Protein AF-A0A382BIT6-F1 (afdb_monomer)

Radius of gyration: 23.98 Å; Cα contacts (8 Å, |Δi|>4): 360; chains: 1; bounding box: 68×60×57 Å

Secondary structure (DSSP, 8-state):
--SS-HHHHHHHHHHHHHIIIIIHHHHHHTTS--S--TT--HHHHHHHHIIIIIHHHHHHHHHHHHHHHHHHHHHHHHHHTT-----------TTS-PPPHHHHHHHHHHHHHHHHHHHHHH-TTS-HHHHHHIIIIIHHHHHHHHHHHHHHHS--TT---TTHHHHHHHHTT--SSGGGTS-------HHHHHHHHHHHHTT--HHHHHHHHHHHHHHHHHHHHHHHHHHHHHS-SSSTT-HHHHHHHHHHHHHHHHHHHTT-SSHHHHHHHHHHS-HHHHHHHHHHHHHHHHHHHHTT--HHHHHHHHHHTT--HHHHHHHHHHHHIIIIIIHHHH-HHHHHHHHHHHHHHHHHHHHHHHHHHHHHHHHHHHHHGGG-

Structure (mmCIF, N/CA/C/O backbone):
data_AF-A0A382BIT6-F1
#
_entry.id   AF-A0A382BIT6-F1
#
loop_
_atom_site.group_PDB
_atom_site.id
_atom_site.type_symbol
_atom_site.label_atom_id
_atom_site.label_alt_id
_atom_site.label_comp_id
_atom_site.label_asym_id
_atom_site.label_entity_id
_atom_site.label_seq_id
_atom_site.pdbx_PDB_ins_code
_atom_site.Cartn_x
_atom_site.Cartn_y
_atom_site.Cartn_z
_atom_site.occupancy
_atom_site.B_iso_or_equiv
_atom_site.auth_seq_id
_atom_site.auth_comp_id
_atom_site.auth_asym_id
_atom_site.auth_atom_id
_atom_site.pdbx_PDB_model_num
ATOM 1 N N . GLY A 1 1 ? -6.669 -8.403 13.666 1.00 78.50 1 GLY A N 1
ATOM 2 C CA . GLY A 1 1 ? -7.861 -9.096 14.200 1.00 78.50 1 GLY A CA 1
ATOM 3 C C . GLY A 1 1 ? -8.781 -8.180 14.993 1.00 78.50 1 GLY A C 1
ATOM 4 O O . GLY A 1 1 ? -9.808 -7.799 14.461 1.00 78.50 1 GLY A O 1
ATOM 5 N N . PHE A 1 2 ? -8.425 -7.807 16.232 1.00 86.00 2 PHE A N 1
ATOM 6 C CA . PHE A 1 2 ? -9.341 -7.128 17.174 1.00 86.00 2 PHE A CA 1
ATOM 7 C C . PHE A 1 2 ? -9.831 -5.726 16.779 1.00 86.00 2 PHE A C 1
ATOM 9 O O . PHE A 1 2 ? -10.924 -5.348 17.175 1.00 86.00 2 PHE A O 1
ATOM 16 N N . VAL A 1 3 ? -9.024 -4.960 16.039 1.00 82.88 3 VAL A N 1
ATOM 17 C CA . VAL A 1 3 ? -9.333 -3.559 15.681 1.00 82.88 3 VAL A CA 1
ATOM 18 C C . VAL A 1 3 ? -10.010 -3.443 14.315 1.00 82.88 3 VAL A C 1
ATOM 20 O O . VAL A 1 3 ? -10.756 -2.503 14.062 1.00 82.88 3 VAL A O 1
ATOM 23 N N . LEU A 1 4 ? -9.750 -4.395 13.417 1.00 82.44 4 LEU A N 1
ATOM 24 C CA . LEU A 1 4 ? -10.283 -4.346 12.059 1.00 82.44 4 LEU A CA 1
ATOM 25 C C . LEU A 1 4 ? -11.784 -4.665 12.068 1.00 82.44 4 LEU A C 1
ATOM 27 O O . LEU A 1 4 ? -12.212 -5.532 12.835 1.00 82.44 4 LEU A O 1
ATOM 31 N N . PRO A 1 5 ? -12.583 -4.048 11.179 1.00 85.38 5 PRO A N 1
ATOM 32 C CA . PRO A 1 5 ? -13.988 -4.398 11.045 1.00 85.38 5 PRO A CA 1
ATOM 33 C C . PRO A 1 5 ? -14.156 -5.895 10.772 1.00 85.38 5 PRO A C 1
ATOM 35 O O . PRO A 1 5 ? -13.620 -6.431 9.801 1.00 85.38 5 PRO A O 1
ATOM 38 N N . PHE A 1 6 ? -14.934 -6.568 11.620 1.00 88.88 6 PHE A N 1
ATOM 39 C CA . PHE A 1 6 ? -15.083 -8.027 11.611 1.00 88.88 6 PHE A CA 1
ATOM 40 C C . PHE A 1 6 ? -15.421 -8.598 10.226 1.00 88.88 6 PHE A C 1
ATOM 42 O O . PHE A 1 6 ? -14.835 -9.582 9.786 1.00 88.88 6 PHE A O 1
ATOM 49 N N . TRP A 1 7 ? -16.334 -7.942 9.509 1.00 89.00 7 TRP A N 1
ATOM 50 C CA . TRP A 1 7 ? -16.777 -8.375 8.186 1.00 89.00 7 TRP A CA 1
ATOM 51 C C . TRP A 1 7 ? -15.708 -8.225 7.098 1.00 89.00 7 TRP A C 1
ATOM 53 O O . TRP A 1 7 ? -15.681 -9.043 6.183 1.00 89.00 7 TRP A O 1
ATOM 63 N N . ILE A 1 8 ? -14.797 -7.251 7.224 1.00 87.12 8 ILE A N 1
ATOM 64 C CA . ILE A 1 8 ? -13.626 -7.153 6.338 1.00 87.12 8 ILE A CA 1
ATOM 65 C C . ILE A 1 8 ? -12.730 -8.369 6.568 1.00 87.12 8 ILE A C 1
ATOM 67 O O . ILE A 1 8 ? -12.358 -9.038 5.611 1.00 87.12 8 ILE A O 1
ATOM 71 N N . VAL A 1 9 ? -12.452 -8.713 7.832 1.00 90.38 9 VAL A N 1
ATOM 72 C CA . VAL A 1 9 ? -11.607 -9.870 8.170 1.00 90.38 9 VAL A CA 1
ATOM 73 C C . VAL A 1 9 ? -12.204 -11.178 7.648 1.00 90.38 9 VAL A C 1
ATOM 75 O O . VAL A 1 9 ? -11.469 -11.983 7.081 1.00 90.38 9 VAL A O 1
ATOM 78 N N . ILE A 1 10 ? -13.522 -11.371 7.776 1.00 92.88 10 ILE A N 1
ATOM 79 C CA . ILE A 1 10 ? -14.212 -12.537 7.200 1.00 92.88 10 ILE A CA 1
ATOM 80 C C . ILE A 1 10 ? -14.029 -12.584 5.688 1.00 92.88 10 ILE A C 1
ATOM 82 O O . ILE A 1 10 ? -13.658 -13.631 5.166 1.00 92.88 10 ILE A O 1
ATOM 86 N N . GLY A 1 11 ? -14.280 -11.471 4.994 1.00 91.00 11 GLY A N 1
ATOM 87 C CA . GLY A 1 11 ? -14.118 -11.401 3.544 1.00 91.00 11 GLY A CA 1
ATOM 88 C C . GLY A 1 11 ? -12.698 -11.772 3.121 1.00 91.00 11 GLY A C 1
ATOM 89 O O . GLY A 1 11 ? -12.517 -12.639 2.270 1.00 91.00 11 GLY A O 1
ATOM 90 N N . THR A 1 12 ? -11.690 -11.184 3.773 1.00 91.06 12 THR A N 1
ATOM 91 C CA . THR A 1 12 ? -10.272 -11.438 3.478 1.00 91.06 12 THR A CA 1
ATOM 92 C C . THR A 1 12 ? -9.880 -12.888 3.751 1.00 91.06 12 THR A C 1
ATOM 94 O O . THR A 1 12 ? -9.183 -13.500 2.942 1.00 91.06 12 THR A O 1
ATOM 97 N N . PHE A 1 13 ? -10.353 -13.464 4.860 1.00 94.38 13 PHE A N 1
ATOM 98 C CA . PHE A 1 13 ? -10.127 -14.869 5.187 1.00 94.38 13 PHE A CA 1
ATOM 99 C C . PHE A 1 13 ? -10.785 -15.799 4.161 1.00 94.38 13 PHE A C 1
ATOM 101 O O . PHE A 1 13 ? -10.115 -16.678 3.624 1.00 94.38 13 PHE A O 1
ATOM 108 N N . ALA A 1 14 ? -12.066 -15.580 3.852 1.00 93.94 14 ALA A N 1
ATOM 109 C CA . ALA A 1 14 ? -12.816 -16.389 2.899 1.00 93.94 14 ALA A CA 1
ATOM 110 C C . ALA A 1 14 ? -12.169 -16.360 1.511 1.00 93.94 14 ALA A C 1
ATOM 112 O O . ALA A 1 14 ? -11.930 -17.418 0.939 1.00 93.94 14 ALA A O 1
ATOM 113 N N . ALA A 1 15 ? -11.814 -15.176 1.005 1.00 92.38 15 ALA A N 1
ATOM 114 C CA . ALA A 1 15 ? -11.123 -15.041 -0.272 1.00 92.38 15 ALA A CA 1
ATOM 115 C C . ALA A 1 15 ? -9.783 -15.777 -0.274 1.00 92.38 15 ALA A C 1
ATOM 117 O O . ALA A 1 15 ? -9.555 -16.610 -1.143 1.00 92.38 15 ALA A O 1
ATOM 118 N N . SER A 1 16 ? -8.917 -15.540 0.714 1.00 93.19 16 SER A N 1
ATOM 119 C CA . SER A 1 16 ? -7.599 -16.182 0.757 1.00 93.19 16 SER A CA 1
ATOM 120 C C . SER A 1 16 ? -7.701 -17.711 0.861 1.00 93.19 16 SER A C 1
ATOM 122 O O . SER A 1 16 ? -6.963 -18.410 0.164 1.00 93.19 16 SER A O 1
ATOM 124 N N . MET A 1 17 ? -8.632 -18.251 1.659 1.00 94.50 17 MET A N 1
ATOM 125 C CA . MET A 1 17 ? -8.849 -19.702 1.741 1.00 94.50 17 MET A CA 1
ATOM 126 C C . MET A 1 17 ? -9.401 -20.263 0.431 1.00 94.50 17 MET A C 1
ATOM 128 O O . MET A 1 17 ? -8.856 -21.233 -0.085 1.00 94.50 17 MET A O 1
ATOM 132 N N . LEU A 1 18 ? -10.446 -19.649 -0.130 1.00 93.94 18 LEU A N 1
ATOM 133 C CA . LEU A 1 18 ? -11.064 -20.111 -1.375 1.00 93.94 18 LEU A CA 1
ATOM 134 C C . LEU A 1 18 ? -10.072 -20.065 -2.536 1.00 93.94 18 LEU A C 1
ATOM 136 O O . LEU A 1 18 ? -9.962 -21.032 -3.280 1.00 93.94 18 LEU A O 1
ATOM 140 N N . VAL A 1 19 ? -9.307 -18.982 -2.661 1.00 92.50 19 VAL A N 1
ATOM 141 C CA . VAL A 1 19 ? -8.290 -18.826 -3.703 1.00 92.50 19 VAL A CA 1
ATOM 142 C C . VAL A 1 19 ? -7.227 -19.915 -3.594 1.00 92.50 19 VAL A C 1
ATOM 144 O O . VAL A 1 19 ? -6.966 -20.621 -4.564 1.00 92.50 19 VAL A O 1
ATOM 147 N N . ASN A 1 20 ? -6.630 -20.088 -2.413 1.00 91.50 20 ASN A N 1
ATOM 148 C CA . ASN A 1 20 ? -5.476 -20.973 -2.271 1.00 91.50 20 ASN A CA 1
ATOM 149 C C . ASN A 1 20 ? -5.846 -22.459 -2.175 1.00 91.50 20 ASN A C 1
ATOM 151 O O . ASN A 1 20 ? -5.088 -23.288 -2.667 1.00 91.50 20 ASN A O 1
ATOM 155 N N . LEU A 1 21 ? -6.979 -22.802 -1.552 1.00 91.69 21 LEU A N 1
ATOM 156 C CA . LEU A 1 21 ? -7.370 -24.193 -1.293 1.00 91.69 21 LEU A CA 1
ATOM 157 C C . LEU A 1 21 ? -8.331 -24.764 -2.340 1.00 91.69 21 LEU A C 1
ATOM 159 O O . LEU A 1 21 ? -8.418 -25.981 -2.460 1.00 91.69 21 LEU A O 1
ATOM 163 N N . VAL A 1 22 ? -9.065 -23.915 -3.069 1.00 93.75 22 VAL A N 1
ATOM 164 C CA . VAL A 1 22 ? -10.109 -24.360 -4.007 1.00 93.75 22 VAL A CA 1
ATOM 165 C C . VAL A 1 22 ? -9.823 -23.872 -5.424 1.00 93.75 22 VAL A C 1
ATOM 167 O O . VAL A 1 22 ? -9.649 -24.686 -6.326 1.00 93.75 22 VAL A O 1
ATOM 170 N N . ALA A 1 23 ? -9.723 -22.558 -5.632 1.00 93.44 23 ALA A N 1
ATOM 171 C CA . ALA A 1 23 ? -9.578 -21.989 -6.968 1.00 93.44 23 ALA A CA 1
ATOM 172 C C . ALA A 1 23 ? -8.243 -22.376 -7.615 1.00 93.44 23 ALA A C 1
ATOM 174 O O . ALA A 1 23 ? -8.245 -22.818 -8.756 1.00 93.44 23 ALA A O 1
ATOM 175 N N . ASN A 1 24 ? -7.120 -22.275 -6.897 1.00 93.69 24 ASN A N 1
ATOM 176 C CA . ASN A 1 24 ? -5.804 -22.637 -7.432 1.00 93.69 24 ASN A CA 1
ATOM 177 C C . ASN A 1 24 ? -5.739 -24.104 -7.897 1.00 93.69 24 ASN A C 1
ATOM 179 O O . ASN A 1 24 ? -5.387 -24.321 -9.055 1.00 93.69 24 ASN A O 1
ATOM 183 N N . PRO A 1 25 ? -6.125 -25.111 -7.084 1.00 92.19 25 PRO A N 1
ATOM 184 C CA . PRO A 1 25 ? -6.187 -26.492 -7.560 1.00 92.19 25 PRO A CA 1
ATOM 185 C C . PRO A 1 25 ? -7.078 -26.683 -8.794 1.00 92.19 25 PRO A C 1
ATOM 187 O O . PRO A 1 25 ? -6.660 -27.342 -9.742 1.00 92.19 25 PRO A O 1
ATOM 190 N N . ILE A 1 26 ? -8.271 -26.075 -8.824 1.00 93.94 26 ILE A N 1
ATOM 191 C CA . ILE A 1 26 ? -9.183 -26.181 -9.974 1.00 93.94 26 ILE A CA 1
ATOM 192 C C . ILE A 1 26 ? -8.548 -25.563 -11.226 1.00 93.94 26 ILE A C 1
ATOM 194 O O . ILE A 1 26 ? -8.491 -26.205 -12.274 1.00 93.94 26 ILE A O 1
ATOM 198 N N . LEU A 1 27 ? -8.021 -24.343 -11.123 1.00 93.19 27 LEU A N 1
ATOM 199 C CA . LEU A 1 27 ? -7.389 -23.644 -12.243 1.00 93.19 27 LEU A CA 1
ATOM 200 C C . LEU A 1 27 ? -6.142 -24.381 -12.753 1.00 93.19 27 LEU A C 1
ATOM 202 O O . LEU A 1 27 ? -5.883 -24.366 -13.953 1.00 93.19 27 LEU A O 1
ATOM 206 N N . HIS A 1 28 ? -5.407 -25.064 -11.874 1.00 92.88 28 HIS A N 1
ATOM 207 C CA . HIS A 1 28 ? -4.318 -25.951 -12.276 1.00 92.88 28 HIS A CA 1
ATOM 208 C C . HIS A 1 28 ? -4.841 -27.170 -13.055 1.00 92.88 28 HIS A C 1
ATOM 210 O O . HIS A 1 28 ? -4.343 -27.461 -14.136 1.00 92.88 28 HIS A O 1
ATOM 216 N N . THR A 1 29 ? -5.899 -27.845 -12.583 1.00 90.81 29 THR A N 1
ATOM 217 C CA . THR A 1 29 ? -6.473 -29.006 -13.302 1.00 90.81 29 THR A CA 1
ATOM 218 C C . THR A 1 29 ? -7.061 -28.661 -14.672 1.00 90.81 29 THR A C 1
ATOM 220 O O . THR A 1 29 ? -7.042 -29.496 -15.570 1.00 90.81 29 THR A O 1
ATOM 223 N N . VAL A 1 30 ? -7.553 -27.432 -14.851 1.00 92.12 30 VAL A N 1
ATOM 224 C CA . VAL A 1 30 ? -8.079 -26.925 -16.132 1.00 92.12 30 VAL A CA 1
ATOM 225 C C . VAL A 1 30 ? -6.949 -26.421 -17.052 1.00 92.12 30 VAL A C 1
ATOM 227 O O . VAL A 1 30 ? -7.197 -26.053 -18.196 1.00 92.12 30 VAL A O 1
ATOM 230 N N . GLY A 1 31 ? -5.695 -26.421 -16.584 1.00 90.00 31 GLY A N 1
ATOM 231 C CA . GLY A 1 31 ? -4.529 -25.994 -17.363 1.00 90.00 31 GLY A CA 1
ATOM 232 C C . GLY A 1 31 ? -4.369 -24.476 -17.483 1.00 90.00 31 GLY A C 1
ATOM 233 O O . GLY A 1 31 ? -3.619 -24.006 -18.332 1.00 90.00 31 GLY A O 1
ATOM 234 N N . VAL A 1 32 ? -5.064 -23.692 -16.650 1.00 91.56 32 VAL A N 1
ATOM 235 C CA . VAL A 1 32 ? -4.906 -22.229 -16.605 1.00 91.56 32 VAL A CA 1
ATOM 236 C C . VAL A 1 32 ? -3.604 -21.857 -15.894 1.00 91.56 32 VAL A C 1
ATOM 238 O O . VAL A 1 32 ? -2.843 -21.043 -16.414 1.00 91.56 32 VAL A O 1
ATOM 241 N N . LEU A 1 33 ? -3.338 -22.470 -14.734 1.00 91.94 33 LEU A N 1
ATOM 242 C CA . LEU A 1 33 ? -2.088 -22.302 -13.980 1.00 91.94 33 LEU A CA 1
ATOM 243 C C . LEU A 1 33 ? -1.055 -23.310 -14.484 1.00 91.94 33 LEU A C 1
ATOM 245 O O . LEU A 1 33 ? -0.905 -24.387 -13.915 1.00 91.94 33 LEU A O 1
ATOM 249 N N . HIS A 1 34 ? -0.406 -22.984 -15.591 1.00 89.31 34 HIS A N 1
ATOM 250 C CA . HIS A 1 34 ? 0.494 -23.878 -16.317 1.00 89.31 34 HIS A CA 1
ATOM 251 C C . HIS A 1 34 ? 1.962 -23.696 -15.912 1.00 89.31 34 HIS A C 1
ATOM 253 O O . HIS A 1 34 ? 2.767 -24.590 -16.141 1.00 89.31 34 HIS A O 1
ATOM 259 N N . THR A 1 35 ? 2.312 -22.566 -15.291 1.00 89.25 35 THR A N 1
ATOM 260 C CA . THR A 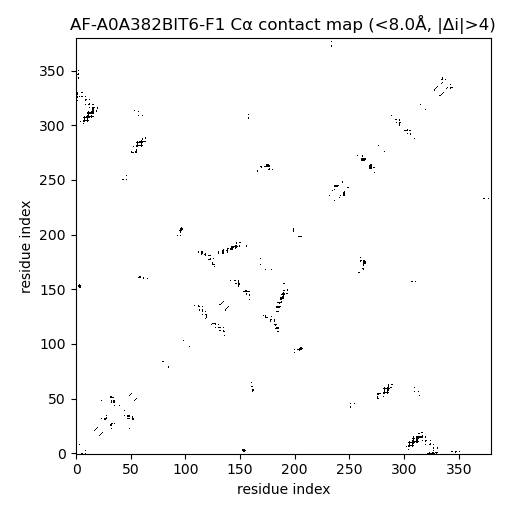1 35 ? 3.676 -22.273 -14.825 1.00 89.25 35 THR A CA 1
ATOM 261 C C . THR A 1 35 ? 4.026 -23.025 -13.536 1.00 89.25 35 THR A C 1
ATOM 263 O O . THR A 1 35 ? 5.198 -23.153 -13.184 1.00 89.25 35 THR A O 1
ATOM 266 N N . TRP A 1 36 ? 3.027 -23.503 -12.789 1.00 92.00 36 TRP A N 1
ATOM 267 C CA . TRP A 1 36 ? 3.267 -24.241 -11.553 1.00 92.00 36 TRP A CA 1
ATOM 268 C C . TRP A 1 36 ? 3.682 -25.688 -11.828 1.00 92.00 36 TRP A C 1
ATOM 270 O O . TRP A 1 36 ? 3.012 -26.402 -12.567 1.00 92.00 36 TRP A O 1
ATOM 280 N N . GLU A 1 37 ? 4.735 -26.143 -11.147 1.00 89.19 37 GLU A N 1
ATOM 281 C CA . GLU A 1 37 ? 5.212 -27.525 -11.216 1.00 89.19 37 GLU A CA 1
ATOM 282 C C . GLU A 1 37 ? 5.401 -28.137 -9.814 1.00 89.19 37 GLU A C 1
ATOM 284 O O . GLU A 1 37 ? 5.778 -27.430 -8.864 1.00 89.19 37 GLU A O 1
ATOM 289 N N . PRO A 1 38 ? 5.196 -29.462 -9.654 1.00 88.56 38 PRO A N 1
ATOM 290 C CA . PRO A 1 38 ? 5.501 -30.159 -8.409 1.00 88.56 38 PRO A CA 1
ATOM 291 C C . PRO A 1 38 ? 6.954 -29.931 -7.972 1.00 88.56 38 PRO A C 1
ATOM 293 O O . PRO A 1 38 ? 7.893 -30.168 -8.725 1.00 88.56 38 PRO A O 1
ATOM 296 N N . GLY A 1 39 ? 7.146 -29.489 -6.728 1.00 87.19 39 GLY A N 1
ATOM 297 C CA . GLY A 1 39 ? 8.467 -29.152 -6.180 1.00 87.19 39 GLY A CA 1
ATOM 298 C C . GLY A 1 39 ? 8.765 -27.651 -6.137 1.00 87.19 39 GLY A C 1
ATOM 299 O O . GLY A 1 39 ? 9.706 -27.240 -5.454 1.00 87.19 39 GLY A O 1
ATOM 300 N N . MET A 1 40 ? 7.936 -26.807 -6.763 1.00 89.12 40 MET A N 1
ATOM 301 C CA . MET A 1 40 ? 8.012 -25.361 -6.562 1.00 89.12 40 MET A CA 1
ATOM 302 C C . MET A 1 40 ? 7.734 -24.977 -5.103 1.00 89.12 40 MET A C 1
ATOM 304 O O . MET A 1 40 ? 6.758 -25.406 -4.487 1.00 89.12 40 MET A O 1
ATOM 308 N N . SER A 1 41 ? 8.568 -24.092 -4.551 1.00 87.88 41 SER A N 1
ATOM 309 C CA . SER A 1 41 ? 8.291 -23.481 -3.247 1.00 87.88 41 SER A CA 1
ATOM 310 C C . SER A 1 41 ? 7.182 -22.419 -3.347 1.00 87.88 41 SER A C 1
ATOM 312 O O . SER A 1 41 ? 6.776 -22.010 -4.439 1.00 87.88 41 SER A O 1
ATOM 314 N N . ALA A 1 42 ? 6.687 -21.939 -2.202 1.00 85.31 42 ALA A N 1
ATOM 315 C CA . ALA A 1 42 ? 5.560 -20.999 -2.145 1.00 85.31 42 ALA A CA 1
ATOM 316 C C . ALA A 1 42 ? 5.787 -19.690 -2.931 1.00 85.31 42 ALA A C 1
ATOM 318 O O . ALA A 1 42 ? 4.843 -19.136 -3.487 1.00 85.31 42 ALA A O 1
ATOM 319 N N . ILE A 1 43 ? 7.032 -19.203 -3.003 1.00 84.88 43 ILE A N 1
ATOM 320 C CA . ILE A 1 43 ? 7.362 -17.925 -3.651 1.00 84.88 43 ILE A CA 1
ATOM 321 C C . ILE A 1 43 ? 7.271 -18.021 -5.188 1.00 84.88 43 ILE A C 1
ATOM 323 O O . ILE A 1 43 ? 6.482 -17.272 -5.765 1.00 84.88 43 ILE A O 1
ATOM 327 N N . PRO A 1 44 ? 7.995 -18.936 -5.868 1.00 86.94 44 PRO A N 1
ATOM 328 C CA . PRO A 1 44 ? 7.811 -19.186 -7.299 1.00 86.94 44 PRO A CA 1
ATOM 329 C C . PRO A 1 44 ? 6.370 -19.547 -7.658 1.00 86.94 44 PRO A C 1
ATOM 331 O O . PRO A 1 44 ? 5.854 -19.036 -8.644 1.00 86.94 44 PRO A O 1
ATOM 334 N N . THR A 1 45 ? 5.696 -20.337 -6.812 1.00 89.50 45 THR A N 1
ATOM 335 C CA . THR A 1 45 ? 4.277 -20.682 -6.997 1.00 89.50 45 THR A CA 1
ATOM 336 C C . THR A 1 45 ? 3.399 -19.432 -7.057 1.00 89.50 45 THR A C 1
ATOM 338 O O . THR A 1 45 ? 2.563 -19.299 -7.946 1.00 89.50 45 THR A O 1
ATOM 341 N N . GLN A 1 46 ? 3.592 -18.479 -6.138 1.00 87.00 46 GLN A N 1
ATOM 342 C CA . GLN A 1 46 ? 2.822 -17.238 -6.151 1.00 87.00 46 GLN A CA 1
ATOM 343 C C . GLN A 1 46 ? 3.112 -16.392 -7.392 1.00 87.00 46 GLN A C 1
ATOM 345 O O . GLN A 1 46 ? 2.177 -15.826 -7.954 1.00 87.00 46 GLN A O 1
ATOM 350 N N . ILE A 1 47 ? 4.379 -16.281 -7.806 1.00 87.38 47 ILE A N 1
ATOM 351 C CA . ILE A 1 47 ? 4.749 -15.543 -9.021 1.00 87.38 47 ILE A CA 1
ATOM 352 C C . ILE A 1 47 ? 4.070 -16.171 -10.241 1.00 87.38 47 ILE A C 1
ATOM 354 O O . ILE A 1 47 ? 3.356 -15.463 -10.948 1.00 87.38 47 ILE A O 1
ATOM 358 N N . GLY A 1 48 ? 4.234 -17.484 -10.435 1.00 89.31 48 GLY A N 1
ATOM 359 C CA . GLY A 1 48 ? 3.655 -18.218 -11.561 1.00 89.31 48 GLY A CA 1
ATOM 360 C C . GLY A 1 48 ? 2.139 -18.067 -11.611 1.00 89.31 48 GLY A C 1
ATOM 361 O O . GLY A 1 48 ? 1.601 -17.569 -12.592 1.00 89.31 48 GLY A O 1
ATOM 362 N N . ASN A 1 49 ? 1.450 -18.339 -10.499 1.00 92.06 49 ASN A N 1
ATOM 363 C CA . ASN A 1 49 ? -0.007 -18.214 -10.451 1.00 92.06 49 ASN A CA 1
ATOM 364 C C . ASN A 1 49 ? -0.489 -16.770 -10.677 1.00 92.06 49 ASN A C 1
ATOM 366 O O . ASN A 1 49 ? -1.587 -16.547 -11.196 1.00 92.06 49 ASN A O 1
ATOM 370 N N . SER A 1 50 ? 0.309 -15.778 -10.264 1.00 88.81 50 SER A N 1
ATOM 371 C CA . SER A 1 50 ? -0.003 -14.369 -10.511 1.00 88.81 50 SER A CA 1
ATOM 372 C C . SER A 1 50 ? 0.106 -14.032 -11.990 1.00 88.81 50 SER A C 1
ATOM 374 O O . SER A 1 50 ? -0.819 -13.424 -12.520 1.00 88.81 50 SER A O 1
ATOM 376 N N . PHE A 1 51 ? 1.182 -14.449 -12.655 1.00 89.25 51 PHE A N 1
ATOM 377 C CA . PHE A 1 51 ? 1.367 -14.214 -14.087 1.00 89.25 51 PHE A CA 1
ATOM 378 C C . PHE A 1 51 ? 0.358 -14.976 -14.948 1.00 89.25 51 PHE A C 1
ATOM 380 O O . PHE A 1 51 ? -0.167 -14.405 -15.898 1.00 89.25 51 PHE A O 1
ATOM 387 N N . ASP A 1 52 ? 0.019 -16.206 -14.572 1.00 90.44 52 ASP A N 1
ATOM 388 C CA . ASP A 1 52 ? -0.903 -17.041 -15.342 1.00 90.44 52 ASP A CA 1
ATOM 389 C C . ASP A 1 52 ? -2.355 -16.548 -15.270 1.00 90.44 52 ASP A C 1
ATOM 391 O O . ASP A 1 52 ? -3.092 -16.654 -16.250 1.00 90.44 52 ASP A O 1
ATOM 395 N N . PHE A 1 53 ? -2.798 -16.030 -14.115 1.00 92.75 53 PHE A N 1
ATOM 396 C CA . PHE A 1 53 ? -4.213 -15.706 -13.897 1.00 92.75 53 PHE A CA 1
ATOM 397 C C . PHE A 1 53 ? -4.461 -14.530 -12.945 1.00 92.75 53 PHE A C 1
ATOM 399 O O . PHE A 1 53 ? -5.172 -13.580 -13.296 1.00 92.75 53 PHE A O 1
ATOM 406 N N . TRP A 1 54 ? -3.912 -14.574 -11.724 1.00 91.50 54 TRP A N 1
ATOM 407 C CA . TRP A 1 54 ? -4.381 -13.690 -10.646 1.00 91.50 54 TRP A CA 1
ATOM 408 C C . TRP A 1 54 ? -4.068 -12.214 -10.861 1.00 91.50 54 TRP A C 1
ATOM 410 O O . TRP A 1 54 ? -4.824 -11.376 -10.372 1.00 91.50 54 TRP A O 1
ATOM 420 N N . LEU A 1 55 ? -3.010 -11.872 -11.600 1.00 89.00 55 LEU A N 1
ATOM 421 C CA . LEU A 1 55 ? -2.702 -10.485 -11.939 1.00 89.00 55 LEU A CA 1
ATOM 422 C C . LEU A 1 55 ? -3.847 -9.870 -12.751 1.00 89.00 55 LEU A C 1
ATOM 424 O O . LEU A 1 55 ? -4.439 -8.869 -12.346 1.00 89.00 55 LEU A O 1
ATOM 428 N N . SER A 1 56 ? -4.209 -10.527 -13.853 1.00 89.62 56 SER A N 1
ATOM 429 C CA . SER A 1 56 ? -5.301 -10.109 -14.732 1.00 89.62 56 SER A CA 1
ATOM 430 C C . SER A 1 56 ? -6.647 -10.101 -13.996 1.00 89.62 56 SER A C 1
ATOM 432 O O . SER A 1 56 ? -7.391 -9.122 -14.070 1.00 89.62 56 SER A O 1
ATOM 434 N N . PHE A 1 57 ? -6.934 -11.135 -13.198 1.00 92.19 57 PHE A N 1
ATOM 435 C CA . PHE A 1 57 ? -8.150 -11.197 -12.379 1.00 92.19 57 PHE A CA 1
ATOM 436 C C . PHE A 1 57 ? -8.243 -10.033 -11.374 1.00 92.19 57 PHE A C 1
ATOM 438 O O . PHE A 1 57 ? -9.304 -9.423 -11.193 1.00 92.19 57 PHE A O 1
ATOM 445 N N . THR A 1 58 ? -7.129 -9.694 -10.721 1.00 87.88 58 THR A N 1
ATOM 446 C CA . THR A 1 58 ? -7.067 -8.608 -9.732 1.00 87.88 58 THR A CA 1
ATOM 447 C C . THR A 1 58 ? -7.251 -7.247 -10.396 1.00 87.88 58 THR A C 1
ATOM 449 O O . THR A 1 58 ? -7.959 -6.408 -9.844 1.00 87.88 58 THR A O 1
ATOM 452 N N . ILE A 1 59 ? -6.714 -7.039 -11.606 1.00 86.56 59 ILE A N 1
ATOM 453 C CA . ILE A 1 59 ? -6.980 -5.836 -12.415 1.00 86.56 59 ILE A CA 1
ATOM 454 C C . ILE A 1 59 ? -8.481 -5.718 -12.730 1.00 86.56 59 ILE A C 1
ATOM 456 O O . ILE A 1 59 ? -9.074 -4.659 -12.532 1.00 86.56 59 ILE A O 1
ATOM 460 N N . GLY A 1 60 ? -9.138 -6.805 -13.144 1.00 87.88 60 GLY A N 1
ATOM 461 C CA . GLY A 1 60 ? -10.589 -6.807 -13.377 1.00 87.88 60 GLY A CA 1
ATOM 462 C C . GLY A 1 60 ? -11.404 -6.459 -12.127 1.00 87.88 60 GLY A C 1
ATOM 463 O O . GLY A 1 60 ? -12.315 -5.628 -12.162 1.00 87.88 60 GLY A O 1
ATOM 464 N N . SER A 1 61 ? -11.023 -7.046 -10.992 1.00 86.25 61 SER A N 1
ATOM 465 C CA . SER A 1 61 ? -11.640 -6.789 -9.684 1.00 86.25 61 SER A CA 1
ATOM 466 C C . SER A 1 61 ? -11.445 -5.330 -9.240 1.00 86.25 61 SER A C 1
ATOM 468 O O . SER A 1 61 ? -12.372 -4.691 -8.738 1.00 86.25 61 SER A O 1
ATOM 470 N N . ALA A 1 62 ? -10.255 -4.777 -9.485 1.00 82.38 62 ALA A N 1
ATOM 471 C CA . ALA A 1 62 ? -9.906 -3.384 -9.232 1.00 82.38 62 ALA A CA 1
ATOM 472 C C . ALA A 1 62 ? -10.772 -2.402 -10.028 1.00 82.38 62 ALA A C 1
ATOM 474 O O . ALA A 1 62 ? -11.241 -1.414 -9.463 1.00 82.38 62 ALA A O 1
ATOM 475 N N . ILE A 1 63 ? -11.025 -2.680 -11.311 1.00 85.44 63 ILE A N 1
ATOM 476 C CA . ILE A 1 63 ? -11.883 -1.846 -12.166 1.00 85.44 63 ILE A CA 1
ATOM 477 C C . ILE A 1 63 ? -13.303 -1.771 -11.593 1.00 85.44 63 ILE A C 1
ATOM 479 O O . ILE A 1 63 ? -13.883 -0.688 -11.520 1.00 85.44 63 ILE A O 1
ATOM 483 N N . LEU A 1 64 ? -13.862 -2.888 -11.119 1.00 85.81 64 LEU A N 1
ATOM 484 C CA . LEU A 1 64 ? -15.183 -2.881 -10.487 1.00 85.81 64 LEU A CA 1
ATOM 485 C C . LEU A 1 64 ? -15.205 -2.024 -9.213 1.00 85.81 64 LEU A C 1
ATOM 487 O O . LEU A 1 64 ? -16.109 -1.206 -9.029 1.00 85.81 64 LEU A O 1
ATOM 491 N N . VAL A 1 65 ? -14.202 -2.186 -8.344 1.00 80.44 65 VAL A N 1
ATOM 492 C CA . VAL A 1 65 ? -14.064 -1.378 -7.122 1.00 80.44 65 VAL A CA 1
ATOM 493 C C . VAL A 1 65 ? -13.936 0.108 -7.463 1.00 80.44 65 VAL A C 1
ATOM 495 O O . VAL A 1 65 ? -14.581 0.939 -6.822 1.00 80.44 65 VAL A O 1
ATOM 498 N N . ALA A 1 66 ? -13.167 0.440 -8.501 1.00 77.19 66 ALA A N 1
ATOM 499 C CA . ALA A 1 66 ? -13.009 1.796 -9.004 1.00 77.19 66 ALA A CA 1
ATOM 500 C C . ALA A 1 66 ? -14.346 2.396 -9.461 1.00 77.19 66 ALA A C 1
ATOM 502 O O . ALA A 1 66 ? -14.720 3.479 -9.006 1.00 77.19 66 ALA A O 1
ATOM 503 N N . LEU A 1 67 ? -15.101 1.680 -10.302 1.00 83.44 67 LEU A N 1
ATOM 504 C CA . LEU A 1 67 ? -16.415 2.119 -10.783 1.00 83.44 67 LEU A CA 1
ATOM 505 C C . LEU A 1 67 ? -17.402 2.332 -9.632 1.00 83.44 67 LEU A C 1
ATOM 507 O O . LEU A 1 67 ? -18.101 3.346 -9.601 1.00 83.44 67 LEU A O 1
ATOM 511 N N . MET A 1 68 ? -17.422 1.429 -8.649 1.00 78.81 68 MET A N 1
ATOM 512 C CA . MET A 1 68 ? -18.236 1.603 -7.445 1.00 78.81 68 MET A CA 1
ATOM 513 C C . MET A 1 68 ? -17.821 2.832 -6.635 1.00 78.81 68 MET A C 1
ATOM 515 O O . MET A 1 68 ? -18.684 3.577 -6.166 1.00 78.81 68 MET A O 1
ATOM 519 N N . GLY A 1 69 ? -16.514 3.065 -6.490 1.00 72.31 69 GLY A N 1
ATOM 520 C CA . GLY A 1 69 ? -15.971 4.243 -5.821 1.00 72.31 69 GLY A CA 1
ATOM 521 C C . GLY A 1 69 ? -16.432 5.538 -6.490 1.00 72.31 69 GLY A C 1
ATOM 522 O O . GLY A 1 69 ? -17.004 6.404 -5.825 1.00 72.31 69 GLY A O 1
ATOM 523 N N . PHE A 1 70 ? -16.270 5.646 -7.812 1.00 74.38 70 PHE A N 1
ATOM 524 C CA . PHE A 1 70 ? -16.732 6.806 -8.580 1.00 74.38 70 PHE A CA 1
ATOM 525 C C . PHE A 1 70 ? -18.250 6.991 -8.502 1.00 74.38 70 PHE A C 1
ATOM 527 O O . PHE A 1 70 ? -18.718 8.110 -8.282 1.00 74.38 70 PHE A O 1
ATOM 534 N N . TRP A 1 71 ? -19.026 5.910 -8.605 1.00 79.31 71 TRP A N 1
ATOM 535 C CA . TRP A 1 71 ? -20.483 5.961 -8.474 1.00 79.31 71 TRP A CA 1
ATOM 536 C C . TRP A 1 71 ? -20.923 6.459 -7.092 1.00 79.31 71 TRP A C 1
ATOM 538 O O . TRP A 1 71 ? -21.792 7.328 -6.988 1.00 79.31 71 TRP A O 1
ATOM 548 N N . MET A 1 72 ? -20.293 5.975 -6.018 1.00 72.00 72 MET A N 1
ATOM 549 C CA . MET A 1 72 ? -20.599 6.392 -4.648 1.00 72.00 72 MET A CA 1
ATOM 550 C C . MET A 1 72 ? -20.239 7.862 -4.398 1.00 72.00 72 MET A C 1
ATOM 552 O O . MET A 1 72 ? -21.010 8.584 -3.754 1.00 72.00 72 MET A O 1
ATOM 556 N N . VAL A 1 73 ? -19.100 8.327 -4.922 1.00 68.25 73 VAL A N 1
ATOM 557 C CA . VAL A 1 73 ? -18.701 9.741 -4.860 1.00 68.25 73 VAL A CA 1
ATOM 558 C C . VAL A 1 73 ? -19.696 10.607 -5.631 1.00 68.25 73 VAL A C 1
ATOM 560 O O . VAL A 1 73 ? -20.236 11.551 -5.057 1.00 68.25 73 VAL A O 1
ATOM 563 N N . GLY A 1 74 ? -20.016 10.250 -6.879 1.00 75.50 74 GLY A N 1
ATOM 564 C CA . GLY A 1 74 ? -20.985 10.972 -7.707 1.00 75.50 74 GLY A CA 1
ATOM 565 C C . GLY A 1 74 ? -22.366 11.058 -7.054 1.00 75.50 74 GLY A C 1
ATOM 566 O O . GLY A 1 74 ? -22.938 12.143 -6.945 1.00 75.50 74 GLY A O 1
ATOM 567 N N . LYS A 1 75 ? -22.863 9.941 -6.509 1.00 78.38 75 LYS A N 1
ATOM 568 C CA . LYS A 1 75 ? -24.119 9.894 -5.747 1.00 78.38 75 LYS A CA 1
ATOM 569 C C . LYS A 1 75 ? -24.070 10.783 -4.505 1.00 78.38 75 LYS A C 1
ATOM 571 O O . LYS A 1 75 ? -25.029 11.502 -4.239 1.00 78.38 75 LYS A O 1
ATOM 576 N N . THR A 1 76 ? -22.964 10.767 -3.758 1.00 70.62 76 THR A N 1
ATOM 577 C CA . THR A 1 76 ? -22.804 11.621 -2.569 1.00 70.62 76 THR A CA 1
ATOM 578 C C . THR A 1 76 ? -22.816 13.100 -2.954 1.00 70.62 76 THR A C 1
ATOM 580 O O . THR A 1 76 ? -23.538 13.877 -2.338 1.00 70.62 76 THR A O 1
ATOM 583 N N . LEU A 1 77 ? -22.068 13.498 -3.986 1.00 73.62 77 LEU A N 1
ATOM 584 C CA . LEU A 1 77 ? -22.037 14.881 -4.471 1.00 73.62 77 LEU A CA 1
ATOM 585 C C . LEU A 1 77 ? -23.420 15.345 -4.947 1.00 73.62 77 LEU A C 1
ATOM 587 O O . LEU A 1 77 ? -23.840 16.461 -4.646 1.00 73.62 77 LEU A O 1
ATOM 591 N N . PHE A 1 78 ? -24.163 14.468 -5.624 1.00 78.50 78 PHE A N 1
ATOM 592 C CA . PHE A 1 78 ? -25.536 14.741 -6.039 1.00 78.50 78 PHE A CA 1
ATOM 593 C C . PHE A 1 78 ? -26.489 14.912 -4.844 1.00 78.50 78 PHE A C 1
ATOM 595 O O . PHE A 1 78 ? -27.303 15.829 -4.828 1.00 78.50 78 PHE A O 1
ATOM 602 N N . GLN A 1 79 ? -26.355 14.086 -3.802 1.00 76.75 79 GLN A N 1
ATOM 603 C CA . GLN A 1 79 ? -27.153 14.200 -2.574 1.00 76.75 79 GLN A CA 1
ATOM 604 C C . GLN A 1 79 ? -26.790 15.435 -1.735 1.00 76.75 79 GLN A C 1
ATOM 606 O O . GLN A 1 79 ? -27.656 16.020 -1.083 1.00 76.75 79 GLN A O 1
ATOM 611 N N . LEU A 1 80 ? -25.521 15.850 -1.757 1.00 68.56 80 LEU A N 1
ATOM 612 C CA . LEU A 1 80 ? -25.036 17.044 -1.066 1.00 68.56 80 LEU A CA 1
ATOM 613 C C . LEU A 1 80 ? -25.476 18.345 -1.750 1.00 68.56 80 LEU A C 1
ATOM 615 O O . LEU A 1 80 ? -25.688 19.335 -1.058 1.00 68.56 80 LEU A O 1
ATOM 619 N N . ARG A 1 81 ? -25.714 18.345 -3.070 1.00 64.38 81 ARG A N 1
ATOM 620 C CA . ARG A 1 81 ? -26.267 19.508 -3.794 1.00 64.38 81 ARG A CA 1
ATOM 621 C C . ARG A 1 81 ? -27.620 19.993 -3.251 1.00 64.38 81 ARG A C 1
ATOM 623 O O . ARG A 1 81 ? -27.947 21.159 -3.436 1.00 64.38 81 ARG A O 1
ATOM 630 N N . GLY A 1 82 ? -28.385 19.133 -2.570 1.00 58.41 82 GLY A N 1
ATOM 631 C CA . GLY A 1 82 ? -29.680 19.476 -1.964 1.00 58.41 82 GLY A CA 1
ATOM 632 C C . GLY A 1 82 ? -29.643 19.781 -0.461 1.00 58.41 82 GLY A C 1
ATOM 633 O O . GLY A 1 82 ? -30.644 20.226 0.095 1.00 58.41 82 GLY A O 1
ATOM 634 N N . LYS A 1 83 ? -28.514 19.555 0.221 1.00 58.69 83 LYS A N 1
ATOM 635 C CA . LYS A 1 83 ? -28.363 19.822 1.657 1.00 58.69 83 LYS A CA 1
ATOM 636 C C . LYS A 1 83 ? -27.331 20.927 1.847 1.00 58.69 83 LYS A C 1
ATOM 638 O O . LYS A 1 83 ? -26.135 20.654 1.847 1.00 58.69 83 LYS A O 1
ATOM 643 N N . LYS A 1 84 ? -27.788 22.171 2.063 1.00 47.44 84 LYS A N 1
ATOM 644 C CA . LYS A 1 84 ? -26.953 23.213 2.688 1.00 47.44 84 LYS A CA 1
ATOM 645 C C . LYS A 1 84 ? -26.415 22.615 3.986 1.00 47.44 84 LYS A C 1
ATOM 647 O O . LYS A 1 84 ? -27.192 22.325 4.895 1.00 47.44 84 LYS A O 1
ATOM 652 N N . GLY A 1 85 ? -25.116 22.329 4.010 1.00 49.84 85 GLY A N 1
ATOM 653 C CA . GLY A 1 85 ? -24.469 21.669 5.132 1.00 49.84 85 GLY A CA 1
ATOM 654 C C . GLY A 1 85 ? -24.768 22.434 6.412 1.00 49.84 85 GLY A C 1
ATOM 655 O O . GLY A 1 85 ? -24.478 23.624 6.512 1.00 49.84 85 GLY A O 1
ATOM 656 N N . ARG A 1 86 ? -25.368 21.741 7.379 1.00 44.31 86 ARG A N 1
ATOM 657 C CA . ARG A 1 86 ? -25.382 22.165 8.774 1.00 44.31 86 ARG A CA 1
ATOM 658 C C . ARG A 1 86 ? -23.916 22.098 9.194 1.00 44.31 86 ARG A C 1
ATOM 660 O O . ARG A 1 86 ? -23.397 21.010 9.421 1.00 44.31 86 ARG A O 1
ATOM 667 N N . GLY A 1 87 ? -23.222 23.229 9.094 1.00 44.88 87 GLY A N 1
ATOM 668 C CA . GLY A 1 87 ? -21.844 23.349 9.534 1.00 44.88 87 GLY A CA 1
ATOM 669 C C . GLY A 1 87 ? -21.844 23.073 11.021 1.00 44.88 87 GLY A C 1
ATOM 670 O O . GLY A 1 87 ? -22.286 23.916 11.793 1.00 44.88 87 GLY A O 1
ATOM 671 N N . ASP A 1 88 ? -21.427 21.873 11.406 1.00 44.94 88 ASP A N 1
ATOM 672 C CA . ASP A 1 88 ? -21.083 21.607 12.7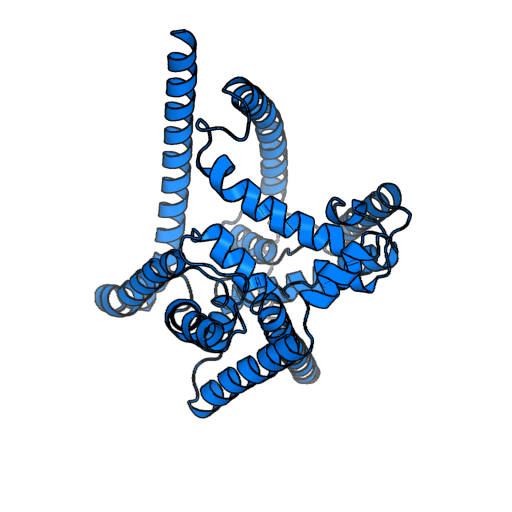89 1.00 44.94 88 ASP A CA 1
ATOM 673 C C . ASP A 1 88 ? -19.779 22.372 13.013 1.00 44.94 88 ASP A C 1
ATOM 675 O O . ASP A 1 88 ? -18.681 21.910 12.701 1.00 44.94 88 ASP A O 1
ATOM 679 N N . THR A 1 89 ? -19.918 23.640 13.390 1.00 48.16 89 THR A N 1
ATOM 680 C CA . THR A 1 89 ? -18.810 24.495 13.785 1.00 48.16 89 THR A CA 1
ATOM 681 C C . THR A 1 89 ? -18.370 24.021 15.159 1.00 48.16 89 THR A C 1
ATOM 683 O O . THR A 1 89 ? -18.635 24.671 16.167 1.00 48.16 89 THR A O 1
ATOM 686 N N . THR A 1 90 ? -17.716 22.862 15.223 1.00 54.00 90 THR A N 1
ATOM 687 C CA . THR A 1 90 ? -16.808 22.600 16.334 1.00 54.00 90 THR A CA 1
ATOM 688 C C . THR A 1 90 ? -15.780 23.718 16.277 1.00 54.00 90 THR A C 1
ATOM 690 O O . THR A 1 90 ? -14.978 23.763 15.341 1.00 54.00 90 THR A O 1
ATOM 693 N N . GLU A 1 91 ? -15.895 24.682 17.193 1.00 56.19 91 GLU A N 1
ATOM 694 C CA . GLU A 1 91 ? -14.989 25.820 17.276 1.00 56.19 91 GLU A CA 1
ATOM 695 C C . GLU A 1 91 ? -13.556 25.292 17.300 1.00 56.19 91 GLU A C 1
ATOM 697 O O . GLU A 1 91 ? -13.154 24.569 18.213 1.00 56.19 91 GLU A O 1
ATOM 702 N N . ILE A 1 92 ? -12.799 25.615 16.252 1.00 61.09 92 ILE A N 1
ATOM 703 C CA . ILE A 1 92 ? -11.387 25.265 16.174 1.00 61.09 92 ILE A CA 1
ATOM 704 C C . ILE A 1 92 ? -10.707 25.964 17.360 1.00 61.09 92 ILE A C 1
ATOM 706 O O . ILE A 1 92 ? -10.864 27.183 17.498 1.00 61.09 92 ILE A O 1
ATOM 710 N N . PRO A 1 93 ? -9.977 25.242 18.232 1.00 63.78 93 PRO A N 1
ATOM 711 C CA . PRO A 1 93 ? -9.312 25.861 19.371 1.00 63.78 93 PRO A CA 1
ATOM 712 C C . PRO A 1 93 ? -8.394 26.999 18.906 1.00 63.78 93 PRO A C 1
ATOM 714 O O . PRO A 1 93 ? -7.442 26.766 18.160 1.00 63.78 93 PRO A O 1
ATOM 717 N N . LYS A 1 94 ? -8.676 28.233 19.349 1.00 63.62 94 LYS A N 1
ATOM 718 C CA . LYS A 1 94 ? -8.007 29.458 18.862 1.00 63.62 94 LYS A CA 1
ATOM 719 C C . LYS A 1 94 ? -6.481 29.450 19.062 1.00 63.62 94 LYS A C 1
ATOM 721 O O . LYS A 1 94 ? -5.764 30.026 18.253 1.00 63.62 94 LYS A O 1
ATOM 726 N N . ASP A 1 95 ? -5.981 28.719 20.061 1.00 67.62 95 ASP A N 1
ATOM 727 C CA . ASP A 1 95 ? -4.555 28.662 20.427 1.00 67.62 95 ASP A CA 1
ATOM 728 C C . ASP A 1 95 ? -3.778 27.464 19.834 1.00 67.62 95 ASP A C 1
ATOM 730 O O . ASP A 1 95 ? -2.680 27.136 20.297 1.00 67.62 95 ASP A O 1
ATOM 734 N N . ARG A 1 96 ? -4.316 26.776 18.811 1.00 68.56 96 ARG A N 1
ATOM 735 C CA . ARG A 1 96 ? -3.656 25.597 18.201 1.00 68.56 96 ARG A CA 1
ATOM 736 C C . ARG A 1 96 ? -2.435 25.951 17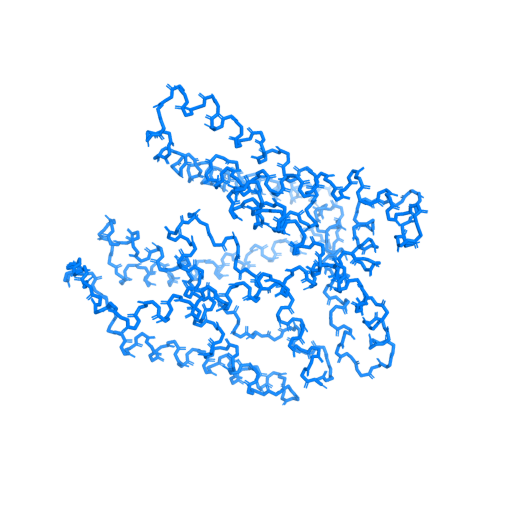.334 1.00 68.56 96 ARG A C 1
ATOM 738 O O . ARG A 1 96 ? -1.533 25.122 17.173 1.00 68.56 96 ARG A O 1
ATOM 745 N N . GLY A 1 97 ? -2.368 27.196 16.850 1.00 72.12 97 GLY A N 1
ATOM 746 C CA . GLY A 1 97 ? -1.298 27.684 15.972 1.00 72.12 97 GLY A CA 1
ATOM 747 C C . GLY A 1 97 ? -1.394 27.129 14.549 1.00 72.12 97 GLY A C 1
ATOM 748 O O . GLY A 1 97 ? -0.373 26.771 13.965 1.00 72.12 97 GLY A O 1
ATOM 749 N N . ASP A 1 98 ? -2.616 27.002 14.029 1.00 75.44 98 ASP A N 1
ATOM 750 C CA . ASP A 1 98 ? -2.878 26.432 12.708 1.00 75.44 98 ASP A CA 1
ATOM 751 C C . ASP A 1 98 ? -2.321 27.297 11.580 1.00 75.44 98 ASP A C 1
ATOM 753 O O . ASP A 1 98 ? -2.397 28.526 11.608 1.00 75.44 98 ASP A O 1
ATOM 757 N N . ILE A 1 99 ? -1.802 26.635 10.545 1.00 80.62 99 ILE A N 1
ATOM 758 C CA . ILE A 1 99 ? -1.408 27.312 9.313 1.00 80.62 99 ILE A CA 1
ATOM 759 C C . ILE A 1 99 ? -2.684 27.775 8.590 1.00 80.62 99 ILE A C 1
ATOM 761 O O . ILE A 1 99 ? -3.592 26.962 8.386 1.00 80.62 99 ILE A O 1
ATOM 765 N N . PRO A 1 100 ? -2.763 29.043 8.145 1.00 85.06 100 PRO A N 1
ATOM 766 C CA . PRO A 1 100 ? -3.864 29.499 7.307 1.00 85.06 100 PRO A CA 1
ATOM 767 C C . PRO A 1 100 ? -4.013 28.613 6.066 1.00 85.06 100 PRO A C 1
ATOM 769 O O . PRO A 1 100 ? -3.029 28.331 5.383 1.00 85.06 100 PRO A O 1
ATOM 772 N N . ILE A 1 101 ? -5.245 28.215 5.733 1.00 86.31 101 ILE A N 1
ATOM 773 C CA . ILE A 1 101 ? -5.531 27.309 4.604 1.00 86.31 101 ILE A CA 1
ATOM 774 C C . ILE A 1 101 ? -4.836 27.745 3.297 1.00 86.31 101 ILE A C 1
ATOM 776 O O . ILE A 1 101 ? -4.239 26.885 2.652 1.00 86.31 101 ILE A O 1
ATOM 780 N N . PRO A 1 102 ? -4.813 29.040 2.908 1.00 90.00 102 PRO A N 1
ATOM 781 C CA . PRO A 1 102 ? -4.102 29.465 1.700 1.00 90.00 102 PRO A CA 1
ATOM 782 C C . PRO A 1 102 ? -2.594 29.193 1.748 1.00 90.00 102 PRO A C 1
ATOM 784 O O . PRO A 1 102 ? -2.010 28.805 0.742 1.00 90.00 102 PRO A O 1
ATOM 787 N N . VAL A 1 103 ? -1.965 29.346 2.917 1.00 90.25 103 VAL A N 1
ATOM 788 C CA . VAL A 1 103 ? -0.536 29.062 3.109 1.00 90.25 103 VAL A CA 1
ATOM 789 C C . VAL A 1 103 ? -0.285 27.558 3.033 1.00 90.25 103 VAL A C 1
ATOM 791 O O . VAL A 1 103 ? 0.651 27.135 2.363 1.00 90.25 103 VAL A O 1
ATOM 794 N N . ALA A 1 104 ? -1.143 26.740 3.646 1.00 88.12 104 ALA A N 1
ATOM 795 C CA . ALA A 1 104 ? -1.044 25.283 3.562 1.00 88.12 104 ALA A CA 1
ATOM 796 C C . ALA A 1 104 ? -1.198 24.778 2.115 1.00 88.12 104 ALA A C 1
ATOM 798 O O . ALA A 1 104 ? -0.394 23.968 1.655 1.00 88.12 104 ALA A O 1
ATOM 799 N N . LEU A 1 105 ? -2.181 25.305 1.374 1.00 91.19 105 LEU A N 1
ATOM 800 C CA . LEU A 1 105 ? -2.364 25.013 -0.050 1.00 91.19 105 LEU A CA 1
ATOM 801 C C . LEU A 1 105 ? -1.186 25.511 -0.894 1.00 91.19 105 LEU A C 1
ATOM 803 O O . LEU A 1 105 ? -0.779 24.820 -1.823 1.00 91.19 105 LEU A O 1
ATOM 807 N N . GLY A 1 106 ? -0.607 26.665 -0.553 1.00 95.00 106 GLY A N 1
ATOM 808 C CA . GLY A 1 106 ? 0.601 27.188 -1.189 1.00 95.00 106 GLY A CA 1
ATOM 809 C C . GLY A 1 106 ? 1.810 26.273 -0.989 1.00 95.00 106 GLY A C 1
ATOM 810 O O . GLY A 1 106 ? 2.453 25.893 -1.963 1.00 95.00 106 GLY A O 1
ATOM 811 N N . ILE A 1 107 ? 2.083 25.852 0.251 1.00 92.81 107 ILE A N 1
ATOM 812 C CA . ILE A 1 107 ? 3.168 24.910 0.579 1.00 92.81 107 ILE A CA 1
ATOM 813 C C . ILE A 1 107 ? 2.971 23.589 -0.169 1.00 92.81 107 ILE A C 1
ATOM 815 O O . ILE A 1 107 ? 3.908 23.089 -0.793 1.00 92.81 107 ILE A O 1
ATOM 819 N N . TRP A 1 108 ? 1.753 23.040 -0.148 1.00 93.69 108 TRP A N 1
ATOM 820 C CA . TRP A 1 108 ? 1.423 21.823 -0.888 1.00 93.69 108 TRP A CA 1
ATOM 821 C C . TRP A 1 108 ? 1.624 21.997 -2.397 1.00 93.69 108 TRP A C 1
ATOM 823 O O . TRP A 1 108 ? 2.236 21.138 -3.033 1.00 93.69 108 TRP A O 1
ATOM 833 N N . GLY A 1 109 ? 1.157 23.110 -2.967 1.00 95.69 109 GLY A N 1
ATOM 834 C CA . GLY A 1 109 ? 1.284 23.405 -4.389 1.00 95.69 109 GLY A CA 1
ATOM 835 C C . GLY A 1 109 ? 2.741 23.530 -4.828 1.00 95.69 109 GLY A C 1
ATOM 836 O O . GLY A 1 109 ? 3.134 22.900 -5.807 1.00 95.69 109 GLY A O 1
ATOM 837 N N . VAL A 1 110 ? 3.565 24.259 -4.068 1.00 97.00 110 VAL A N 1
ATOM 838 C CA . VAL A 1 110 ? 5.006 24.403 -4.339 1.00 97.00 110 VAL A CA 1
ATOM 839 C C . VAL A 1 110 ? 5.736 23.071 -4.175 1.00 97.00 110 VAL A C 1
ATOM 841 O O . VAL A 1 110 ? 6.537 22.710 -5.032 1.00 97.00 110 VAL A O 1
ATOM 844 N N . SER A 1 111 ? 5.444 22.306 -3.120 1.00 94.94 111 SER A N 1
ATOM 845 C CA . SER A 1 111 ? 6.056 20.989 -2.905 1.00 94.94 111 SER A CA 1
ATOM 846 C C . SER A 1 111 ? 5.703 20.011 -4.031 1.00 94.94 111 SER A C 1
ATOM 848 O O . SER A 1 111 ? 6.587 19.365 -4.591 1.00 94.94 111 SER A O 1
ATOM 850 N N . THR A 1 112 ? 4.428 19.957 -4.422 1.00 95.56 112 THR A N 1
ATOM 851 C CA . THR A 1 112 ? 3.944 19.097 -5.510 1.00 95.56 112 THR A CA 1
ATOM 852 C C . THR A 1 112 ? 4.540 19.516 -6.851 1.00 95.56 112 THR A C 1
ATOM 854 O O . THR A 1 112 ? 5.019 18.662 -7.595 1.00 95.56 112 THR A O 1
ATOM 857 N N . ALA A 1 113 ? 4.593 20.820 -7.142 1.00 96.31 113 ALA A N 1
ATOM 858 C CA . ALA A 1 113 ? 5.279 21.343 -8.320 1.00 96.31 113 ALA A CA 1
ATOM 859 C C . ALA A 1 113 ? 6.770 20.972 -8.318 1.00 96.31 113 ALA A C 1
ATOM 861 O O . ALA A 1 113 ? 7.293 20.572 -9.353 1.00 96.31 113 ALA A O 1
ATOM 862 N N . GLY A 1 114 ? 7.433 21.021 -7.159 1.00 96.44 114 GLY A N 1
ATOM 863 C CA . GLY A 1 114 ? 8.816 20.577 -6.990 1.00 96.44 114 GLY A CA 1
ATOM 864 C C . GLY A 1 114 ? 9.021 19.116 -7.397 1.00 96.44 114 GLY A C 1
ATOM 865 O O . GLY A 1 114 ? 9.948 18.825 -8.147 1.00 96.44 114 GLY A O 1
ATOM 866 N N . PHE A 1 115 ? 8.126 18.208 -6.991 1.00 95.44 115 PHE A N 1
ATOM 867 C CA . PHE A 1 115 ? 8.157 16.813 -7.453 1.00 95.44 115 PHE A CA 1
ATOM 868 C C . PHE A 1 115 ? 7.917 16.687 -8.961 1.00 95.44 115 PHE A C 1
ATOM 870 O O . PHE A 1 115 ? 8.609 15.918 -9.622 1.00 95.44 115 PHE A O 1
ATOM 877 N N . VAL A 1 116 ? 6.973 17.448 -9.524 1.00 95.62 116 VAL A N 1
ATOM 878 C CA . VAL A 1 116 ? 6.704 17.439 -10.973 1.00 95.62 116 VAL A CA 1
ATOM 879 C C . VAL A 1 116 ? 7.934 17.892 -11.760 1.00 95.62 116 VAL A C 1
ATOM 881 O O . VAL A 1 116 ? 8.331 17.212 -12.703 1.00 95.62 116 VAL A O 1
ATOM 884 N N . VAL A 1 117 ? 8.570 18.991 -11.345 1.00 96.44 117 VAL A N 1
ATOM 885 C CA . VAL A 1 117 ? 9.802 19.509 -11.958 1.00 96.44 117 VAL A CA 1
ATOM 886 C C . VAL A 1 117 ? 10.951 18.517 -11.794 1.00 96.44 117 VAL A C 1
ATOM 888 O O . VAL A 1 117 ? 11.669 18.258 -12.754 1.00 96.44 117 VAL A O 1
ATOM 891 N N . LEU A 1 118 ? 11.104 17.913 -10.613 1.00 96.00 118 LEU A N 1
ATOM 892 C CA . LEU A 1 118 ? 12.137 16.912 -10.359 1.00 96.00 118 LEU A CA 1
ATOM 893 C C . LEU A 1 118 ? 11.978 15.690 -11.271 1.00 96.00 118 LEU A C 1
ATOM 895 O O . LEU A 1 118 ? 12.957 15.232 -11.848 1.00 96.00 118 LEU A O 1
ATOM 899 N N . VAL A 1 119 ? 10.758 15.174 -11.442 1.00 95.06 119 VAL A N 1
ATOM 900 C CA . VAL A 1 119 ? 10.498 14.052 -12.359 1.00 95.06 119 VAL A CA 1
ATOM 901 C C . VAL A 1 119 ? 10.730 14.464 -13.811 1.00 95.06 119 VAL A C 1
ATOM 903 O O . VAL A 1 119 ? 11.353 13.704 -14.543 1.00 95.06 119 VAL A O 1
ATOM 906 N N . ALA A 1 120 ? 10.296 15.661 -14.218 1.00 94.31 120 ALA A N 1
ATOM 907 C CA . ALA A 1 120 ? 10.549 16.179 -15.564 1.00 94.31 120 ALA A CA 1
ATOM 908 C C . ALA A 1 120 ? 12.052 16.354 -15.851 1.00 94.31 120 ALA A C 1
ATOM 910 O O . ALA A 1 120 ? 12.487 16.178 -16.983 1.00 94.31 120 ALA A O 1
ATOM 911 N N . PHE A 1 121 ? 12.853 16.658 -14.826 1.00 95.19 121 PHE A N 1
ATOM 912 C CA . PHE A 1 121 ? 14.308 16.731 -14.933 1.00 95.19 121 PHE A CA 1
ATOM 913 C C . PHE A 1 121 ? 14.970 15.344 -14.979 1.00 95.19 121 PHE A C 1
ATOM 915 O O . PHE A 1 121 ? 15.873 15.121 -15.779 1.00 95.19 121 PHE A O 1
ATOM 922 N N . LEU A 1 122 ? 14.528 14.404 -14.135 1.00 94.44 122 LEU A N 1
ATOM 923 C CA . LEU A 1 122 ? 15.096 13.051 -14.068 1.00 94.44 122 LEU A CA 1
ATOM 924 C C . LEU A 1 122 ? 14.701 12.172 -15.264 1.00 94.44 122 LEU A C 1
ATOM 926 O O . LEU A 1 122 ? 15.465 11.291 -15.652 1.00 94.44 122 LEU A O 1
ATOM 930 N N . VAL A 1 123 ? 13.502 12.371 -15.819 1.00 94.06 123 VAL A N 1
ATOM 931 C CA . VAL A 1 123 ? 12.934 11.568 -16.912 1.00 94.06 123 VAL A CA 1
ATOM 932 C C . VAL A 1 123 ? 12.236 12.495 -17.924 1.00 94.06 123 VAL A C 1
ATOM 934 O O . VAL A 1 123 ? 11.006 12.549 -17.958 1.00 94.06 123 VAL A O 1
ATOM 937 N N . PRO A 1 124 ? 12.996 13.230 -18.759 1.00 91.50 124 PRO A N 1
ATOM 938 C CA . PRO A 1 124 ? 12.441 14.247 -19.663 1.00 91.50 124 PRO A CA 1
ATOM 939 C C . PRO A 1 124 ? 11.527 13.670 -20.753 1.00 91.50 124 PRO A C 1
ATOM 941 O O . PRO A 1 124 ? 10.606 14.341 -21.205 1.00 91.50 124 PRO A O 1
ATOM 944 N N . GLU A 1 125 ? 11.745 12.410 -21.130 1.00 91.50 125 GLU A N 1
ATOM 945 C CA . GLU A 1 125 ? 10.939 11.682 -22.120 1.00 91.50 125 GLU A CA 1
ATOM 946 C C . GLU A 1 125 ? 9.540 11.300 -21.599 1.00 91.50 125 GLU A C 1
ATOM 948 O O . GLU A 1 125 ? 8.658 10.919 -22.370 1.00 91.50 125 GLU A O 1
ATOM 953 N N . PHE A 1 126 ? 9.312 11.357 -20.281 1.00 92.31 126 PHE A N 1
ATOM 954 C CA . PHE A 1 126 ? 8.010 11.036 -19.708 1.00 92.31 126 PHE A CA 1
ATOM 955 C C . PHE A 1 126 ? 7.079 12.257 -19.755 1.00 92.31 126 PHE A C 1
ATOM 957 O O . PHE A 1 126 ? 7.486 13.353 -19.359 1.00 92.31 126 PHE A O 1
ATOM 964 N N . PRO A 1 127 ? 5.802 12.105 -20.156 1.00 92.44 127 PRO A N 1
ATOM 965 C CA . PRO A 1 127 ? 4.884 13.233 -20.233 1.00 92.44 127 PRO A CA 1
ATOM 966 C C . PRO A 1 127 ? 4.652 13.892 -18.862 1.00 92.44 127 PRO A C 1
ATOM 968 O O . PRO A 1 127 ? 3.954 13.356 -17.998 1.00 92.44 127 PRO A O 1
ATOM 971 N N . TRP A 1 128 ? 5.198 15.097 -18.669 1.00 92.69 128 TRP A N 1
ATOM 972 C CA . TRP A 1 128 ? 5.145 15.826 -17.391 1.00 92.69 128 TRP A CA 1
ATOM 973 C C . TRP A 1 128 ? 3.716 16.046 -16.870 1.00 92.69 128 TRP A C 1
ATOM 975 O O . TRP A 1 128 ? 3.489 16.088 -15.658 1.00 92.69 128 TRP A O 1
ATOM 985 N N . TRP A 1 129 ? 2.741 16.157 -17.777 1.00 92.31 129 TRP A N 1
ATOM 986 C CA . TRP A 1 129 ? 1.337 16.369 -17.436 1.00 92.31 129 TRP A CA 1
ATOM 987 C C . TRP A 1 129 ? 0.733 15.174 -16.686 1.00 92.31 129 TRP A C 1
ATOM 989 O O . TRP A 1 129 ? -0.146 15.381 -15.854 1.00 92.31 129 TRP A O 1
ATOM 999 N N . ILE A 1 130 ? 1.219 13.945 -16.912 1.00 92.56 130 ILE A N 1
ATOM 1000 C CA . ILE A 1 130 ? 0.771 12.752 -16.171 1.00 92.56 130 ILE A CA 1
ATOM 1001 C C . ILE A 1 130 ? 1.230 12.860 -14.717 1.00 92.56 130 ILE A C 1
ATOM 1003 O O . ILE A 1 130 ? 0.441 12.677 -13.791 1.00 92.56 130 ILE A O 1
ATOM 1007 N N . THR A 1 131 ? 2.492 13.236 -14.503 1.00 93.31 131 THR A N 1
ATOM 1008 C CA . THR A 1 131 ? 3.042 13.498 -13.167 1.00 93.31 131 THR A CA 1
ATOM 1009 C C . THR A 1 131 ? 2.280 14.628 -12.469 1.00 93.31 131 THR A C 1
ATOM 1011 O O . THR A 1 131 ? 1.941 14.512 -11.290 1.00 93.31 131 THR A O 1
ATOM 1014 N N . ALA A 1 132 ? 1.952 15.701 -13.196 1.00 95.06 132 ALA A N 1
ATOM 1015 C CA . ALA A 1 132 ? 1.146 16.802 -12.674 1.00 95.06 132 ALA A CA 1
ATOM 1016 C C . ALA A 1 132 ? -0.284 16.363 -12.323 1.00 95.06 132 ALA A C 1
ATOM 1018 O O . ALA A 1 132 ? -0.784 16.725 -11.260 1.00 95.06 132 ALA A O 1
ATOM 1019 N N . ALA A 1 133 ? -0.929 15.544 -13.157 1.00 94.31 133 ALA A N 1
ATOM 1020 C CA . ALA A 1 133 ? -2.250 14.988 -12.876 1.00 94.31 133 ALA A CA 1
ATOM 1021 C C . ALA A 1 133 ? -2.230 14.106 -11.617 1.00 94.31 133 ALA A C 1
ATOM 1023 O O . ALA A 1 133 ? -3.125 14.213 -10.776 1.00 94.31 133 ALA A O 1
ATOM 1024 N N . PHE A 1 134 ? -1.182 13.299 -11.424 1.00 92.94 134 PHE A N 1
ATOM 1025 C CA . PHE A 1 134 ? -1.019 12.525 -10.195 1.00 92.94 134 PHE A CA 1
ATOM 1026 C C . PHE A 1 134 ? -0.883 13.408 -8.948 1.00 92.94 134 PHE A C 1
ATOM 1028 O O . PHE A 1 134 ? -1.553 13.170 -7.937 1.00 92.94 134 PHE A O 1
ATOM 1035 N N . GLY A 1 135 ? -0.069 14.458 -9.028 1.00 93.12 135 GLY A N 1
ATOM 1036 C CA . GLY A 1 135 ? 0.170 15.362 -7.907 1.00 93.12 135 GLY A CA 1
ATOM 1037 C C . GLY A 1 135 ? -1.023 16.260 -7.575 1.00 93.12 135 GLY A C 1
ATOM 1038 O O . GLY A 1 135 ? -1.453 16.321 -6.427 1.00 93.12 135 GLY A O 1
ATOM 1039 N N . PHE A 1 136 ? -1.577 16.955 -8.567 1.00 95.00 136 PHE A N 1
ATOM 1040 C CA . PHE A 1 136 ? -2.579 18.003 -8.349 1.00 95.00 136 PHE A CA 1
ATOM 1041 C C . PHE A 1 136 ? -4.026 17.510 -8.378 1.00 95.00 136 PHE A C 1
ATOM 1043 O O . PHE A 1 136 ? -4.886 18.151 -7.779 1.00 95.00 136 PHE A O 1
ATOM 1050 N N . ILE A 1 137 ? -4.315 16.392 -9.052 1.00 91.38 137 ILE A N 1
ATOM 1051 C CA . ILE A 1 137 ? -5.687 15.881 -9.203 1.00 91.38 137 ILE A CA 1
ATOM 1052 C C . ILE A 1 137 ? -5.865 14.603 -8.390 1.00 91.38 137 ILE A C 1
ATOM 1054 O O . ILE A 1 137 ? -6.735 14.530 -7.521 1.00 91.38 137 ILE A O 1
ATOM 1058 N N . TRP A 1 138 ? -5.028 13.595 -8.641 1.00 88.62 138 TRP A N 1
ATOM 1059 C CA . TRP A 1 138 ? -5.200 12.287 -8.019 1.00 88.62 138 TRP A CA 1
ATOM 1060 C C . TRP A 1 138 ? -4.908 12.303 -6.519 1.00 88.62 138 TRP A C 1
ATOM 1062 O O . TRP A 1 138 ? -5.730 11.829 -5.740 1.00 88.62 138 TRP A O 1
ATOM 1072 N N . THR A 1 139 ? -3.779 12.872 -6.092 1.00 90.38 139 THR A N 1
ATOM 1073 C CA . THR A 1 139 ? -3.370 12.895 -4.678 1.00 90.38 139 THR A CA 1
ATOM 1074 C C . THR A 1 139 ? -4.437 13.512 -3.754 1.00 90.38 139 THR A C 1
ATOM 1076 O O . THR A 1 139 ? -4.748 12.889 -2.733 1.00 90.38 139 THR A O 1
ATOM 1079 N N . PRO A 1 140 ? -5.074 14.662 -4.072 1.00 89.31 140 PRO A N 1
ATOM 1080 C CA . PRO A 1 140 ? -6.183 15.188 -3.269 1.00 89.31 140 PRO A CA 1
ATOM 1081 C C . PRO A 1 140 ? -7.401 14.261 -3.208 1.00 89.31 140 PRO A C 1
ATOM 1083 O O . PRO A 1 140 ? -7.939 14.032 -2.123 1.00 89.31 140 PRO A O 1
ATOM 1086 N N . ILE A 1 141 ? -7.820 13.692 -4.346 1.00 85.00 141 ILE A N 1
ATOM 1087 C CA . ILE A 1 141 ? -8.947 12.747 -4.407 1.00 85.00 141 ILE A CA 1
ATOM 1088 C C . ILE A 1 141 ? -8.637 11.520 -3.548 1.00 85.00 141 ILE A C 1
ATOM 1090 O O . ILE A 1 141 ? -9.436 11.129 -2.695 1.00 85.00 141 ILE A O 1
ATOM 1094 N N . TYR A 1 142 ? -7.450 10.947 -3.730 1.00 82.75 142 TYR A N 1
ATOM 1095 C CA . TYR A 1 142 ? -7.005 9.759 -3.022 1.00 82.75 142 TYR A CA 1
ATOM 1096 C C . TYR A 1 142 ? -6.901 10.003 -1.510 1.00 82.75 142 TYR A C 1
ATOM 1098 O O . TYR A 1 142 ? -7.381 9.195 -0.712 1.00 82.75 142 TYR A O 1
ATOM 1106 N N . SER A 1 143 ? -6.370 11.162 -1.109 1.00 86.44 143 SER A N 1
ATOM 1107 C CA . SER A 1 143 ? -6.276 11.580 0.295 1.00 86.44 143 SER A CA 1
ATOM 1108 C C . SER A 1 143 ? -7.651 11.807 0.930 1.00 86.44 143 SER A C 1
ATOM 1110 O O . SER A 1 143 ? -7.869 11.384 2.063 1.00 86.44 143 SER A O 1
ATOM 1112 N N . TYR A 1 144 ? -8.603 12.411 0.208 1.00 83.50 144 TYR A N 1
ATOM 1113 C CA . TYR A 1 144 ? -9.970 12.620 0.698 1.00 83.50 144 TYR A CA 1
ATOM 1114 C C . TYR A 1 144 ? -10.705 11.298 0.936 1.00 83.50 144 TYR A C 1
ATOM 1116 O O . TYR A 1 144 ? -11.289 11.093 2.005 1.00 83.50 144 TYR A O 1
ATOM 1124 N N . ILE A 1 145 ? -10.661 10.381 -0.038 1.00 76.94 145 ILE A N 1
ATOM 1125 C CA . ILE A 1 145 ? -11.305 9.071 0.111 1.00 76.94 145 ILE A CA 1
ATOM 1126 C C . ILE A 1 145 ? -10.639 8.301 1.263 1.00 76.94 145 ILE A C 1
ATOM 1128 O O . ILE A 1 145 ? -11.335 7.731 2.103 1.00 76.94 145 ILE A O 1
ATOM 1132 N N . GLY A 1 146 ? -9.307 8.360 1.362 1.00 79.00 146 GLY A N 1
ATOM 1133 C CA . GLY A 1 146 ? -8.540 7.793 2.470 1.00 79.00 146 GLY A CA 1
ATOM 1134 C C . GLY A 1 146 ? -8.959 8.322 3.844 1.00 79.00 146 GLY A C 1
ATOM 1135 O O . GLY A 1 146 ? -9.270 7.531 4.733 1.00 79.00 146 GLY A O 1
ATOM 1136 N N . ALA A 1 147 ? -9.029 9.646 4.014 1.00 82.31 147 ALA A N 1
ATOM 1137 C CA . ALA A 1 147 ? -9.452 10.286 5.262 1.00 82.31 147 ALA A CA 1
ATOM 1138 C C . ALA A 1 147 ? -10.875 9.867 5.664 1.00 82.31 147 ALA A C 1
ATOM 1140 O O . ALA A 1 147 ? -11.137 9.541 6.823 1.00 82.31 147 ALA A O 1
ATOM 1141 N N . ARG A 1 148 ? -11.796 9.821 4.694 1.00 75.94 148 ARG A N 1
ATOM 1142 C CA . ARG A 1 148 ? -13.182 9.406 4.932 1.00 75.94 148 ARG A CA 1
ATOM 1143 C C . ARG A 1 148 ? -13.277 7.938 5.338 1.00 75.94 148 ARG A C 1
ATOM 1145 O O . ARG A 1 148 ? -14.042 7.617 6.242 1.00 75.94 148 ARG A O 1
ATOM 1152 N N . MET A 1 149 ? -12.498 7.062 4.707 1.00 67.81 149 MET A N 1
ATOM 1153 C CA . MET A 1 149 ? -12.447 5.649 5.081 1.00 67.81 149 MET A CA 1
ATOM 1154 C C . MET A 1 149 ? -11.892 5.456 6.486 1.00 67.81 149 MET A C 1
ATOM 1156 O O . MET A 1 149 ? -12.509 4.757 7.279 1.00 67.81 149 MET A O 1
ATOM 1160 N N . ILE A 1 150 ? -10.820 6.156 6.859 1.00 74.69 150 ILE A N 1
ATOM 1161 C CA . ILE A 1 150 ? -10.320 6.122 8.240 1.00 74.69 150 ILE A CA 1
ATOM 1162 C C . ILE A 1 150 ? -11.413 6.566 9.222 1.00 74.69 150 ILE A C 1
ATOM 1164 O O . ILE A 1 150 ? -11.630 5.895 10.228 1.00 74.69 150 ILE A O 1
ATOM 1168 N N . GLY A 1 151 ? -12.149 7.637 8.909 1.00 69.69 151 GLY A N 1
ATOM 1169 C CA . GLY A 1 151 ? -13.255 8.112 9.744 1.00 69.69 151 GLY A CA 1
ATOM 1170 C C . GLY A 1 151 ? -14.431 7.132 9.865 1.00 69.69 151 GLY A C 1
ATOM 1171 O O . GLY A 1 151 ? -15.055 7.068 10.920 1.00 69.69 151 GLY A O 1
ATOM 1172 N N . LEU A 1 152 ? -14.740 6.362 8.815 1.00 65.44 152 LEU A N 1
ATOM 1173 C CA . LEU A 1 152 ? -15.880 5.434 8.789 1.00 65.44 152 LEU A CA 1
ATOM 1174 C C . LEU A 1 152 ? -15.542 4.025 9.290 1.00 65.44 152 LEU A C 1
ATOM 1176 O O . LEU A 1 152 ? -16.373 3.385 9.930 1.00 65.44 152 LEU A O 1
ATOM 1180 N N . THR A 1 153 ? -14.357 3.514 8.962 1.00 61.62 153 THR A N 1
ATOM 1181 C CA . THR A 1 153 ? -13.978 2.109 9.177 1.00 61.62 153 THR A CA 1
ATOM 1182 C C . THR A 1 153 ? -12.744 1.941 10.057 1.00 61.62 153 THR A C 1
ATOM 1184 O O . THR A 1 153 ? -12.295 0.813 10.247 1.00 61.62 153 THR A O 1
ATOM 1187 N N . GLY A 1 154 ? -12.171 3.031 10.581 1.00 61.09 154 GLY A N 1
ATOM 1188 C CA . GLY A 1 154 ? -10.969 2.997 11.425 1.00 61.09 154 GLY A CA 1
ATOM 1189 C C . GLY A 1 154 ? -9.702 2.570 10.680 1.00 61.09 154 GLY A C 1
ATOM 1190 O O . GLY A 1 154 ? -8.683 2.280 11.300 1.00 61.09 154 GLY A O 1
ATOM 1191 N N . SER A 1 155 ? -9.763 2.491 9.350 1.00 56.56 155 SER A N 1
ATOM 1192 C CA . SER A 1 155 ? -8.677 2.013 8.507 1.00 56.56 155 SER A CA 1
ATOM 1193 C C . SER A 1 155 ? -8.769 2.614 7.099 1.00 56.56 155 SER A C 1
ATOM 1195 O O . SER A 1 155 ? -9.872 2.716 6.564 1.00 56.56 155 SER A O 1
ATOM 1197 N N . PRO A 1 156 ? -7.636 2.960 6.460 1.00 52.31 156 PRO A N 1
ATOM 1198 C CA . PRO A 1 156 ? -7.601 3.339 5.049 1.00 52.31 156 PRO A CA 1
ATOM 1199 C C . PRO A 1 156 ? -7.563 2.135 4.097 1.00 52.31 156 PRO A C 1
ATOM 1201 O O . PRO A 1 156 ? -7.578 2.321 2.878 1.00 52.31 156 PRO A O 1
ATOM 1204 N N . GLN A 1 157 ? -7.472 0.907 4.624 1.00 48.88 157 GLN A N 1
ATOM 1205 C CA . GLN A 1 157 ? -7.387 -0.321 3.834 1.00 48.88 157 GLN A CA 1
ATOM 1206 C C . GLN A 1 157 ? -8.739 -0.573 3.149 1.00 48.88 157 GLN A C 1
ATOM 1208 O O . GLN A 1 157 ? -9.702 -1.009 3.775 1.00 48.88 157 GLN A O 1
ATOM 1213 N N . GLY A 1 158 ? -8.809 -0.231 1.861 1.00 48.03 158 GLY A N 1
ATOM 1214 C CA . GLY A 1 158 ? -10.028 -0.274 1.044 1.00 48.03 158 GLY A CA 1
ATOM 1215 C C . GLY A 1 158 ? -10.029 0.700 -0.141 1.00 48.03 158 GLY A C 1
ATOM 1216 O O . GLY A 1 158 ? -10.911 0.613 -0.988 1.00 48.03 158 GLY A O 1
ATOM 1217 N N . VAL A 1 159 ? -9.048 1.613 -0.216 1.00 50.56 159 VAL A N 1
ATOM 1218 C CA . VAL A 1 159 ? -8.983 2.684 -1.235 1.00 50.56 159 VAL A CA 1
ATOM 1219 C C . VAL A 1 159 ? -7.737 2.609 -2.119 1.00 50.56 159 VAL A C 1
ATOM 1221 O O . VAL A 1 159 ? -7.536 3.469 -2.962 1.00 50.56 159 VAL A O 1
ATOM 1224 N N . SER A 1 160 ? -6.848 1.632 -1.968 1.00 54.78 160 SER A N 1
ATOM 1225 C CA . SER A 1 160 ? -5.729 1.534 -2.911 1.00 54.78 160 SER A CA 1
ATOM 1226 C C . SER A 1 160 ? -6.280 1.064 -4.251 1.00 54.78 160 SER A C 1
ATOM 1228 O O . SER A 1 160 ? -6.699 -0.086 -4.339 1.00 54.78 160 SER A O 1
ATOM 1230 N N . PHE A 1 161 ? -6.304 1.936 -5.261 1.00 64.50 161 PHE A N 1
ATOM 1231 C CA . PHE A 1 161 ? -6.610 1.556 -6.640 1.00 64.50 161 PHE A CA 1
ATOM 1232 C C . PHE A 1 161 ? -5.443 0.706 -7.155 1.00 64.50 161 PHE A C 1
ATOM 1234 O O . PHE A 1 161 ? -4.362 1.258 -7.387 1.00 64.50 161 PHE A O 1
ATOM 1241 N N . PRO A 1 162 ? -5.607 -0.624 -7.273 1.00 67.75 162 PRO A N 1
ATOM 1242 C CA . PRO A 1 162 ? -4.519 -1.500 -7.679 1.00 67.75 162 PRO A CA 1
ATOM 1243 C C . PRO A 1 162 ? -4.052 -1.140 -9.085 1.00 67.75 162 PRO A C 1
ATOM 1245 O O . PRO A 1 162 ? -4.872 -0.855 -9.956 1.00 67.75 162 PRO A O 1
ATOM 1248 N N . TYR A 1 163 ? -2.740 -1.167 -9.298 1.00 75.25 163 TYR A N 1
ATOM 1249 C CA . TYR A 1 163 ? -2.113 -0.972 -10.606 1.00 75.25 163 TYR A CA 1
ATOM 1250 C C . TYR A 1 163 ? -2.372 0.380 -11.284 1.00 75.25 163 TYR A C 1
ATOM 1252 O O . TYR A 1 163 ? -2.134 0.511 -12.481 1.00 75.25 163 TYR A O 1
ATOM 1260 N N . LEU A 1 164 ? -2.842 1.406 -10.561 1.00 81.25 164 LEU A N 1
ATOM 1261 C CA . LEU A 1 164 ? -3.054 2.729 -11.156 1.00 81.25 164 LEU A CA 1
ATOM 1262 C C . LEU A 1 164 ? -1.743 3.320 -11.689 1.00 81.25 164 LEU A C 1
ATOM 1264 O O . LEU A 1 164 ? -1.701 3.825 -12.807 1.00 81.25 164 LEU A O 1
ATOM 1268 N N . ARG A 1 165 ? -0.670 3.236 -10.896 1.00 86.62 165 ARG A N 1
ATOM 1269 C CA . ARG A 1 165 ? 0.660 3.715 -11.287 1.00 86.62 165 ARG A CA 1
ATOM 1270 C C . ARG A 1 165 ? 1.163 2.937 -12.504 1.00 86.62 165 ARG A C 1
ATOM 1272 O O . ARG A 1 165 ? 1.554 3.530 -13.504 1.00 86.62 165 ARG A O 1
ATOM 1279 N N . GLU A 1 166 ? 1.113 1.616 -12.405 1.00 85.69 166 GLU A N 1
ATOM 1280 C CA . GLU A 1 166 ? 1.594 0.665 -13.397 1.00 85.69 166 GLU A CA 1
ATOM 1281 C C . GLU A 1 166 ? 0.868 0.835 -14.739 1.00 85.69 166 GLU A C 1
ATOM 1283 O O . GLU A 1 166 ? 1.500 0.991 -15.783 1.00 85.69 166 GLU A O 1
ATOM 1288 N N . GLY A 1 167 ? -0.465 0.879 -14.697 1.00 81.94 167 GLY A N 1
ATOM 1289 C CA . GLY A 1 167 ? -1.320 1.056 -15.864 1.00 81.94 167 GLY A CA 1
ATOM 1290 C C . GLY A 1 167 ? -1.138 2.419 -16.520 1.00 81.94 167 GLY A C 1
ATOM 1291 O O . GLY A 1 167 ? -1.076 2.495 -17.743 1.00 81.94 167 GLY A O 1
ATOM 1292 N N . SER A 1 168 ? -0.990 3.499 -15.745 1.00 85.69 168 SER A N 1
ATOM 1293 C CA . SER A 1 168 ? -0.728 4.821 -16.323 1.00 85.69 168 SER A CA 1
ATOM 1294 C C . SER A 1 168 ? 0.630 4.911 -17.011 1.00 85.69 168 SER A C 1
ATOM 1296 O O . SER A 1 168 ? 0.720 5.574 -18.038 1.00 85.69 168 SER A O 1
ATOM 1298 N N . PHE A 1 169 ? 1.677 4.251 -16.504 1.00 89.38 169 PHE A N 1
ATOM 1299 C CA . PHE A 1 169 ? 2.972 4.240 -17.197 1.00 89.38 169 PHE A CA 1
ATOM 1300 C C . PHE A 1 169 ? 2.898 3.440 -18.484 1.00 89.38 169 PHE A C 1
ATOM 1302 O O . PHE A 1 169 ? 3.330 3.935 -19.520 1.00 89.38 169 PHE A O 1
ATOM 1309 N N . TYR A 1 170 ? 2.278 2.263 -18.439 1.00 84.69 170 TYR A N 1
ATOM 1310 C CA . TYR A 1 170 ? 2.078 1.437 -19.621 1.00 84.69 170 TYR A CA 1
ATOM 1311 C C . TYR A 1 170 ? 1.267 2.167 -20.708 1.00 84.69 170 TYR A C 1
ATOM 1313 O O . TYR A 1 170 ? 1.684 2.245 -21.860 1.00 84.69 170 TYR A O 1
ATOM 1321 N N . LEU A 1 171 ? 0.145 2.793 -20.334 1.00 84.06 171 LEU A N 1
ATOM 1322 C CA . LEU A 1 171 ? -0.731 3.515 -21.264 1.00 84.06 171 LEU A CA 1
ATOM 1323 C C . LEU A 1 171 ? -0.185 4.881 -21.706 1.00 84.06 171 LEU A C 1
ATOM 1325 O O . LEU A 1 171 ? -0.701 5.453 -22.662 1.00 84.06 171 LEU A O 1
ATOM 1329 N N . SER A 1 172 ? 0.843 5.415 -21.040 1.00 86.62 172 SER A N 1
ATOM 1330 C CA . SER A 1 172 ? 1.449 6.700 -21.419 1.00 86.62 172 SER A CA 1
ATOM 1331 C C . SER A 1 172 ? 2.217 6.653 -22.744 1.00 86.62 172 SER A C 1
ATOM 1333 O O . SER A 1 172 ? 2.556 7.705 -23.282 1.00 86.62 172 SER A O 1
ATOM 1335 N N . GLY A 1 173 ? 2.532 5.453 -23.247 1.00 83.19 173 GLY A N 1
ATOM 1336 C CA . GLY A 1 173 ? 3.392 5.249 -24.416 1.00 83.19 173 GLY A CA 1
ATOM 1337 C C . GLY A 1 173 ? 4.886 5.454 -24.143 1.00 83.19 173 GLY A C 1
ATOM 1338 O O . GLY A 1 173 ? 5.694 5.261 -25.051 1.00 83.19 173 GLY A O 1
ATOM 1339 N N . TYR A 1 174 ? 5.267 5.808 -22.911 1.00 87.88 174 TYR A N 1
ATOM 1340 C CA . TYR A 1 174 ? 6.656 6.010 -22.506 1.00 87.88 174 TYR A CA 1
ATOM 1341 C C . TYR A 1 174 ? 7.512 4.757 -22.718 1.00 87.88 174 TYR A C 1
ATOM 1343 O O . TYR A 1 174 ? 7.119 3.656 -22.329 1.00 87.88 174 TYR A O 1
ATOM 1351 N N . GLN A 1 175 ? 8.707 4.957 -23.282 1.00 87.19 175 GLN A N 1
ATOM 1352 C CA . GLN A 1 175 ? 9.700 3.909 -23.497 1.00 87.19 175 GLN A CA 1
ATOM 1353 C C . GLN A 1 175 ? 10.940 4.154 -22.621 1.00 87.19 175 GLN A C 1
ATOM 1355 O O . GLN A 1 175 ? 11.706 5.087 -22.847 1.00 87.19 175 GLN A O 1
ATOM 1360 N N . GLY A 1 176 ? 11.150 3.320 -21.608 1.00 86.69 176 GLY A N 1
ATOM 1361 C CA . GLY A 1 176 ? 12.297 3.347 -20.708 1.00 86.69 176 GLY A CA 1
ATOM 1362 C C . GLY A 1 176 ? 11.978 2.772 -19.328 1.00 86.69 176 GLY A C 1
ATOM 1363 O O . GLY A 1 176 ? 10.825 2.544 -18.971 1.00 86.69 176 GLY A O 1
ATOM 1364 N N . ALA A 1 177 ? 13.013 2.552 -18.516 1.00 88.25 177 ALA A N 1
ATOM 1365 C CA . ALA A 1 177 ? 12.854 2.096 -17.132 1.00 88.25 177 ALA A CA 1
ATOM 1366 C C . ALA A 1 177 ? 12.853 3.250 -16.108 1.00 88.25 177 ALA A C 1
ATOM 1368 O O . ALA A 1 177 ? 12.453 3.050 -14.963 1.00 88.25 177 ALA A O 1
ATOM 1369 N N . GLY A 1 178 ? 13.289 4.455 -16.498 1.00 89.94 178 GLY A N 1
ATOM 1370 C CA . GLY A 1 178 ? 13.569 5.561 -15.571 1.00 89.94 178 GLY A CA 1
ATOM 1371 C C . GLY A 1 178 ? 12.371 5.965 -14.708 1.00 89.94 178 GLY A C 1
ATOM 1372 O O . GLY A 1 178 ? 12.516 6.178 -13.504 1.00 89.94 178 GLY A O 1
ATOM 1373 N N . ILE A 1 179 ? 11.166 5.973 -15.286 1.00 90.56 179 ILE A N 1
ATOM 1374 C CA . ILE A 1 179 ? 9.937 6.359 -14.577 1.00 90.56 179 ILE A CA 1
ATOM 1375 C C . ILE A 1 179 ? 9.599 5.446 -13.383 1.00 90.56 179 ILE A C 1
ATOM 1377 O O . ILE A 1 179 ? 9.001 5.879 -12.396 1.00 90.56 179 ILE A O 1
ATOM 1381 N N . TRP A 1 180 ? 10.036 4.185 -13.417 1.00 89.94 180 TRP A N 1
ATOM 1382 C CA . TRP A 1 180 ? 9.800 3.219 -12.341 1.00 89.94 180 TRP A CA 1
ATOM 1383 C C . TRP A 1 180 ? 10.595 3.531 -11.071 1.00 89.94 180 TRP A C 1
ATOM 1385 O O . TRP A 1 180 ? 10.195 3.118 -9.979 1.00 89.94 180 TRP A O 1
ATOM 1395 N N . PHE A 1 181 ? 11.662 4.317 -11.203 1.00 91.12 181 PHE A N 1
ATOM 1396 C CA . PHE A 1 181 ? 12.526 4.752 -10.107 1.00 91.12 181 PHE A CA 1
ATOM 1397 C C . PHE A 1 181 ? 12.347 6.238 -9.761 1.00 91.12 181 PHE A C 1
ATOM 1399 O O . PHE A 1 181 ? 12.920 6.713 -8.782 1.00 91.12 181 PHE A O 1
ATOM 1406 N N . ALA A 1 182 ? 11.535 6.972 -10.529 1.00 92.62 182 ALA A N 1
ATOM 1407 C CA . ALA A 1 182 ? 11.283 8.389 -10.311 1.00 92.62 182 ALA A CA 1
ATOM 1408 C C . ALA A 1 182 ? 10.307 8.641 -9.135 1.00 92.62 182 ALA A C 1
ATOM 1410 O O . ALA A 1 182 ? 9.359 7.870 -8.935 1.00 92.62 182 ALA A O 1
ATOM 1411 N N . PRO A 1 183 ? 10.485 9.737 -8.369 1.00 91.56 183 PRO A N 1
ATOM 1412 C CA . PRO A 1 183 ? 9.652 10.068 -7.211 1.00 91.56 183 PRO A CA 1
ATOM 1413 C C . PRO A 1 183 ? 8.331 10.733 -7.634 1.00 91.56 183 PRO A C 1
ATOM 1415 O O . PRO A 1 183 ? 8.147 11.942 -7.513 1.00 91.56 183 PRO A O 1
ATOM 1418 N N . ILE A 1 184 ? 7.399 9.945 -8.164 1.00 91.69 184 ILE A N 1
ATOM 1419 C CA . ILE A 1 184 ? 6.136 10.459 -8.714 1.00 91.69 184 ILE A CA 1
ATOM 1420 C C . ILE A 1 184 ? 5.154 10.765 -7.574 1.00 91.69 184 ILE A C 1
ATOM 1422 O O . ILE A 1 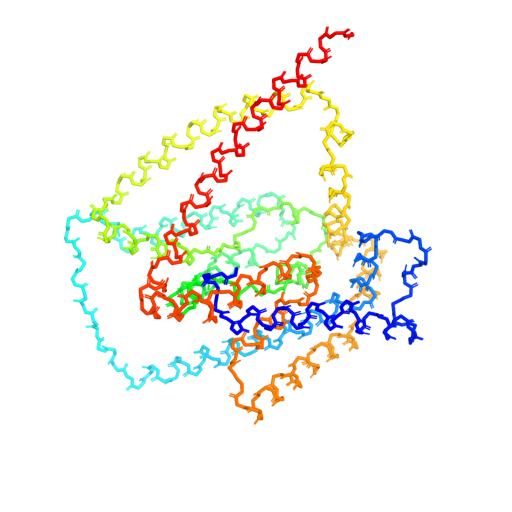184 ? 4.980 9.925 -6.685 1.00 91.69 184 ILE A O 1
ATOM 1426 N N . PRO A 1 185 ? 4.483 11.934 -7.585 1.00 91.44 185 PRO A N 1
ATOM 1427 C CA . PRO A 1 185 ? 3.651 12.391 -6.479 1.00 91.44 185 PRO A CA 1
ATOM 1428 C C . PRO A 1 185 ? 2.287 11.679 -6.449 1.00 91.44 185 PRO A C 1
ATOM 1430 O O . PRO A 1 185 ? 1.261 12.256 -6.797 1.00 91.44 185 PRO A O 1
ATOM 1433 N N . ILE A 1 186 ? 2.274 10.409 -6.032 1.00 87.75 186 ILE A N 1
ATOM 1434 C CA . ILE A 1 186 ? 1.070 9.589 -5.795 1.00 87.75 186 ILE A CA 1
ATOM 1435 C C . ILE A 1 186 ? 0.911 9.399 -4.282 1.00 87.75 186 ILE A C 1
ATOM 1437 O O . ILE A 1 186 ? 1.056 8.299 -3.746 1.00 87.75 186 ILE A O 1
ATOM 1441 N N . PHE A 1 187 ? 0.683 10.498 -3.567 1.00 87.94 187 PHE A N 1
ATOM 1442 C CA . PHE A 1 187 ? 0.654 10.492 -2.105 1.00 87.94 187 PHE A CA 1
ATOM 1443 C C . PHE A 1 187 ? -0.760 10.261 -1.559 1.00 87.94 187 PHE A C 1
ATOM 1445 O O . PHE A 1 187 ? -1.764 10.540 -2.216 1.00 87.94 187 PHE A O 1
ATOM 1452 N N . GLN A 1 188 ? -0.837 9.760 -0.326 1.00 85.50 188 GLN A N 1
ATOM 1453 C CA . GLN A 1 188 ? -2.090 9.567 0.401 1.00 85.50 188 GLN A CA 1
ATOM 1454 C C . GLN A 1 188 ? -1.930 10.149 1.809 1.00 85.50 188 GLN A C 1
ATOM 1456 O O . GLN A 1 188 ? -1.218 9.587 2.638 1.00 85.50 188 GLN A O 1
ATOM 1461 N N . TRP A 1 189 ? -2.585 11.283 2.062 1.00 86.94 189 TRP A N 1
ATOM 1462 C CA . TRP A 1 189 ? -2.463 12.061 3.305 1.00 86.94 189 TRP A CA 1
ATOM 1463 C C . TRP A 1 189 ? -3.656 11.900 4.260 1.00 86.94 189 TRP A C 1
ATOM 1465 O O . TRP A 1 189 ? -3.851 12.682 5.185 1.00 86.94 189 TRP A O 1
ATOM 1475 N N . GLY A 1 190 ? -4.490 10.886 4.055 1.00 81.88 190 GLY A N 1
ATOM 1476 C CA . GLY A 1 190 ? -5.680 10.616 4.858 1.00 81.88 190 GLY A CA 1
ATOM 1477 C C . GLY A 1 190 ? -5.375 10.327 6.328 1.00 81.88 190 GLY A C 1
ATOM 1478 O O . GLY A 1 190 ? -6.157 10.709 7.197 1.00 81.88 190 GLY A O 1
ATOM 1479 N N . PHE A 1 191 ? -4.226 9.712 6.627 1.00 82.56 191 PHE A N 1
ATOM 1480 C CA . PHE A 1 191 ? -3.767 9.532 8.008 1.00 82.56 191 PHE A CA 1
ATOM 1481 C C . PHE A 1 191 ? -3.445 10.857 8.704 1.00 82.56 191 PHE A C 1
ATOM 1483 O O . PHE A 1 191 ? -3.712 10.981 9.896 1.00 82.56 191 PHE A O 1
ATOM 1490 N N . GLU A 1 192 ? -2.952 11.859 7.974 1.00 86.06 192 GLU A N 1
ATOM 1491 C CA . GLU A 1 192 ? -2.618 13.168 8.549 1.00 86.06 192 GLU A CA 1
ATOM 1492 C C . GLU A 1 192 ? -3.865 13.911 9.024 1.00 86.06 192 GLU A C 1
ATOM 1494 O O . GLU A 1 192 ? -3.843 14.575 10.057 1.00 86.06 192 GLU A O 1
ATOM 1499 N N . ALA A 1 193 ? -5.002 13.732 8.343 1.00 84.31 193 ALA A N 1
ATOM 1500 C CA . ALA A 1 193 ? -6.277 14.267 8.815 1.00 84.31 193 ALA A CA 1
ATOM 1501 C C . ALA A 1 193 ? -6.673 13.674 10.183 1.00 84.31 193 ALA A C 1
ATOM 1503 O O . ALA A 1 193 ? -7.134 14.395 11.071 1.00 84.31 193 ALA A O 1
ATOM 1504 N N . ALA A 1 194 ? -6.454 12.368 10.378 1.00 82.44 194 ALA A N 1
ATOM 1505 C CA . ALA A 1 194 ? -6.677 11.715 11.666 1.00 82.44 194 ALA A CA 1
ATOM 1506 C C . ALA A 1 194 ? -5.656 12.176 12.720 1.00 82.44 194 ALA A C 1
ATOM 1508 O O . ALA A 1 194 ? -6.043 12.450 13.857 1.00 82.44 194 ALA A O 1
ATOM 1509 N N . ALA A 1 195 ? -4.385 12.333 12.339 1.00 84.25 195 ALA A N 1
ATOM 1510 C CA . ALA A 1 195 ? -3.346 12.880 13.206 1.00 84.25 195 ALA A CA 1
ATOM 1511 C C . ALA A 1 195 ? -3.703 14.300 13.672 1.00 84.25 195 ALA A C 1
ATOM 1513 O O . ALA A 1 195 ? -3.638 14.593 14.861 1.00 84.25 195 ALA A O 1
ATOM 1514 N N . PHE A 1 196 ? -4.199 15.164 12.783 1.00 83.44 196 PHE A N 1
ATOM 1515 C CA . PHE A 1 196 ? -4.637 16.513 13.150 1.00 83.44 196 PHE A CA 1
ATOM 1516 C C . PHE A 1 196 ? -5.781 16.511 14.159 1.00 83.44 196 PHE A C 1
ATOM 1518 O O . PHE A 1 196 ? -5.786 17.326 15.086 1.00 83.44 196 PHE A O 1
ATOM 1525 N N . LYS A 1 197 ? -6.712 15.557 14.047 1.00 82.56 197 LYS A N 1
ATOM 1526 C CA . LYS A 1 197 ? -7.748 15.383 15.067 1.00 82.56 197 LYS A CA 1
ATOM 1527 C C . LYS A 1 197 ? -7.168 14.902 16.398 1.00 82.56 197 LYS A C 1
ATOM 1529 O O . LYS A 1 197 ? -7.602 15.370 17.446 1.00 82.56 197 LYS A O 1
ATOM 1534 N N . GLN A 1 198 ? -6.177 14.012 16.382 1.00 83.31 198 GLN A N 1
ATOM 1535 C CA . GLN A 1 198 ? -5.495 13.572 17.604 1.00 83.31 198 GLN A CA 1
ATOM 1536 C C . GLN A 1 198 ? -4.815 14.743 18.321 1.00 83.31 198 GLN A C 1
ATOM 1538 O O . GLN A 1 198 ? -4.978 14.872 19.529 1.00 83.31 198 GLN A O 1
ATOM 1543 N N . LEU A 1 199 ? -4.141 15.637 17.593 1.00 83.25 199 LEU A N 1
ATOM 1544 C CA . LEU A 1 199 ? -3.509 16.828 18.178 1.00 83.25 199 LEU A CA 1
ATOM 1545 C C . LEU A 1 199 ? -4.502 17.764 18.851 1.00 83.25 199 LEU A C 1
ATOM 1547 O O . LEU A 1 199 ? -4.202 18.351 19.888 1.00 83.25 199 LEU A O 1
ATOM 1551 N N . GLU A 1 200 ? -5.679 17.917 18.245 1.00 81.00 200 GLU A N 1
ATOM 1552 C CA . GLU A 1 200 ? -6.771 18.697 18.816 1.00 81.00 200 GLU A CA 1
ATOM 1553 C C . GLU A 1 200 ? -7.205 18.106 20.162 1.00 81.00 200 GLU A C 1
ATOM 1555 O O . GLU A 1 200 ? -7.314 18.830 21.150 1.00 81.00 200 GLU A O 1
ATOM 1560 N N . LEU A 1 201 ? -7.371 16.781 20.220 1.00 84.50 201 LEU A N 1
ATOM 1561 C CA . LEU A 1 201 ? -7.766 16.062 21.433 1.00 84.50 201 LEU A CA 1
ATOM 1562 C C . LEU A 1 201 ? -6.679 16.096 22.518 1.00 84.50 201 LEU A C 1
ATOM 1564 O O . LEU A 1 201 ? -6.998 16.207 23.700 1.00 84.50 201 LEU A O 1
ATOM 1568 N N . THR A 1 202 ? -5.400 16.043 22.138 1.00 85.12 202 THR A N 1
ATOM 1569 C CA . THR A 1 202 ? -4.262 16.110 23.070 1.00 85.12 202 THR A CA 1
ATOM 1570 C C . THR A 1 202 ? -3.807 17.537 23.372 1.00 85.12 202 THR A C 1
ATOM 1572 O O . THR A 1 202 ? -2.822 17.722 24.087 1.00 85.12 202 THR A O 1
ATOM 1575 N N . LYS A 1 203 ? -4.488 18.557 22.826 1.00 83.19 203 LYS A N 1
ATOM 1576 C CA . LYS A 1 203 ? -4.130 19.981 22.959 1.00 83.19 203 LYS A CA 1
ATOM 1577 C C . LYS A 1 203 ? -2.671 20.272 22.576 1.00 83.19 203 LYS A C 1
ATOM 1579 O O . LYS A 1 203 ? -2.012 21.128 23.166 1.00 83.19 203 LYS A O 1
ATOM 1584 N N . THR A 1 204 ? -2.149 19.543 21.591 1.00 83.94 204 THR A N 1
ATOM 1585 C CA . THR A 1 204 ? -0.779 19.713 21.095 1.00 83.94 204 THR A CA 1
ATOM 1586 C C . THR A 1 204 ? -0.741 20.788 20.012 1.00 83.94 204 THR A C 1
ATOM 1588 O O . THR A 1 204 ? -1.583 20.820 19.118 1.00 83.94 204 THR A O 1
ATOM 1591 N N . ARG A 1 205 ? 0.245 21.689 20.087 1.00 83.25 205 ARG A N 1
ATOM 1592 C CA . ARG A 1 205 ? 0.414 22.786 19.121 1.00 83.25 205 ARG A CA 1
ATOM 1593 C C . ARG A 1 205 ? 1.037 22.288 17.818 1.00 83.25 205 ARG A C 1
ATOM 1595 O O . ARG A 1 205 ? 1.968 21.481 17.855 1.00 83.25 205 ARG A O 1
ATOM 1602 N N . PHE A 1 206 ? 0.621 22.853 16.685 1.00 80.69 206 PHE A N 1
ATOM 1603 C CA . PHE A 1 206 ? 1.159 22.491 15.366 1.00 80.69 206 PHE A CA 1
ATOM 1604 C C . PHE A 1 206 ? 2.681 22.711 15.265 1.00 80.69 206 PHE A C 1
ATOM 1606 O O . PHE A 1 206 ? 3.424 21.854 14.786 1.00 80.69 206 PHE A O 1
ATOM 1613 N N . GLY A 1 207 ? 3.180 23.817 15.827 1.00 82.88 207 GLY A N 1
ATOM 1614 C CA . GLY A 1 207 ? 4.616 24.106 15.872 1.00 82.88 207 GLY A CA 1
ATOM 1615 C C . GLY A 1 207 ? 5.448 23.046 16.609 1.00 82.88 207 GLY A C 1
ATOM 1616 O O . GLY A 1 207 ? 6.620 22.865 16.285 1.00 82.88 207 GLY A O 1
ATOM 1617 N N . SER A 1 208 ? 4.865 22.308 17.561 1.00 86.31 208 SER A N 1
ATOM 1618 C CA . SER A 1 208 ? 5.561 21.209 18.243 1.00 86.31 208 SER A CA 1
ATOM 1619 C C . SER A 1 208 ? 5.808 20.023 17.313 1.00 86.31 208 SER A C 1
ATOM 1621 O O . SER A 1 208 ? 6.860 19.402 17.414 1.00 86.31 208 SER A O 1
ATOM 1623 N N . ILE A 1 209 ? 4.902 19.743 16.369 1.00 85.25 209 ILE A N 1
ATOM 1624 C CA . ILE A 1 209 ? 5.121 18.696 15.360 1.00 85.25 209 ILE A CA 1
ATOM 1625 C C . ILE A 1 209 ? 6.202 19.091 14.381 1.00 85.25 209 ILE A C 1
ATOM 1627 O O . ILE A 1 209 ? 7.022 18.247 14.035 1.00 85.25 209 ILE A O 1
ATOM 1631 N N . ILE A 1 210 ? 6.235 20.352 13.945 1.00 85.81 210 ILE A N 1
ATOM 1632 C CA . ILE A 1 210 ? 7.296 20.811 13.043 1.00 85.81 210 ILE A CA 1
ATOM 1633 C C . ILE A 1 210 ? 8.654 20.640 13.729 1.00 85.81 210 ILE A C 1
ATOM 1635 O O . ILE A 1 210 ? 9.575 20.080 13.141 1.00 85.81 210 ILE A O 1
ATOM 1639 N N . LYS A 1 211 ? 8.765 21.058 14.998 1.00 89.44 211 LYS A N 1
ATOM 1640 C CA . LYS A 1 211 ? 9.986 20.872 15.796 1.00 89.44 211 LYS A CA 1
ATOM 1641 C C . LYS A 1 211 ? 10.339 19.396 15.963 1.00 89.44 211 LYS A C 1
ATOM 1643 O O . LYS A 1 211 ? 11.494 19.038 15.761 1.00 89.44 211 LYS A O 1
ATOM 1648 N N . LEU A 1 212 ? 9.357 18.552 16.289 1.00 89.88 212 LEU A N 1
ATOM 1649 C CA . LEU A 1 212 ? 9.545 17.106 16.395 1.00 89.88 212 LEU A CA 1
ATOM 1650 C C . LEU A 1 212 ? 10.073 16.536 15.078 1.00 89.88 212 LEU A C 1
ATOM 1652 O O . LEU A 1 212 ? 11.116 15.903 15.075 1.00 89.88 212 LEU A O 1
ATOM 1656 N N . SER A 1 213 ? 9.413 16.838 13.962 1.00 89.31 213 SER A N 1
ATOM 1657 C CA . SER A 1 213 ? 9.792 16.379 12.623 1.00 89.31 213 SER A CA 1
ATOM 1658 C C . SER A 1 213 ? 11.210 16.817 12.264 1.00 89.31 213 SER A C 1
ATOM 1660 O O . SER A 1 213 ? 11.998 15.999 11.805 1.00 89.31 213 SER A O 1
ATOM 1662 N N . ALA A 1 214 ? 11.573 18.075 12.530 1.00 92.12 214 ALA A N 1
ATOM 1663 C CA . ALA A 1 214 ? 12.915 18.589 12.271 1.00 92.12 214 ALA A CA 1
ATOM 1664 C C . ALA A 1 214 ? 13.987 17.857 13.097 1.00 92.12 214 ALA A C 1
ATOM 1666 O O . ALA A 1 214 ? 14.989 17.406 12.546 1.00 92.12 214 ALA A O 1
ATOM 1667 N N . VAL A 1 215 ? 13.759 17.684 14.404 1.00 95.00 215 VAL A N 1
ATOM 1668 C CA . VAL A 1 215 ? 14.678 16.949 15.288 1.00 95.00 215 VAL A CA 1
ATOM 1669 C C . VAL A 1 215 ? 14.779 15.482 14.866 1.00 95.00 215 VAL A C 1
ATOM 1671 O O . VAL A 1 215 ? 15.882 14.948 14.753 1.00 95.00 215 VAL A O 1
ATOM 1674 N N . THR A 1 216 ? 13.647 14.838 14.577 1.00 91.88 216 THR A N 1
ATOM 1675 C CA . THR A 1 216 ? 13.593 13.451 14.110 1.00 91.88 216 THR A CA 1
ATOM 1676 C C . THR A 1 216 ? 14.343 13.281 12.796 1.00 91.88 216 THR A C 1
ATOM 1678 O O . THR A 1 216 ? 15.114 12.336 12.693 1.00 91.88 216 THR A O 1
ATOM 1681 N N . ILE A 1 217 ? 14.199 14.191 11.826 1.00 93.75 217 ILE A N 1
ATOM 1682 C CA . ILE A 1 217 ? 14.942 14.137 10.557 1.00 93.75 217 ILE A CA 1
ATOM 1683 C C . ILE A 1 217 ? 16.448 14.183 10.815 1.00 93.75 217 ILE A C 1
ATOM 1685 O O . ILE A 1 217 ? 17.170 13.344 10.287 1.00 93.75 217 ILE A O 1
ATOM 1689 N N . VAL A 1 218 ? 16.925 15.110 11.652 1.00 92.94 218 VAL A N 1
ATOM 1690 C CA . VAL A 1 218 ? 18.361 15.237 11.955 1.00 92.94 218 VAL A CA 1
ATOM 1691 C C . VAL A 1 218 ? 18.898 13.961 12.603 1.00 92.94 218 VAL A C 1
ATOM 1693 O O . VAL A 1 218 ? 19.893 13.403 12.138 1.00 92.94 218 VAL A O 1
ATOM 1696 N N . ILE A 1 219 ? 18.219 13.467 13.642 1.00 93.06 219 ILE A N 1
ATOM 1697 C CA . ILE A 1 219 ? 18.626 12.246 14.347 1.00 93.06 219 ILE A CA 1
ATOM 1698 C C . ILE A 1 219 ? 18.584 11.046 13.398 1.00 93.06 219 ILE A C 1
ATOM 1700 O O . ILE A 1 219 ? 19.561 10.307 13.299 1.00 93.06 219 ILE A O 1
ATOM 1704 N N . MET A 1 220 ? 17.480 10.861 12.668 1.00 91.44 220 MET A N 1
ATOM 1705 C CA . MET A 1 220 ? 17.328 9.747 11.736 1.00 91.44 220 MET A CA 1
ATOM 1706 C C . MET A 1 220 ? 18.373 9.788 10.633 1.00 91.44 220 MET A C 1
ATOM 1708 O O . MET A 1 220 ? 18.871 8.730 10.270 1.00 91.44 220 MET A O 1
ATOM 1712 N N . PHE A 1 221 ? 18.735 10.962 10.119 1.00 90.94 221 PHE A N 1
ATOM 1713 C CA . PHE A 1 221 ? 19.758 11.089 9.087 1.00 90.94 221 PHE A CA 1
ATOM 1714 C C . PHE A 1 221 ? 21.114 10.603 9.609 1.00 90.94 221 PHE A C 1
ATOM 1716 O O . PHE A 1 221 ? 21.695 9.683 9.035 1.00 90.94 221 PHE A O 1
ATOM 1723 N N . VAL A 1 222 ? 21.567 11.124 10.756 1.00 91.88 222 VAL A N 1
ATOM 1724 C CA . VAL A 1 222 ? 22.845 10.730 11.378 1.00 91.88 222 VAL A CA 1
ATOM 1725 C C . VAL A 1 222 ? 22.854 9.244 11.744 1.00 91.88 222 VAL A C 1
ATOM 1727 O O . VAL A 1 222 ? 23.766 8.514 11.355 1.00 91.88 222 VAL A O 1
ATOM 1730 N N . CYS A 1 223 ? 21.822 8.767 12.447 1.00 89.00 223 CYS A N 1
ATOM 1731 C CA . CYS A 1 223 ? 21.723 7.364 12.841 1.00 89.00 223 CYS A CA 1
ATOM 1732 C C . CYS A 1 223 ? 21.641 6.436 11.625 1.00 89.00 223 CYS A C 1
ATOM 1734 O O . CYS A 1 223 ? 22.268 5.379 11.639 1.00 89.00 223 CYS A O 1
ATOM 1736 N N . SER A 1 224 ? 20.934 6.827 10.559 1.00 88.75 224 SER A N 1
ATOM 1737 C CA . SER A 1 224 ? 20.853 6.026 9.335 1.00 88.75 224 SER A CA 1
ATOM 1738 C C . SER A 1 224 ? 22.241 5.798 8.748 1.00 88.75 224 SER A C 1
ATOM 1740 O O . SER A 1 224 ? 22.578 4.649 8.490 1.00 88.75 224 SER A O 1
ATOM 1742 N N . PHE A 1 225 ? 23.083 6.827 8.597 1.00 88.00 225 PHE A N 1
ATOM 1743 C CA . PHE A 1 225 ? 24.442 6.630 8.065 1.00 88.00 225 PHE A CA 1
ATOM 1744 C C . PHE A 1 225 ? 25.267 5.640 8.888 1.00 88.00 225 PHE A C 1
ATOM 1746 O O . PHE A 1 225 ? 25.957 4.795 8.316 1.00 88.00 225 PHE A O 1
ATOM 1753 N N . ILE A 1 226 ? 25.162 5.704 10.218 1.00 85.94 226 ILE A N 1
ATOM 1754 C CA . ILE A 1 226 ? 25.849 4.773 11.119 1.00 85.94 226 ILE A CA 1
ATOM 1755 C C . ILE A 1 226 ? 25.336 3.343 10.896 1.00 85.94 226 ILE A C 1
ATOM 1757 O O . ILE A 1 226 ? 26.131 2.430 10.668 1.00 85.94 226 ILE A O 1
ATOM 1761 N N . PHE A 1 227 ? 24.013 3.149 10.906 1.00 83.06 227 PHE A N 1
ATOM 1762 C CA . PHE A 1 227 ? 23.396 1.833 10.730 1.00 83.06 227 PHE A CA 1
ATOM 1763 C C . PHE A 1 227 ? 23.659 1.237 9.346 1.00 83.06 227 PHE A C 1
ATOM 1765 O O . PHE A 1 227 ? 24.039 0.072 9.259 1.00 83.06 227 PHE A O 1
ATOM 1772 N N . TRP A 1 228 ? 23.512 2.017 8.272 1.00 83.81 228 TRP A N 1
ATOM 1773 C CA . TRP A 1 228 ? 23.816 1.565 6.913 1.00 83.81 228 TRP A CA 1
ATOM 1774 C C . TRP A 1 228 ? 25.289 1.167 6.794 1.00 83.81 228 TRP A C 1
ATOM 1776 O O . TRP A 1 228 ? 25.576 0.070 6.323 1.00 83.81 228 TRP A O 1
ATOM 1786 N N . SER A 1 229 ? 26.218 1.999 7.281 1.00 84.44 229 SER A N 1
ATOM 1787 C CA . SER A 1 229 ? 27.658 1.694 7.270 1.00 84.44 229 SER A CA 1
ATOM 1788 C C . SER A 1 229 ? 27.977 0.381 7.989 1.00 84.44 229 SER A C 1
ATOM 1790 O O . SER A 1 229 ? 28.779 -0.416 7.507 1.00 84.44 229 SER A O 1
ATOM 1792 N N . PHE A 1 230 ? 27.312 0.116 9.114 1.00 80.94 230 PHE A N 1
ATOM 1793 C CA . PHE A 1 230 ? 27.475 -1.129 9.855 1.00 80.94 230 PHE A CA 1
ATOM 1794 C C . PHE A 1 230 ? 26.896 -2.341 9.108 1.00 80.94 230 PHE A C 1
ATOM 1796 O O . PHE A 1 230 ? 27.583 -3.347 8.946 1.00 80.94 230 PHE A O 1
ATOM 1803 N N . ILE A 1 231 ? 25.663 -2.238 8.600 1.00 81.56 231 ILE A N 1
ATOM 1804 C CA . ILE A 1 231 ? 24.990 -3.314 7.856 1.00 81.56 231 ILE A CA 1
ATOM 1805 C C . ILE A 1 231 ? 25.808 -3.727 6.622 1.00 81.56 231 ILE A C 1
ATOM 1807 O O . ILE A 1 231 ? 26.017 -4.916 6.391 1.00 81.56 231 ILE A O 1
ATOM 1811 N N . TRP A 1 232 ? 26.350 -2.769 5.867 1.00 82.31 232 TRP A N 1
ATOM 1812 C CA . TRP A 1 232 ? 27.182 -3.069 4.697 1.00 82.31 232 TRP A CA 1
ATOM 1813 C C . TRP A 1 232 ? 28.517 -3.750 5.041 1.00 82.31 232 TRP A C 1
ATOM 1815 O O . TRP A 1 232 ? 29.075 -4.442 4.193 1.00 82.31 232 TRP A O 1
ATOM 1825 N N . LYS A 1 233 ? 29.025 -3.594 6.270 1.00 81.94 233 LYS A N 1
ATOM 1826 C CA . LYS A 1 233 ? 30.282 -4.218 6.724 1.00 81.94 233 LYS A CA 1
ATOM 1827 C C . LYS A 1 233 ? 30.113 -5.624 7.300 1.00 81.94 233 LYS A C 1
ATOM 1829 O O . LYS A 1 233 ? 31.079 -6.375 7.312 1.00 81.94 233 LYS A O 1
ATOM 1834 N N . LEU A 1 234 ? 28.919 -5.991 7.770 1.00 76.94 234 LEU A N 1
ATOM 1835 C CA . LEU A 1 234 ? 28.648 -7.316 8.354 1.00 76.94 234 LEU A CA 1
ATOM 1836 C C . LEU A 1 234 ? 28.762 -8.467 7.345 1.00 76.94 234 LEU A C 1
ATOM 1838 O O . LEU A 1 234 ? 28.987 -9.608 7.737 1.00 76.94 234 LEU A O 1
ATOM 1842 N N . GLY A 1 235 ? 28.540 -8.195 6.061 1.00 78.88 235 GLY A N 1
ATOM 1843 C CA . GLY A 1 235 ? 28.611 -9.199 5.008 1.00 78.88 235 GLY A CA 1
ATOM 1844 C C . GLY A 1 235 ? 27.871 -8.768 3.744 1.00 78.88 235 GLY A C 1
ATOM 1845 O O . GLY A 1 235 ? 27.108 -7.798 3.772 1.00 78.88 235 GLY A O 1
ATOM 1846 N N . PRO A 1 236 ? 28.064 -9.493 2.631 1.00 82.56 236 PRO A N 1
ATOM 1847 C CA . PRO A 1 236 ? 27.388 -9.193 1.379 1.00 82.56 236 PRO A CA 1
ATOM 1848 C C . PRO A 1 236 ? 25.868 -9.334 1.527 1.00 82.56 236 PRO A C 1
ATOM 1850 O O . PRO A 1 236 ? 25.366 -10.195 2.254 1.00 82.56 236 PRO A O 1
ATOM 1853 N N . ILE A 1 237 ? 25.126 -8.487 0.821 1.00 84.56 237 ILE A N 1
ATOM 1854 C CA . ILE A 1 237 ? 23.662 -8.507 0.767 1.00 84.56 237 ILE A CA 1
ATOM 1855 C C . ILE A 1 237 ? 23.272 -8.803 -0.687 1.00 84.56 237 ILE A C 1
ATOM 1857 O O . ILE A 1 237 ? 23.665 -8.027 -1.558 1.00 84.56 237 ILE A O 1
ATOM 1861 N N . PRO A 1 238 ? 22.498 -9.866 -0.983 1.00 85.06 238 PRO A N 1
ATOM 1862 C CA . PRO A 1 238 ? 21.946 -10.882 -0.077 1.00 85.06 238 PRO A CA 1
ATOM 1863 C C . PRO A 1 238 ? 22.964 -11.964 0.345 1.00 85.06 238 PRO A C 1
ATOM 1865 O O . PRO A 1 238 ? 23.839 -12.343 -0.425 1.00 85.06 238 PRO A O 1
ATOM 1868 N N . SER A 1 239 ? 22.807 -12.522 1.551 1.00 81.19 239 SER A N 1
ATOM 1869 C CA . SER A 1 239 ? 23.574 -13.682 2.047 1.00 81.19 239 SER A CA 1
ATOM 1870 C C . SER A 1 239 ? 22.821 -14.416 3.163 1.00 81.19 239 SER A C 1
ATOM 1872 O O . SER A 1 239 ? 21.789 -13.932 3.635 1.00 81.19 239 SER A O 1
ATOM 1874 N N . SER A 1 240 ? 23.357 -15.547 3.637 1.00 80.56 240 SER A N 1
ATOM 1875 C CA . SER A 1 240 ? 22.817 -16.292 4.789 1.00 80.56 240 SER A CA 1
ATOM 1876 C C . SER A 1 240 ? 22.798 -15.472 6.086 1.00 80.56 240 SER A C 1
ATOM 1878 O O . SER A 1 240 ? 21.989 -15.743 6.974 1.00 80.56 240 SER A O 1
ATOM 1880 N N . ALA A 1 241 ? 23.618 -14.418 6.185 1.00 76.38 241 ALA A N 1
ATOM 1881 C CA . ALA A 1 241 ? 23.556 -13.454 7.281 1.00 76.38 241 ALA A CA 1
ATOM 1882 C C . ALA A 1 241 ? 22.242 -12.648 7.282 1.00 76.38 241 ALA A C 1
ATOM 1884 O O . ALA A 1 241 ? 21.842 -12.139 8.334 1.00 76.38 241 ALA A O 1
ATOM 1885 N N . TYR A 1 242 ? 21.540 -12.586 6.143 1.00 82.94 242 TYR A N 1
ATOM 1886 C CA . TYR A 1 242 ? 20.283 -11.865 5.937 1.00 82.94 242 TYR A CA 1
ATOM 1887 C C . TYR A 1 242 ? 19.181 -12.764 5.332 1.00 82.94 242 TYR A C 1
ATOM 1889 O O . TYR A 1 242 ? 18.760 -12.538 4.193 1.00 82.94 242 TYR A O 1
ATOM 1897 N N . PRO A 1 243 ? 18.637 -13.747 6.082 1.00 83.38 243 PRO A N 1
ATOM 1898 C CA . PRO A 1 243 ? 17.720 -14.756 5.534 1.00 83.38 243 PRO A CA 1
ATOM 1899 C C . PRO A 1 243 ? 16.449 -14.185 4.895 1.00 83.38 243 PRO A C 1
ATOM 1901 O O . PRO A 1 243 ? 15.987 -14.679 3.868 1.00 83.38 243 PRO A O 1
ATOM 1904 N N . TYR A 1 244 ? 15.881 -13.124 5.483 1.00 85.19 244 TYR A N 1
ATOM 1905 C CA . TYR A 1 244 ? 14.695 -12.464 4.930 1.00 85.19 244 TYR A CA 1
ATOM 1906 C C . TYR A 1 244 ? 14.992 -11.857 3.556 1.00 85.19 244 TYR A C 1
ATOM 1908 O O . TYR A 1 244 ? 14.272 -12.112 2.596 1.00 85.19 244 TYR A O 1
ATOM 1916 N N . VAL A 1 245 ? 16.083 -11.093 3.453 1.00 86.38 245 VAL A N 1
ATOM 1917 C CA . VAL A 1 245 ? 16.516 -10.451 2.206 1.00 86.38 245 VAL A CA 1
ATOM 1918 C C . VAL A 1 245 ? 16.824 -11.509 1.150 1.00 86.38 245 VAL A C 1
ATOM 1920 O O . VAL A 1 245 ? 16.288 -11.435 0.049 1.00 86.38 245 VAL A O 1
ATOM 1923 N N . GLN A 1 246 ? 17.587 -12.545 1.504 1.00 85.69 246 GLN A N 1
ATOM 1924 C CA . GLN A 1 246 ? 17.919 -13.647 0.599 1.00 85.69 246 GLN A CA 1
ATOM 1925 C C . GLN A 1 246 ? 16.673 -14.334 0.020 1.00 85.69 246 GLN A C 1
ATOM 1927 O O . GLN A 1 246 ? 16.677 -14.730 -1.143 1.00 85.69 246 GLN A O 1
ATOM 1932 N N . LYS A 1 247 ? 15.598 -14.456 0.808 1.00 85.94 247 LYS A N 1
ATOM 1933 C CA . LYS A 1 247 ? 14.370 -15.140 0.392 1.00 85.94 247 LYS A CA 1
ATOM 1934 C C . LYS A 1 247 ? 13.378 -14.235 -0.345 1.00 85.94 247 LYS A C 1
ATOM 1936 O O . LYS A 1 247 ? 12.777 -14.672 -1.322 1.00 85.94 247 LYS A O 1
ATOM 1941 N N . PHE A 1 248 ? 13.187 -12.995 0.108 1.00 85.12 248 PHE A N 1
ATOM 1942 C CA . PHE A 1 248 ? 12.124 -12.111 -0.388 1.00 85.12 248 PHE A CA 1
ATOM 1943 C C . PHE A 1 248 ? 12.585 -11.078 -1.419 1.00 85.12 248 PHE A C 1
ATOM 1945 O O . PHE A 1 248 ? 11.773 -10.661 -2.243 1.00 85.12 248 PHE A O 1
ATOM 1952 N N . TRP A 1 249 ? 13.855 -10.659 -1.437 1.00 87.50 249 TRP A N 1
ATOM 1953 C CA . TRP A 1 249 ? 14.309 -9.714 -2.466 1.00 87.50 249 TRP A CA 1
ATOM 1954 C C . TRP A 1 249 ? 14.192 -10.268 -3.883 1.00 87.50 249 TRP A C 1
ATOM 1956 O O . TRP A 1 249 ? 13.699 -9.522 -4.723 1.00 87.50 249 TRP A O 1
ATOM 1966 N N . PRO A 1 250 ? 14.531 -11.540 -4.180 1.00 85.38 250 PRO A N 1
ATOM 1967 C CA . PRO A 1 250 ? 14.312 -12.088 -5.519 1.00 85.38 250 PRO A CA 1
ATOM 1968 C C . PRO A 1 250 ? 12.844 -12.011 -5.959 1.00 85.38 250 PRO A C 1
ATOM 1970 O O . PRO A 1 250 ? 12.567 -11.677 -7.108 1.00 85.38 250 PRO A O 1
ATOM 1973 N N . PHE A 1 251 ? 11.899 -12.239 -5.040 1.00 81.94 251 PHE A N 1
ATOM 1974 C CA . PHE A 1 251 ? 10.465 -12.089 -5.303 1.00 81.94 251 PHE A CA 1
ATOM 1975 C C . PHE A 1 251 ? 10.098 -10.647 -5.671 1.00 81.94 251 PHE A C 1
ATOM 1977 O O . PHE A 1 251 ? 9.512 -10.402 -6.727 1.00 81.94 251 PHE A O 1
ATOM 1984 N N . HIS A 1 252 ? 10.484 -9.684 -4.829 1.00 84.62 252 HIS A N 1
ATOM 1985 C CA . HIS A 1 252 ? 10.190 -8.271 -5.068 1.00 84.62 252 HIS A CA 1
ATOM 1986 C C . HIS A 1 252 ? 10.890 -7.736 -6.321 1.00 84.62 252 HIS A C 1
ATOM 1988 O O . HIS A 1 252 ? 10.262 -7.037 -7.111 1.00 84.62 252 HIS A O 1
ATOM 1994 N N . ALA A 1 253 ? 12.151 -8.115 -6.541 1.00 87.50 253 ALA A N 1
ATOM 1995 C CA . ALA A 1 253 ? 12.923 -7.742 -7.717 1.00 87.50 253 ALA A CA 1
ATOM 1996 C C . ALA A 1 253 ? 12.303 -8.309 -8.998 1.00 87.50 253 ALA A C 1
ATOM 1998 O O . ALA A 1 253 ? 12.218 -7.592 -9.987 1.00 87.50 253 ALA A O 1
ATOM 1999 N N . THR A 1 254 ? 11.805 -9.551 -8.976 1.00 85.25 254 THR A N 1
ATOM 2000 C CA . THR A 1 254 ? 11.113 -10.154 -10.129 1.00 85.25 254 THR A CA 1
ATOM 2001 C C . THR A 1 254 ? 9.836 -9.388 -10.469 1.00 85.25 254 THR A C 1
ATOM 2003 O O . THR A 1 254 ? 9.625 -9.037 -11.628 1.00 85.25 254 THR A O 1
ATOM 2006 N N . MET A 1 255 ? 9.010 -9.061 -9.467 1.00 82.88 255 MET A N 1
ATOM 2007 C CA . MET A 1 255 ? 7.782 -8.282 -9.683 1.00 82.88 255 MET A CA 1
ATOM 2008 C C . MET A 1 255 ? 8.061 -6.851 -10.144 1.00 82.88 255 MET A C 1
ATOM 2010 O O . MET A 1 255 ? 7.389 -6.348 -11.042 1.00 82.88 255 MET A O 1
ATOM 2014 N N . GLN A 1 256 ? 9.073 -6.199 -9.573 1.00 86.75 256 GLN A N 1
ATOM 2015 C CA . GLN A 1 256 ? 9.478 -4.859 -9.989 1.00 86.75 256 GLN A CA 1
ATOM 2016 C C . GLN A 1 256 ? 10.060 -4.863 -11.408 1.00 86.75 256 GLN A C 1
ATOM 2018 O O . GLN A 1 256 ? 9.743 -3.981 -12.202 1.00 86.75 256 GLN A O 1
ATOM 2023 N N . ALA A 1 257 ? 10.873 -5.865 -11.749 1.00 87.25 257 ALA A N 1
ATOM 2024 C CA . ALA A 1 257 ? 11.451 -6.014 -13.078 1.00 87.25 257 ALA A CA 1
ATOM 2025 C C . ALA A 1 257 ? 10.388 -6.329 -14.137 1.00 87.25 257 ALA A C 1
ATOM 2027 O O . ALA A 1 257 ? 10.486 -5.807 -15.242 1.00 87.25 257 ALA A O 1
ATOM 2028 N N . PHE A 1 258 ? 9.369 -7.135 -13.815 1.00 85.94 258 PHE A N 1
ATOM 2029 C CA . PHE A 1 258 ? 8.233 -7.387 -14.708 1.00 85.94 258 PHE A CA 1
ATOM 2030 C C . PHE A 1 258 ? 7.567 -6.075 -15.135 1.00 85.94 258 PHE A C 1
ATOM 2032 O O . PHE A 1 258 ? 7.453 -5.794 -16.327 1.00 85.94 258 PHE A O 1
ATOM 2039 N N . TRP A 1 259 ? 7.215 -5.230 -14.166 1.00 84.69 259 TRP A N 1
ATOM 2040 C CA . TRP A 1 259 ? 6.608 -3.938 -14.453 1.00 84.69 259 TRP A CA 1
ATOM 2041 C C . TRP A 1 259 ? 7.570 -2.980 -15.155 1.00 84.69 259 TRP A C 1
ATOM 2043 O O . TRP A 1 259 ? 7.187 -2.356 -16.136 1.00 84.69 259 TRP A O 1
ATOM 2053 N N . ALA A 1 260 ? 8.841 -2.919 -14.755 1.00 87.06 260 ALA A N 1
ATOM 2054 C CA . ALA A 1 260 ? 9.827 -2.084 -15.441 1.00 87.06 260 ALA A CA 1
ATOM 2055 C C . ALA A 1 260 ? 10.032 -2.481 -16.915 1.00 87.06 260 ALA A C 1
ATOM 2057 O O . ALA A 1 260 ? 10.233 -1.617 -17.765 1.00 87.06 260 ALA A O 1
ATOM 2058 N N . LYS A 1 261 ? 9.936 -3.780 -17.233 1.00 85.25 261 LYS A N 1
ATOM 2059 C CA . LYS A 1 261 ? 10.001 -4.295 -18.608 1.00 85.25 261 LYS A CA 1
ATOM 2060 C C . LYS A 1 261 ? 8.781 -3.925 -19.453 1.00 85.25 261 LYS A C 1
ATOM 2062 O O . LYS A 1 261 ? 8.900 -3.929 -20.674 1.00 85.25 261 LYS A O 1
ATOM 2067 N N . SER A 1 262 ? 7.650 -3.574 -18.833 1.00 82.12 262 SER A N 1
ATOM 2068 C CA . SER A 1 262 ? 6.419 -3.192 -19.545 1.00 82.12 262 SER A CA 1
ATOM 2069 C C . SER A 1 262 ? 6.549 -1.936 -20.395 1.00 82.12 262 SER A C 1
ATOM 2071 O O . SER A 1 262 ? 5.774 -1.745 -21.322 1.00 82.12 262 SER A O 1
ATOM 2073 N N . THR A 1 263 ? 7.524 -1.090 -20.081 1.00 84.38 263 THR A N 1
ATOM 2074 C CA . THR A 1 263 ? 7.788 0.157 -20.793 1.00 84.38 263 THR A CA 1
ATOM 2075 C C . THR A 1 263 ? 9.122 0.107 -21.525 1.00 84.38 263 THR A C 1
ATOM 2077 O O . THR A 1 263 ? 9.593 1.144 -21.959 1.00 84.38 263 THR A O 1
ATOM 2080 N N . LEU A 1 264 ? 9.802 -1.039 -21.639 1.00 84.69 264 LEU A N 1
ATOM 2081 C CA . LEU A 1 264 ? 11.042 -1.092 -22.416 1.00 84.69 264 LEU A CA 1
ATOM 2082 C C . LEU A 1 264 ? 10.738 -1.113 -23.925 1.00 84.69 264 LEU A C 1
ATOM 2084 O O . LEU A 1 264 ? 9.792 -1.786 -24.336 1.00 84.69 264 LEU A O 1
ATOM 2088 N N . PRO A 1 265 ? 11.571 -0.445 -24.749 1.00 72.81 265 PRO A N 1
ATOM 2089 C CA . PRO A 1 265 ? 11.393 -0.383 -26.203 1.00 72.81 265 PRO A CA 1
ATOM 2090 C C . PRO A 1 265 ? 11.531 -1.742 -26.897 1.00 72.81 265 PRO A C 1
ATOM 2092 O O . PRO A 1 265 ? 11.081 -1.905 -28.031 1.00 72.81 265 PRO A O 1
ATOM 2095 N N . ASP A 1 266 ? 12.127 -2.730 -26.228 1.00 73.00 266 ASP A N 1
ATOM 2096 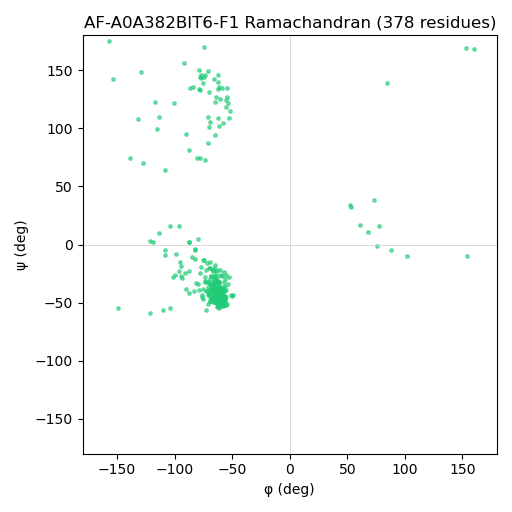C CA . ASP A 1 266 ? 12.267 -4.074 -26.766 1.00 73.00 266 ASP A CA 1
ATOM 2097 C C . ASP A 1 266 ? 10.895 -4.728 -26.970 1.00 73.00 266 ASP A C 1
ATOM 2099 O O . ASP A 1 266 ? 10.105 -4.880 -26.033 1.00 73.00 266 ASP A O 1
ATOM 2103 N N . ALA A 1 267 ? 10.646 -5.220 -28.188 1.00 60.06 267 ALA A N 1
ATOM 2104 C CA . ALA A 1 267 ? 9.435 -5.969 -28.534 1.00 60.06 267 ALA A CA 1
ATOM 2105 C C . ALA A 1 267 ? 9.174 -7.150 -27.576 1.00 60.06 267 ALA A C 1
ATOM 2107 O O . ALA A 1 267 ? 8.024 -7.507 -27.330 1.00 60.06 267 ALA A O 1
ATOM 2108 N N . ALA A 1 268 ? 10.231 -7.711 -26.976 1.00 61.59 268 ALA A N 1
ATOM 2109 C CA . ALA A 1 268 ? 10.142 -8.757 -25.963 1.00 61.59 268 ALA A CA 1
ATOM 2110 C C . ALA A 1 268 ? 9.472 -8.287 -24.655 1.00 61.59 268 ALA A C 1
ATOM 2112 O O . ALA A 1 268 ? 8.732 -9.055 -24.051 1.00 61.59 268 ALA A O 1
ATOM 2113 N N . GLY A 1 269 ? 9.682 -7.038 -24.219 1.00 63.22 269 GLY A N 1
ATOM 2114 C CA . GLY A 1 269 ? 9.059 -6.487 -23.007 1.00 63.22 269 GLY A CA 1
ATOM 2115 C C . GLY A 1 269 ? 7.547 -6.320 -23.161 1.00 63.22 269 GLY A C 1
ATOM 2116 O O . GLY A 1 269 ? 6.773 -6.821 -22.344 1.00 63.22 269 GLY A O 1
ATOM 2117 N N . ASN A 1 270 ? 7.120 -5.714 -24.271 1.00 65.75 270 ASN A N 1
ATOM 2118 C CA . ASN A 1 270 ? 5.702 -5.564 -24.612 1.00 65.75 270 ASN A CA 1
ATOM 2119 C C . ASN A 1 270 ? 5.015 -6.911 -24.905 1.00 65.75 270 ASN A C 1
ATOM 2121 O O . ASN A 1 270 ? 3.859 -7.116 -24.523 1.00 65.75 270 ASN A O 1
ATOM 2125 N N . ALA A 1 271 ? 5.723 -7.861 -25.528 1.00 67.69 271 ALA A N 1
ATOM 2126 C CA . ALA A 1 271 ? 5.225 -9.221 -25.732 1.00 67.69 271 ALA A CA 1
ATOM 2127 C C . ALA A 1 271 ? 4.998 -9.958 -24.400 1.00 67.69 271 ALA A C 1
ATOM 2129 O O . ALA A 1 271 ? 3.955 -10.576 -24.219 1.00 67.69 271 ALA A O 1
ATOM 2130 N N . LEU A 1 272 ? 5.915 -9.838 -23.433 1.00 72.38 272 LEU A N 1
ATOM 2131 C CA . LEU A 1 272 ? 5.751 -10.447 -22.106 1.00 72.38 272 LEU A CA 1
ATOM 2132 C C . LEU A 1 272 ? 4.535 -9.885 -21.362 1.00 72.38 272 LEU A C 1
ATOM 2134 O O . LEU A 1 272 ? 3.775 -10.633 -20.752 1.00 72.38 272 LEU A O 1
ATOM 2138 N N . VAL A 1 273 ? 4.313 -8.572 -21.432 1.00 76.00 273 VAL A N 1
ATOM 2139 C CA . VAL A 1 273 ? 3.169 -7.946 -20.755 1.00 76.00 273 VAL A CA 1
ATOM 2140 C C . VAL A 1 273 ? 1.851 -8.282 -21.428 1.00 76.00 273 VAL A C 1
ATOM 2142 O O . VAL A 1 273 ? 0.889 -8.561 -20.726 1.00 76.00 273 VAL A O 1
ATOM 2145 N N . SER A 1 274 ? 1.796 -8.317 -22.758 1.00 72.19 274 SER A N 1
ATOM 2146 C CA . SER A 1 274 ? 0.584 -8.737 -23.478 1.00 72.19 274 SER A CA 1
ATOM 2147 C C . SER A 1 274 ? 0.268 -10.229 -23.309 1.00 72.19 274 SER A C 1
ATOM 2149 O O . SER A 1 274 ? -0.899 -10.607 -23.349 1.00 72.19 274 SER A O 1
ATOM 2151 N N . GLN A 1 275 ? 1.275 -11.074 -23.063 1.00 78.31 275 GLN A N 1
ATOM 2152 C CA . GLN A 1 275 ? 1.070 -12.481 -22.703 1.00 78.31 275 GLN A CA 1
ATOM 2153 C C . GLN A 1 275 ? 0.530 -12.645 -21.275 1.00 78.31 275 GLN A C 1
ATOM 2155 O O . GLN A 1 275 ? -0.344 -13.478 -21.041 1.00 78.31 275 GLN A O 1
ATOM 2160 N N . ILE A 1 276 ? 1.031 -11.846 -20.328 1.00 80.62 276 ILE A N 1
ATOM 2161 C CA . ILE A 1 276 ? 0.687 -11.945 -18.902 1.00 80.62 276 ILE A CA 1
ATOM 2162 C C . ILE A 1 276 ? -0.629 -11.210 -18.573 1.00 80.62 276 ILE A C 1
ATOM 2164 O O . ILE A 1 276 ? -1.455 -11.691 -17.792 1.00 80.62 276 ILE A O 1
ATOM 2168 N N . ILE A 1 277 ? -0.858 -10.039 -19.172 1.00 82.88 277 ILE A N 1
ATOM 2169 C CA . ILE A 1 277 ? -2.087 -9.255 -19.012 1.00 82.88 277 ILE A CA 1
ATOM 2170 C C . ILE A 1 277 ? -3.087 -9.688 -20.082 1.00 82.88 277 ILE A C 1
ATOM 2172 O O . ILE A 1 277 ? -3.092 -9.194 -21.208 1.00 82.88 277 ILE A O 1
ATOM 2176 N N . ARG A 1 278 ? -3.973 -10.608 -19.704 1.00 85.19 278 ARG A N 1
ATOM 2177 C CA . ARG A 1 278 ? -4.991 -11.174 -20.589 1.00 85.19 278 ARG A CA 1
ATOM 2178 C C . ARG A 1 278 ? -6.351 -10.535 -20.349 1.00 85.19 278 ARG A C 1
ATOM 2180 O O . ARG A 1 278 ? -6.915 -10.642 -19.259 1.00 85.19 278 ARG A O 1
ATOM 2187 N N . TRP A 1 279 ? -6.917 -9.943 -21.399 1.00 86.62 279 TRP A N 1
ATOM 2188 C CA . TRP A 1 279 ? -8.243 -9.317 -21.361 1.00 86.62 279 TRP A CA 1
ATOM 2189 C C . TRP A 1 279 ? -9.353 -10.284 -20.952 1.00 86.62 279 TRP A C 1
ATOM 2191 O O . TRP A 1 279 ? -10.233 -9.892 -20.188 1.00 86.62 279 TRP A O 1
ATOM 2201 N N . ASP A 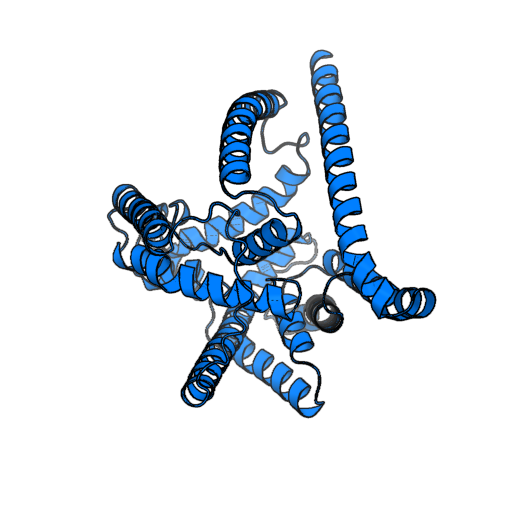1 280 ? -9.269 -11.551 -21.370 1.00 91.00 280 ASP A N 1
ATOM 2202 C CA . ASP A 1 280 ? -10.218 -12.594 -20.962 1.00 91.00 280 ASP A CA 1
ATOM 2203 C C . ASP A 1 280 ? -10.269 -12.705 -19.434 1.00 91.00 280 ASP A C 1
ATOM 2205 O O . ASP A 1 280 ? -11.335 -12.655 -18.821 1.00 91.00 280 ASP A O 1
ATOM 2209 N N . TYR A 1 281 ? -9.097 -12.774 -18.796 1.00 91.75 281 TYR A N 1
ATOM 2210 C CA . TYR A 1 281 ? -8.983 -12.932 -17.351 1.00 91.75 281 TYR A CA 1
ATOM 2211 C C . TYR A 1 281 ? -9.328 -11.648 -16.593 1.00 91.75 281 TYR A C 1
ATOM 2213 O O . TYR A 1 281 ? -9.940 -11.731 -15.527 1.00 91.75 281 TYR A O 1
ATOM 2221 N N . ILE A 1 282 ? -9.061 -10.469 -17.165 1.00 90.56 282 ILE A N 1
ATOM 2222 C CA . ILE A 1 282 ? -9.591 -9.194 -16.653 1.00 90.56 282 ILE A CA 1
ATOM 2223 C C . ILE A 1 282 ? -11.125 -9.219 -16.657 1.00 90.56 282 ILE A C 1
ATOM 2225 O O . ILE A 1 282 ? -11.749 -8.894 -15.645 1.00 90.56 282 ILE A O 1
ATOM 2229 N N . GLY A 1 283 ? -11.742 -9.664 -17.754 1.00 92.81 283 GLY A N 1
ATOM 2230 C CA . GLY A 1 283 ? -13.191 -9.828 -17.860 1.00 92.81 283 GLY A CA 1
ATOM 2231 C C . GLY A 1 283 ? -13.742 -10.792 -16.808 1.00 92.81 283 GLY A C 1
ATOM 2232 O O . GLY A 1 283 ? -14.701 -10.457 -16.111 1.00 92.81 283 GLY A O 1
ATOM 2233 N N . THR A 1 284 ? -13.096 -11.948 -16.612 1.00 92.94 284 THR A N 1
ATOM 2234 C CA . THR A 1 284 ? -13.491 -12.896 -15.553 1.00 92.94 284 THR A CA 1
ATOM 2235 C C . THR A 1 284 ? -13.328 -12.317 -14.150 1.00 92.94 284 THR A C 1
ATOM 2237 O O . THR A 1 284 ? -14.180 -12.557 -13.301 1.00 92.94 284 THR A O 1
ATOM 2240 N N . GLY A 1 285 ? -12.292 -11.509 -13.902 1.00 91.00 285 GLY A N 1
ATOM 2241 C CA . GLY A 1 285 ? -12.087 -10.810 -12.633 1.00 91.00 285 GLY A CA 1
ATOM 2242 C C . GLY A 1 285 ? -13.173 -9.786 -12.342 1.00 91.00 285 GLY A C 1
ATOM 2243 O O . GLY A 1 285 ? -13.715 -9.739 -11.235 1.00 91.00 285 GLY A O 1
ATOM 2244 N N . PHE A 1 286 ? -13.540 -9.004 -13.358 1.00 92.81 286 PHE A N 1
ATOM 2245 C CA . PHE A 1 286 ? -14.619 -8.028 -13.272 1.00 92.81 286 PHE A CA 1
ATOM 2246 C C . PHE A 1 286 ? -15.970 -8.708 -13.013 1.00 92.81 286 PHE A C 1
ATOM 2248 O O . PHE A 1 286 ? -16.650 -8.387 -12.038 1.00 92.81 286 PHE A O 1
ATOM 2255 N N . LEU A 1 287 ? -16.339 -9.682 -13.851 1.00 95.19 287 LEU A N 1
ATOM 2256 C CA . LEU A 1 287 ? -17.613 -10.397 -13.752 1.00 95.19 287 LEU A CA 1
ATOM 2257 C C . LEU A 1 287 ? -17.691 -11.261 -12.492 1.00 95.19 287 LEU A C 1
ATOM 2259 O O . LEU A 1 287 ? -18.719 -11.270 -11.823 1.00 95.19 287 LEU A O 1
ATOM 2263 N N . GLY A 1 288 ? -16.604 -11.943 -12.129 1.00 92.94 288 GLY A N 1
ATOM 2264 C CA . GLY A 1 288 ? -16.513 -12.752 -10.918 1.00 92.94 288 GLY A CA 1
ATOM 2265 C C . GLY A 1 288 ? -16.677 -11.904 -9.661 1.00 92.94 288 GLY A C 1
ATOM 2266 O O . GLY A 1 288 ? -17.479 -12.239 -8.790 1.00 92.94 288 GLY A O 1
ATOM 2267 N N . SER A 1 289 ? -16.008 -10.751 -9.593 1.00 91.12 289 SER A N 1
ATOM 2268 C CA . SER A 1 289 ? -16.198 -9.807 -8.487 1.00 91.12 289 SER A CA 1
ATOM 2269 C C . SER A 1 289 ? -17.607 -9.208 -8.472 1.00 91.12 289 SER A C 1
ATOM 2271 O O . SER A 1 289 ? -18.198 -9.068 -7.401 1.00 91.12 289 SER A O 1
ATOM 2273 N N . ALA A 1 290 ? -18.189 -8.903 -9.636 1.00 93.12 290 ALA A N 1
ATOM 2274 C CA . ALA A 1 290 ? -19.559 -8.399 -9.732 1.00 93.12 290 ALA A CA 1
ATOM 2275 C C . ALA A 1 290 ? -20.582 -9.449 -9.282 1.00 93.12 290 ALA A C 1
ATOM 2277 O O . ALA A 1 290 ? -21.553 -9.112 -8.608 1.00 93.12 290 ALA A O 1
ATOM 2278 N N . LEU A 1 291 ? -20.336 -10.724 -9.587 1.00 94.62 291 LEU A N 1
ATOM 2279 C CA . LEU A 1 291 ? -21.146 -11.847 -9.133 1.00 94.62 291 LEU A CA 1
ATOM 2280 C C . LEU A 1 291 ? -21.049 -12.025 -7.617 1.00 94.62 291 LEU A C 1
ATOM 2282 O O . LEU A 1 291 ? -22.081 -12.127 -6.961 1.00 94.62 291 LEU A O 1
ATOM 2286 N N . VAL A 1 292 ? -19.844 -11.983 -7.037 1.00 92.19 292 VAL A N 1
ATOM 2287 C CA . VAL A 1 292 ? -19.673 -12.024 -5.573 1.00 92.19 292 VAL A CA 1
ATOM 2288 C C . VAL A 1 292 ? -20.413 -10.860 -4.915 1.00 92.19 292 VAL A C 1
ATOM 2290 O O . VAL A 1 292 ? -21.148 -11.064 -3.951 1.00 92.19 292 VAL A O 1
ATOM 2293 N N . LEU A 1 293 ? -20.288 -9.647 -5.457 1.00 90.75 293 LEU A N 1
ATOM 2294 C CA . LEU A 1 293 ? -21.021 -8.482 -4.971 1.00 90.75 293 LEU A CA 1
ATOM 2295 C C . LEU A 1 293 ? -22.543 -8.665 -5.084 1.00 90.75 293 LEU A C 1
ATOM 2297 O O . LEU A 1 293 ? -23.261 -8.361 -4.134 1.00 90.75 293 LEU A O 1
ATOM 2301 N N . GLY A 1 294 ? -23.036 -9.168 -6.217 1.00 92.31 294 GLY A N 1
ATOM 2302 C CA . GLY A 1 294 ? -24.456 -9.419 -6.462 1.00 92.31 294 GLY A CA 1
ATOM 2303 C C . GLY A 1 294 ? -25.037 -10.472 -5.519 1.00 92.31 294 GLY A C 1
ATOM 2304 O O . GLY A 1 294 ? -26.107 -10.263 -4.951 1.00 92.31 294 GLY A O 1
ATOM 2305 N N . LEU A 1 295 ? -24.301 -11.560 -5.271 1.00 93.44 295 LEU A N 1
ATOM 2306 C CA . LEU A 1 295 ? -24.667 -12.573 -4.281 1.00 93.44 295 LEU A CA 1
ATOM 2307 C C . LEU A 1 295 ? -24.708 -11.974 -2.873 1.00 93.44 295 LEU A C 1
ATOM 2309 O O . LEU A 1 295 ? -25.689 -12.152 -2.155 1.00 93.44 295 LEU A O 1
ATOM 2313 N N . LEU A 1 296 ? -23.687 -11.207 -2.482 1.00 92.44 296 LEU A N 1
ATOM 2314 C CA . LEU A 1 296 ? -23.673 -10.529 -1.185 1.00 92.44 296 LEU A CA 1
ATOM 2315 C C . LEU A 1 296 ? -24.846 -9.546 -1.048 1.00 92.44 296 LEU A C 1
ATOM 2317 O O . LEU A 1 296 ? -25.469 -9.492 0.010 1.00 92.44 296 LEU A O 1
ATOM 2321 N N . ALA A 1 297 ? -25.196 -8.821 -2.112 1.00 90.25 297 ALA A N 1
ATOM 2322 C CA . ALA A 1 297 ? -26.354 -7.933 -2.130 1.00 90.25 297 ALA A CA 1
ATOM 2323 C C . ALA A 1 297 ? -27.681 -8.702 -1.990 1.00 90.25 297 ALA A C 1
ATOM 2325 O O . ALA A 1 297 ? -28.549 -8.271 -1.230 1.00 90.25 297 ALA A O 1
ATOM 2326 N N . LEU A 1 298 ? -27.821 -9.859 -2.651 1.00 93.56 298 LEU A N 1
ATOM 2327 C CA . LEU A 1 298 ? -28.998 -10.730 -2.549 1.00 93.56 298 LEU A CA 1
ATOM 2328 C C . LEU A 1 298 ? -29.216 -11.221 -1.112 1.00 93.56 298 LEU A C 1
ATOM 2330 O O . LEU A 1 298 ? -30.328 -11.153 -0.591 1.00 93.56 298 LEU A O 1
ATOM 2334 N N . PHE A 1 299 ? -28.142 -11.640 -0.439 1.00 93.50 299 PHE A N 1
ATOM 2335 C CA . PHE A 1 299 ? -28.180 -12.061 0.965 1.00 93.50 299 PHE A CA 1
ATOM 2336 C C . PHE A 1 299 ? -28.180 -10.891 1.962 1.00 93.50 299 PHE A C 1
ATOM 2338 O O . PHE A 1 299 ? -28.129 -11.119 3.171 1.00 93.50 299 PHE A O 1
ATOM 2345 N N . LYS A 1 300 ? -28.239 -9.638 1.482 1.00 91.00 300 LYS A N 1
ATOM 2346 C CA . LYS A 1 300 ? -28.156 -8.414 2.301 1.00 91.00 300 LYS A CA 1
ATOM 2347 C C . LYS A 1 300 ? -26.920 -8.394 3.213 1.00 91.00 300 LYS A C 1
ATOM 2349 O O . LYS A 1 300 ? -26.954 -7.844 4.316 1.00 91.00 300 LYS A O 1
ATOM 2354 N N . ALA A 1 301 ? -25.828 -9.001 2.759 1.00 90.31 301 ALA A N 1
ATOM 2355 C CA . ALA A 1 301 ? -24.573 -9.034 3.485 1.00 90.31 301 ALA A CA 1
ATOM 2356 C C . ALA A 1 301 ? -23.906 -7.643 3.490 1.00 90.31 301 ALA A C 1
ATOM 2358 O O . ALA A 1 301 ? -24.058 -6.870 2.538 1.00 90.31 301 ALA A O 1
ATOM 2359 N N . PRO A 1 302 ? -23.138 -7.295 4.540 1.00 86.81 302 PRO A N 1
ATOM 2360 C CA . PRO A 1 302 ? -22.446 -6.013 4.599 1.00 86.81 302 PR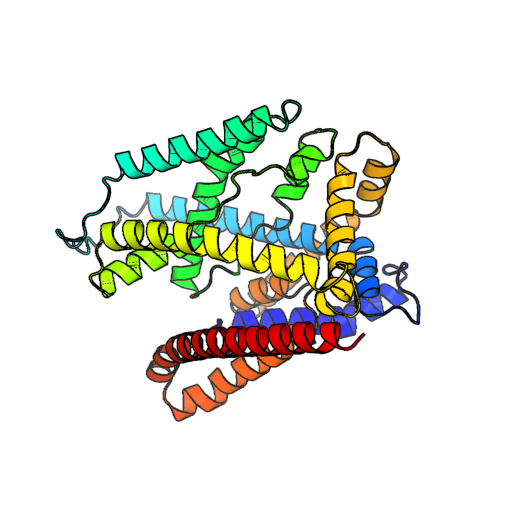O A CA 1
ATOM 2361 C C . PRO A 1 302 ? -21.437 -5.850 3.454 1.00 86.81 302 PRO A C 1
ATOM 2363 O O . PRO A 1 302 ? -20.609 -6.732 3.233 1.00 86.81 302 PRO A O 1
ATOM 2366 N N . LEU A 1 303 ? -21.410 -4.675 2.810 1.00 83.69 303 LEU A N 1
ATOM 2367 C CA . LEU A 1 303 ? -20.424 -4.340 1.762 1.00 83.69 303 LEU A CA 1
ATOM 2368 C C . LEU A 1 303 ? -18.969 -4.507 2.229 1.00 83.69 303 LEU A C 1
ATOM 2370 O O . LEU A 1 303 ? -18.084 -4.791 1.429 1.00 83.69 303 LEU A O 1
ATOM 2374 N N . ALA A 1 304 ? -18.721 -4.381 3.533 1.00 83.88 304 ALA A N 1
ATOM 2375 C CA . ALA A 1 304 ? -17.428 -4.662 4.149 1.00 83.88 304 ALA A CA 1
ATOM 2376 C C . ALA A 1 304 ? -16.892 -6.071 3.821 1.00 83.88 304 ALA A C 1
ATOM 2378 O O . ALA A 1 304 ? -15.686 -6.228 3.648 1.00 83.88 304 ALA A O 1
ATOM 2379 N N . VAL A 1 305 ? -17.770 -7.076 3.686 1.00 88.56 305 VAL A N 1
ATOM 2380 C CA . VAL A 1 305 ? -17.381 -8.438 3.283 1.00 88.56 305 VAL A CA 1
ATOM 2381 C C . VAL A 1 305 ? -16.817 -8.440 1.868 1.00 88.56 305 VAL A C 1
ATOM 2383 O O . VAL A 1 305 ? -15.791 -9.065 1.631 1.00 88.56 305 VAL A O 1
ATOM 2386 N N . PHE A 1 306 ? -17.438 -7.702 0.946 1.00 87.44 306 PHE A N 1
ATOM 2387 C CA . PHE A 1 306 ? -16.969 -7.594 -0.434 1.00 87.44 306 PHE A CA 1
ATOM 2388 C C . PHE A 1 306 ? -15.585 -6.937 -0.515 1.00 87.44 306 PHE A C 1
ATOM 2390 O O . PHE A 1 306 ? -14.681 -7.484 -1.140 1.00 87.44 306 PHE A O 1
ATOM 2397 N N . TYR A 1 307 ? -15.385 -5.805 0.167 1.00 82.44 307 TYR A N 1
ATOM 2398 C CA . TYR A 1 307 ? -14.076 -5.140 0.196 1.00 82.44 307 TYR A CA 1
ATOM 2399 C C . TYR A 1 307 ? -12.997 -6.016 0.838 1.00 82.44 307 TYR A C 1
ATOM 2401 O O . TYR A 1 307 ? -11.878 -6.085 0.331 1.00 82.44 307 TYR A O 1
ATOM 2409 N N . GLY A 1 308 ? -13.345 -6.729 1.914 1.00 84.00 308 GLY A N 1
ATOM 2410 C CA . GLY A 1 308 ? -12.470 -7.734 2.508 1.00 84.00 308 GLY A CA 1
ATOM 2411 C C . GLY A 1 308 ? -12.127 -8.851 1.527 1.00 84.00 308 GLY A C 1
ATOM 2412 O O . GLY A 1 308 ? -10.963 -9.229 1.436 1.00 84.00 308 GLY A O 1
ATOM 2413 N N . PHE A 1 309 ? -13.117 -9.343 0.776 1.00 88.94 309 PHE A N 1
ATOM 2414 C CA . PHE A 1 309 ? -12.956 -10.408 -0.210 1.00 88.94 309 PHE A CA 1
ATOM 2415 C C . PHE A 1 309 ? -11.996 -10.001 -1.325 1.00 88.94 309 PHE A C 1
ATOM 2417 O O . PHE A 1 309 ? -10.999 -10.683 -1.537 1.00 88.94 309 PHE A O 1
ATOM 2424 N N . VAL A 1 310 ? -12.227 -8.853 -1.971 1.00 85.00 310 VAL A N 1
ATOM 2425 C CA . VAL A 1 310 ? -11.325 -8.347 -3.018 1.00 85.00 310 VAL A CA 1
ATOM 2426 C C . VAL A 1 310 ? -9.917 -8.126 -2.464 1.00 85.00 310 VAL A C 1
ATOM 2428 O O . VAL A 1 310 ? -8.941 -8.525 -3.090 1.00 85.00 310 VAL A O 1
ATOM 2431 N N . GLY A 1 311 ? -9.805 -7.565 -1.256 1.00 79.75 311 GLY A N 1
ATOM 2432 C CA . GLY A 1 311 ? -8.519 -7.366 -0.590 1.00 79.75 311 GLY A CA 1
ATOM 2433 C C . GLY A 1 311 ? -7.810 -8.660 -0.181 1.00 79.75 311 GLY A C 1
ATOM 2434 O O . GLY A 1 311 ? -6.603 -8.638 -0.002 1.00 79.75 311 GLY A O 1
ATOM 2435 N N . GLY A 1 312 ? -8.522 -9.781 -0.031 1.00 85.19 312 GLY A N 1
ATOM 2436 C CA . GLY A 1 312 ? -7.937 -11.082 0.312 1.00 85.19 312 GLY A CA 1
ATOM 2437 C C . GLY A 1 312 ? -7.415 -11.876 -0.883 1.00 85.19 312 GLY A C 1
ATOM 2438 O O . GLY A 1 312 ? -6.709 -12.869 -0.685 1.00 85.19 312 GLY A O 1
ATOM 2439 N N . ILE A 1 313 ? -7.726 -11.452 -2.111 1.00 84.69 313 ILE A N 1
ATOM 2440 C CA . ILE A 1 313 ? -7.195 -12.065 -3.330 1.00 84.69 313 ILE A CA 1
ATOM 2441 C C . ILE A 1 313 ? -5.678 -11.836 -3.353 1.00 84.69 313 ILE A C 1
ATOM 2443 O O . ILE A 1 313 ? -5.202 -10.710 -3.259 1.00 84.69 313 ILE A O 1
ATOM 2447 N N . GLY A 1 314 ? -4.907 -12.922 -3.422 1.00 79.62 314 GLY A N 1
ATOM 2448 C CA . GLY A 1 314 ? -3.440 -12.875 -3.411 1.00 79.62 314 GLY A CA 1
ATOM 2449 C C . GLY A 1 314 ? -2.788 -12.903 -2.021 1.00 79.62 314 GLY A C 1
ATOM 2450 O O . GLY A 1 314 ? -1.564 -13.025 -1.937 1.00 79.62 314 GLY A O 1
ATOM 2451 N N . TYR A 1 315 ? -3.561 -12.870 -0.928 1.00 85.50 315 TYR A N 1
ATOM 2452 C CA . TYR A 1 315 ? -3.012 -13.069 0.418 1.00 85.50 315 TYR A CA 1
ATOM 2453 C C . TYR A 1 315 ? -2.698 -14.538 0.683 1.00 85.50 315 TYR A C 1
ATOM 2455 O O . TYR A 1 315 ? -3.496 -15.430 0.376 1.00 85.50 315 TYR A O 1
ATOM 2463 N N . TRP A 1 316 ? -1.563 -14.794 1.338 1.00 86.44 316 TRP A N 1
ATOM 2464 C CA . TRP A 1 316 ? -1.242 -16.143 1.797 1.00 86.44 316 TRP A CA 1
ATOM 2465 C C . TRP A 1 316 ? -2.081 -16.510 3.026 1.00 86.44 316 TRP A C 1
ATOM 2467 O O . TRP A 1 316 ? -2.242 -15.675 3.924 1.00 86.44 316 TRP A O 1
ATOM 2477 N N . PRO A 1 317 ? -2.503 -17.781 3.144 1.00 89.12 317 PRO A N 1
ATOM 2478 C CA . PRO A 1 317 ? -3.324 -18.253 4.255 1.00 89.12 317 PRO A CA 1
ATOM 2479 C C . PRO A 1 317 ? -2.791 -17.887 5.647 1.00 89.12 317 PRO A C 1
ATOM 2481 O O . PRO A 1 317 ? -3.527 -17.407 6.508 1.00 89.12 317 PRO A O 1
ATOM 2484 N N . HIS A 1 318 ? -1.484 -18.043 5.865 1.00 87.62 318 HIS A N 1
ATOM 2485 C CA . HIS A 1 318 ? -0.866 -17.796 7.170 1.00 87.62 318 HIS A CA 1
ATOM 2486 C C . HIS A 1 318 ? -0.947 -16.328 7.646 1.00 87.62 318 HIS A C 1
ATOM 2488 O O . HIS A 1 318 ? -0.950 -16.091 8.852 1.00 87.62 318 HIS A O 1
ATOM 2494 N N . PHE A 1 319 ? -1.098 -15.346 6.744 1.00 84.31 319 PHE A N 1
ATOM 2495 C CA . PHE A 1 319 ? -1.292 -13.938 7.124 1.00 84.31 319 PHE A CA 1
ATOM 2496 C C . PHE A 1 319 ? -2.726 -13.626 7.579 1.00 84.31 319 PHE A C 1
ATOM 2498 O O . PHE A 1 319 ? -2.954 -12.664 8.318 1.00 84.31 319 PHE A O 1
ATOM 2505 N N . VAL A 1 320 ? -3.711 -14.419 7.146 1.00 90.12 320 VAL A N 1
ATOM 2506 C CA . VAL A 1 320 ? -5.134 -14.149 7.408 1.00 90.12 320 VAL A CA 1
ATOM 2507 C C . VAL A 1 320 ? -5.702 -14.996 8.541 1.00 90.12 320 VAL A C 1
ATOM 2509 O O . VAL A 1 320 ? -6.598 -14.531 9.243 1.00 90.12 320 VAL A O 1
ATOM 2512 N N . ILE A 1 321 ? -5.159 -16.195 8.779 1.00 93.06 321 ILE A N 1
ATOM 2513 C CA . ILE A 1 321 ? -5.646 -17.112 9.821 1.00 93.06 321 ILE A CA 1
ATOM 2514 C C . ILE A 1 321 ? -5.569 -16.455 11.203 1.00 93.06 321 ILE A C 1
ATOM 2516 O O . ILE A 1 321 ? -6.569 -16.400 11.913 1.00 93.06 321 ILE A O 1
ATOM 2520 N N . LEU A 1 322 ? -4.423 -15.872 11.570 1.00 91.31 322 LEU A N 1
ATOM 2521 C CA . LEU A 1 322 ? -4.273 -15.206 12.872 1.00 91.31 322 LEU A CA 1
ATOM 2522 C C . LEU A 1 322 ? -5.161 -13.961 12.994 1.00 91.31 322 LEU A C 1
ATOM 2524 O O . LEU A 1 322 ? -5.676 -13.653 14.070 1.00 91.31 322 LEU A O 1
ATOM 2528 N N . ASN A 1 323 ? -5.397 -13.266 11.880 1.00 90.19 323 ASN A N 1
ATOM 2529 C CA . ASN A 1 323 ? -6.329 -12.147 11.852 1.00 90.19 323 ASN A CA 1
ATOM 2530 C C . ASN A 1 323 ? -7.768 -12.597 12.110 1.00 90.19 323 ASN A C 1
ATOM 2532 O O . ASN A 1 323 ? -8.456 -11.932 12.888 1.00 90.19 323 ASN A O 1
ATOM 2536 N N . MET A 1 324 ? -8.181 -13.723 11.523 1.00 94.25 324 MET A N 1
ATOM 2537 C CA . MET A 1 324 ? -9.485 -14.348 11.738 1.00 94.25 324 MET A CA 1
ATOM 2538 C C . MET A 1 324 ? -9.642 -14.836 13.179 1.00 94.25 324 MET A C 1
ATOM 2540 O O . MET A 1 324 ? -10.623 -14.486 13.828 1.00 94.25 324 MET A O 1
ATOM 2544 N N . VAL A 1 325 ? -8.649 -15.546 13.726 1.00 94.62 325 VAL A N 1
ATOM 2545 C CA . VAL A 1 325 ? -8.645 -15.977 15.137 1.00 94.62 325 VAL A CA 1
ATOM 2546 C C . VAL A 1 325 ? -8.804 -14.774 16.064 1.00 94.62 325 VAL A C 1
ATOM 2548 O O . VAL A 1 325 ? -9.661 -14.779 16.946 1.00 94.62 325 VAL A O 1
ATOM 2551 N N . GLY A 1 326 ? -8.049 -13.699 15.821 1.00 91.88 326 GLY A N 1
ATOM 2552 C CA . GLY A 1 326 ? -8.214 -12.452 16.559 1.00 91.88 326 GLY A CA 1
ATOM 2553 C C . GLY A 1 326 ? -9.623 -11.868 16.410 1.00 91.88 326 GLY A C 1
ATOM 2554 O O . GLY A 1 326 ? -10.247 -11.511 17.398 1.00 91.88 326 GLY A O 1
ATOM 2555 N N . ALA A 1 327 ? -10.175 -11.788 15.201 1.00 92.25 327 ALA A N 1
ATOM 2556 C CA . ALA A 1 327 ? -11.522 -11.250 15.000 1.00 92.25 327 ALA A CA 1
ATOM 2557 C C . ALA A 1 327 ? -12.607 -12.078 15.723 1.00 92.25 327 ALA A C 1
ATOM 2559 O O . ALA A 1 327 ? -13.503 -11.500 16.341 1.00 92.25 327 ALA A O 1
ATOM 2560 N N . LEU A 1 328 ? -12.496 -13.411 15.708 1.00 94.56 328 LEU A N 1
ATOM 2561 C CA . LEU A 1 328 ? -13.402 -14.326 16.409 1.00 94.56 328 LEU A CA 1
ATOM 2562 C C . LEU A 1 328 ? -13.308 -14.168 17.929 1.00 94.56 328 LEU A C 1
ATOM 2564 O O . LEU A 1 328 ? -14.329 -13.985 18.587 1.00 94.56 328 LEU A O 1
ATOM 2568 N N . LEU A 1 329 ? -12.093 -14.177 18.485 1.00 94.19 329 LEU A N 1
ATOM 2569 C CA . LEU A 1 329 ? -11.877 -13.966 19.919 1.00 94.19 329 LEU A CA 1
ATOM 2570 C C . LEU A 1 329 ? -12.363 -12.583 20.362 1.00 94.19 329 LEU A C 1
ATOM 2572 O O . LEU A 1 329 ? -12.998 -12.455 21.407 1.00 94.19 329 LEU A O 1
ATOM 2576 N N . GLY A 1 330 ? -12.109 -11.552 19.553 1.00 91.19 330 GLY A N 1
ATOM 2577 C CA . GLY A 1 330 ? -12.577 -10.194 19.809 1.00 91.19 330 GLY A CA 1
ATOM 2578 C C . GLY A 1 330 ? -14.096 -10.137 19.931 1.00 91.19 330 GLY A C 1
ATOM 2579 O O . GLY A 1 330 ? -14.605 -9.670 20.944 1.00 91.19 330 GLY A O 1
ATOM 2580 N N . ARG A 1 331 ? -14.807 -10.664 18.930 1.00 89.69 331 ARG A N 1
ATOM 2581 C CA . ARG A 1 331 ? -16.269 -10.568 18.835 1.00 89.69 331 ARG A CA 1
ATOM 2582 C C . ARG A 1 331 ? -17.018 -11.5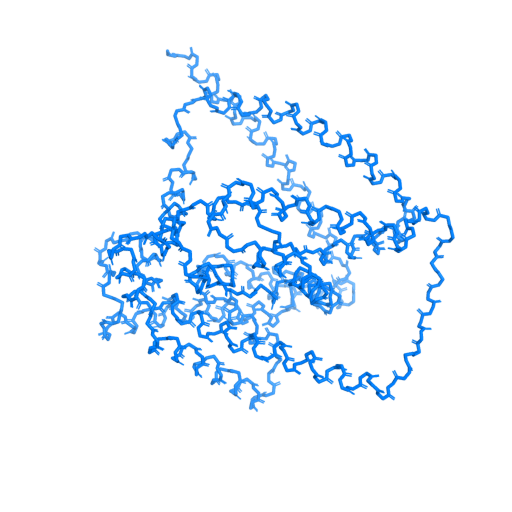19 19.772 1.00 89.69 331 ARG A C 1
ATOM 2584 O O . ARG A 1 331 ? -17.991 -11.133 20.412 1.00 89.69 331 ARG A O 1
ATOM 2591 N N . TYR A 1 332 ? -16.601 -12.777 19.853 1.00 93.12 332 TYR A N 1
ATOM 2592 C CA . TYR A 1 332 ? -17.379 -13.795 20.566 1.00 93.12 332 TYR A CA 1
ATOM 2593 C C . TYR A 1 332 ? -16.966 -13.973 22.023 1.00 93.12 332 TYR A C 1
ATOM 2595 O O . TYR A 1 332 ? -17.808 -14.310 22.845 1.00 93.12 332 TYR A O 1
ATOM 2603 N N . TYR A 1 333 ? -15.704 -13.719 22.368 1.00 93.19 333 TYR A N 1
ATOM 2604 C CA . TYR A 1 333 ? -15.226 -13.909 23.736 1.00 93.19 333 TYR A CA 1
ATOM 2605 C C . TYR A 1 333 ? -15.062 -12.578 24.476 1.00 93.19 333 TYR A C 1
ATOM 260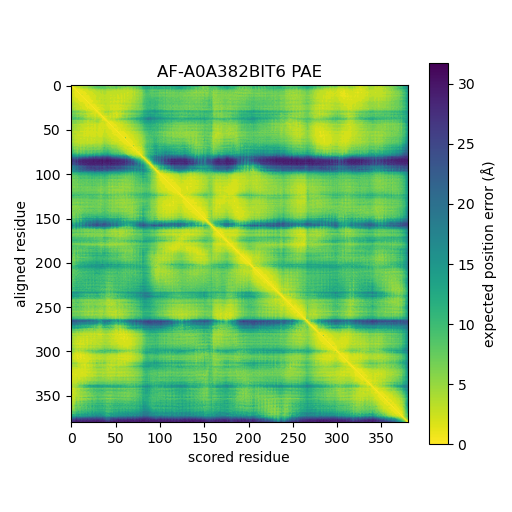7 O O . TYR A 1 333 ? -15.654 -12.373 25.535 1.00 93.19 333 TYR A O 1
ATOM 2615 N N . PHE A 1 334 ? -14.296 -11.640 23.918 1.00 92.88 334 PHE A N 1
ATOM 2616 C CA . PHE A 1 334 ? -13.941 -10.411 24.627 1.00 92.88 334 PHE A CA 1
ATOM 2617 C C . PHE A 1 334 ? -15.051 -9.355 24.650 1.00 92.88 334 PHE A C 1
ATOM 2619 O O . PHE A 1 334 ? -15.264 -8.755 25.704 1.00 92.88 334 PHE A O 1
ATOM 2626 N N . GLU A 1 335 ? -15.804 -9.163 23.559 1.00 92.00 335 GLU A N 1
ATOM 2627 C CA . GLU A 1 335 ? -16.986 -8.280 23.574 1.00 92.00 335 GLU A CA 1
ATOM 2628 C C . GLU A 1 335 ? -18.039 -8.772 24.580 1.00 92.00 335 GLU A C 1
ATOM 2630 O O . GLU A 1 335 ? -18.601 -7.960 25.312 1.00 92.00 335 GLU A O 1
ATOM 2635 N N . HIS A 1 336 ? -18.253 -10.089 24.691 1.00 90.75 336 HIS A N 1
ATOM 2636 C CA . HIS A 1 336 ? -19.195 -10.668 25.658 1.00 90.75 336 HIS A CA 1
ATOM 2637 C C . HIS A 1 336 ? -18.698 -10.538 27.104 1.00 90.75 336 HIS A C 1
ATOM 2639 O O . HIS A 1 336 ? -19.480 -10.248 28.005 1.00 90.75 336 HIS A O 1
ATOM 2645 N N . ARG A 1 337 ? -17.391 -10.717 27.340 1.00 91.81 337 ARG A N 1
ATOM 2646 C CA . ARG A 1 337 ? -16.798 -10.649 28.683 1.00 91.81 337 ARG A CA 1
ATOM 2647 C C . ARG A 1 337 ? -16.665 -9.224 29.226 1.00 91.81 337 ARG A C 1
ATOM 2649 O O . ARG A 1 337 ? -16.830 -9.018 30.424 1.00 91.81 337 ARG A O 1
ATOM 2656 N N . PHE A 1 338 ? -16.311 -8.257 28.380 1.00 89.62 338 PHE A N 1
ATOM 2657 C CA . PHE A 1 338 ? -15.991 -6.888 28.808 1.00 89.62 338 PHE A CA 1
ATOM 2658 C C . PHE A 1 338 ? -17.058 -5.851 28.438 1.00 89.62 338 PHE A C 1
ATOM 2660 O O . PHE A 1 338 ? -16.981 -4.714 28.908 1.00 89.62 338 PHE A O 1
ATOM 2667 N N . GLY A 1 339 ? -18.051 -6.238 27.634 1.00 89.19 339 GLY A N 1
ATOM 2668 C CA . GLY A 1 339 ? -19.062 -5.351 27.069 1.00 89.19 339 GLY A CA 1
ATOM 2669 C C . GLY A 1 339 ? -18.581 -4.672 25.783 1.00 89.19 339 GLY A C 1
ATOM 2670 O O . GLY A 1 339 ? -17.440 -4.214 25.692 1.00 89.19 339 GLY A O 1
ATOM 2671 N N . GLU A 1 340 ? -19.473 -4.568 24.794 1.00 86.44 340 GLU A N 1
ATOM 2672 C CA . GLU A 1 340 ? -19.173 -4.093 23.433 1.00 86.44 340 GLU A CA 1
ATOM 2673 C C . GLU A 1 340 ? -18.502 -2.710 23.417 1.00 86.44 340 GLU A C 1
ATOM 2675 O O . GLU A 1 340 ? -17.430 -2.540 22.837 1.00 86.44 340 GLU A O 1
ATOM 2680 N N . GLY A 1 341 ? -19.089 -1.725 24.106 1.00 85.62 341 GLY A N 1
ATOM 2681 C CA . GLY A 1 341 ? -18.563 -0.357 24.124 1.00 85.62 341 GLY A CA 1
ATOM 2682 C C . GLY A 1 341 ? -17.179 -0.253 24.771 1.00 85.62 341 GLY A C 1
ATOM 2683 O O . GLY A 1 341 ? -16.286 0.408 24.239 1.00 85.62 341 GLY A O 1
ATOM 2684 N N . ARG A 1 342 ? -16.968 -0.953 25.894 1.00 87.75 342 ARG A N 1
ATOM 2685 C CA . ARG A 1 342 ? -15.690 -0.932 26.620 1.00 87.75 342 ARG A CA 1
ATOM 2686 C C . ARG A 1 342 ? -14.601 -1.667 25.843 1.00 87.75 342 ARG A C 1
ATOM 2688 O O . ARG A 1 342 ? -13.494 -1.153 25.718 1.00 87.75 342 ARG A O 1
ATOM 2695 N N . TRP A 1 343 ? -14.915 -2.831 25.275 1.00 90.56 343 TRP A N 1
ATOM 2696 C CA . TRP A 1 343 ? -13.964 -3.584 24.462 1.00 90.56 343 TRP A CA 1
ATOM 2697 C C . TRP A 1 343 ? -13.529 -2.799 23.224 1.00 90.56 343 TRP A C 1
ATOM 2699 O O . TRP A 1 343 ? -12.332 -2.661 22.969 1.00 90.56 343 TRP A O 1
ATOM 2709 N N . ARG A 1 344 ? -14.475 -2.195 22.494 1.00 85.12 344 ARG A N 1
ATOM 2710 C CA . ARG A 1 344 ? -14.149 -1.369 21.322 1.00 85.12 344 ARG A CA 1
ATOM 2711 C C . ARG A 1 344 ? -13.286 -0.159 21.663 1.00 85.12 344 ARG A C 1
ATOM 2713 O O . ARG A 1 344 ? -12.434 0.192 20.857 1.00 85.12 344 ARG A O 1
ATOM 2720 N N . ALA A 1 345 ? -13.430 0.425 22.852 1.00 85.50 345 ALA A N 1
ATOM 2721 C CA . ALA A 1 345 ? -12.536 1.484 23.321 1.00 85.50 345 ALA A CA 1
ATOM 2722 C C . ALA A 1 345 ? -11.132 0.968 23.702 1.00 85.50 345 ALA A C 1
ATOM 2724 O O . ALA A 1 345 ? -10.145 1.678 23.523 1.00 85.50 345 ALA A O 1
ATOM 2725 N N . TYR A 1 346 ? -11.018 -0.264 24.208 1.00 88.44 346 TYR A N 1
ATOM 2726 C CA . TYR A 1 346 ? -9.739 -0.850 24.628 1.00 88.44 346 TYR A CA 1
ATOM 2727 C C . TYR A 1 346 ? -8.917 -1.435 23.482 1.00 88.44 346 TYR A C 1
ATOM 2729 O O . TYR A 1 346 ? -7.691 -1.373 23.530 1.00 88.44 346 TYR A O 1
ATOM 2737 N N . THR A 1 347 ? -9.545 -1.982 22.440 1.00 87.69 347 THR A N 1
ATOM 2738 C CA . THR A 1 347 ? -8.804 -2.631 21.343 1.00 87.69 347 THR A CA 1
ATOM 2739 C C . THR A 1 347 ? -7.769 -1.732 20.647 1.00 87.69 347 THR A C 1
ATOM 2741 O O . THR A 1 347 ? -6.664 -2.228 20.413 1.00 87.69 347 THR A O 1
ATOM 2744 N N . PRO A 1 348 ? -8.011 -0.429 20.372 1.00 84.38 348 PRO A N 1
ATOM 2745 C CA . PRO A 1 348 ? -6.987 0.441 19.795 1.00 84.38 348 PRO A CA 1
ATOM 2746 C C . PRO A 1 348 ? -5.854 0.736 20.784 1.00 84.38 348 PRO A C 1
ATOM 2748 O O . PRO A 1 348 ? -4.699 0.816 20.376 1.00 84.38 348 PRO A O 1
ATOM 2751 N N . ILE A 1 349 ? -6.161 0.837 22.084 1.00 87.19 349 ILE A N 1
ATOM 2752 C CA . ILE A 1 349 ? -5.165 1.042 23.149 1.00 87.19 349 ILE A CA 1
ATOM 2753 C C . ILE A 1 349 ? -4.253 -0.185 23.257 1.00 87.19 349 ILE A C 1
ATOM 2755 O O . ILE A 1 349 ? -3.032 -0.047 23.300 1.00 87.19 349 ILE A O 1
ATOM 2759 N N . LEU A 1 350 ? -4.832 -1.389 23.232 1.00 88.62 350 LEU A N 1
ATOM 2760 C CA . LEU A 1 350 ? -4.081 -2.645 23.214 1.00 88.62 350 LEU A CA 1
ATOM 2761 C C . LEU A 1 350 ? -3.191 -2.746 21.975 1.00 88.62 350 LEU A C 1
ATOM 2763 O O . LEU A 1 350 ? -2.031 -3.132 22.092 1.00 88.62 350 LEU A O 1
ATOM 2767 N N . LEU A 1 351 ? -3.704 -2.367 20.800 1.00 86.75 351 LEU A N 1
ATOM 2768 C CA . LEU A 1 351 ? -2.916 -2.347 19.570 1.00 86.75 351 LEU A CA 1
ATOM 2769 C C . LEU A 1 351 ? -1.751 -1.356 19.664 1.00 86.75 351 LEU A C 1
ATOM 2771 O O . LEU A 1 351 ? -0.637 -1.707 19.279 1.00 86.75 351 LEU A O 1
ATOM 2775 N N . ALA A 1 352 ? -1.984 -0.147 20.180 1.00 84.56 352 ALA A N 1
ATOM 2776 C CA . ALA A 1 352 ? -0.943 0.862 20.356 1.00 84.56 352 ALA A CA 1
ATOM 2777 C C . ALA A 1 352 ? 0.141 0.385 21.337 1.00 84.56 352 ALA A C 1
ATOM 2779 O O . ALA A 1 352 ? 1.328 0.442 21.016 1.00 84.56 352 ALA A O 1
ATOM 2780 N N . GLY A 1 353 ? -0.262 -0.158 22.490 1.00 88.62 353 GLY A N 1
ATOM 2781 C CA . GLY A 1 353 ? 0.654 -0.713 23.487 1.00 88.62 353 GLY A CA 1
ATOM 2782 C C . GLY A 1 353 ? 1.458 -1.899 22.952 1.00 88.62 353 GLY A C 1
ATOM 2783 O O . GLY A 1 353 ? 2.679 -1.923 23.085 1.00 88.62 353 GLY A O 1
ATOM 2784 N N . TYR A 1 354 ? 0.799 -2.843 22.275 1.00 89.44 354 TYR A N 1
ATOM 2785 C CA . TYR A 1 354 ? 1.462 -3.985 21.644 1.00 89.44 354 TYR A CA 1
ATOM 2786 C C . TYR A 1 354 ? 2.433 -3.549 20.543 1.00 89.44 354 TYR A C 1
ATOM 2788 O O . TYR A 1 354 ? 3.558 -4.034 20.504 1.00 89.44 354 TYR A O 1
ATOM 2796 N N . SER A 1 355 ? 2.041 -2.607 19.679 1.00 86.88 355 SER A N 1
ATOM 2797 C CA . SER A 1 355 ? 2.901 -2.105 18.596 1.00 86.88 355 SER A CA 1
ATOM 2798 C C . SER A 1 355 ? 4.130 -1.379 19.144 1.00 86.88 355 SER A C 1
ATOM 2800 O O . SER A 1 355 ? 5.236 -1.590 18.650 1.00 86.88 355 SER A O 1
ATOM 2802 N N . CYS A 1 356 ? 3.957 -0.577 20.201 1.00 87.38 356 CYS A N 1
ATOM 2803 C CA . CYS A 1 356 ? 5.062 0.064 20.913 1.00 87.38 356 CYS A CA 1
ATOM 2804 C C . CYS A 1 356 ? 6.012 -0.981 21.523 1.00 87.38 356 CYS A C 1
ATOM 2806 O O . CYS A 1 356 ? 7.218 -0.934 21.283 1.00 87.38 356 CYS A O 1
ATOM 2808 N N . GLY A 1 357 ? 5.469 -1.976 22.233 1.00 90.00 357 GLY A N 1
ATOM 2809 C CA . GLY A 1 357 ? 6.250 -3.066 22.819 1.00 90.00 357 GLY A CA 1
ATOM 2810 C C . GLY A 1 357 ? 7.007 -3.886 21.773 1.00 90.00 357 GLY A C 1
ATOM 2811 O O . GLY A 1 357 ? 8.201 -4.122 21.928 1.00 90.00 357 GLY A O 1
ATOM 2812 N N . MET A 1 358 ? 6.349 -4.252 20.671 1.00 92.00 358 MET A N 1
ATOM 2813 C CA . MET A 1 358 ? 6.974 -4.938 19.536 1.00 92.00 358 MET A CA 1
ATOM 2814 C C . MET A 1 358 ? 8.098 -4.109 18.914 1.00 92.00 358 MET A C 1
ATOM 2816 O O . MET A 1 358 ? 9.144 -4.663 18.585 1.00 92.00 358 MET A O 1
ATOM 2820 N N . GLY A 1 359 ? 7.914 -2.792 18.781 1.00 85.81 359 GLY A N 1
ATOM 2821 C CA . GLY A 1 359 ? 8.956 -1.886 18.303 1.00 85.81 359 GLY A CA 1
ATOM 2822 C C . GLY A 1 359 ? 10.175 -1.875 19.225 1.00 85.81 359 GLY A C 1
ATOM 2823 O O . GLY A 1 359 ? 11.294 -2.074 18.760 1.00 85.81 359 GLY A O 1
ATOM 2824 N N . LEU A 1 360 ? 9.966 -1.709 20.534 1.00 88.00 360 LEU A N 1
ATOM 2825 C CA . LEU A 1 360 ? 11.042 -1.693 21.531 1.00 88.00 360 LEU A CA 1
ATOM 2826 C C . LEU A 1 360 ? 11.790 -3.029 21.591 1.00 88.00 360 LEU A C 1
ATOM 2828 O O . LEU A 1 360 ? 13.009 -3.056 21.436 1.00 88.00 360 LEU A O 1
ATOM 2832 N N . VAL A 1 361 ? 11.066 -4.142 21.740 1.00 93.06 361 VAL A N 1
ATOM 2833 C CA . VAL A 1 361 ? 11.657 -5.489 21.780 1.00 93.06 361 VAL A CA 1
ATOM 2834 C C . VAL A 1 361 ? 12.353 -5.814 20.461 1.00 93.06 361 VAL A C 1
ATOM 2836 O O . VAL A 1 361 ? 13.444 -6.383 20.475 1.00 93.06 361 VAL A O 1
ATOM 2839 N N . GLY A 1 362 ? 11.767 -5.426 19.326 1.00 88.00 362 GLY A N 1
ATOM 2840 C CA . GLY A 1 362 ? 12.364 -5.595 18.005 1.00 88.00 362 GLY A CA 1
ATOM 2841 C C . GLY A 1 362 ? 13.689 -4.848 17.878 1.00 88.00 362 GLY A C 1
ATOM 2842 O O . GLY A 1 362 ? 14.690 -5.452 17.500 1.00 88.00 362 GLY A O 1
ATOM 2843 N N . MET A 1 363 ? 13.731 -3.571 18.267 1.00 85.19 363 MET A N 1
ATOM 2844 C CA . MET A 1 363 ? 14.961 -2.773 18.257 1.00 85.19 363 MET A CA 1
ATOM 2845 C C . MET A 1 363 ? 16.031 -3.353 19.186 1.00 85.19 363 MET A C 1
ATOM 2847 O O . MET A 1 363 ? 17.178 -3.500 18.769 1.00 85.19 363 MET A O 1
ATOM 2851 N N . SER A 1 364 ? 15.667 -3.744 20.411 1.00 87.06 364 SER A N 1
ATOM 2852 C CA . SER A 1 364 ? 16.599 -4.383 21.348 1.00 87.06 364 SER A CA 1
ATOM 2853 C C . SER A 1 364 ? 17.132 -5.711 20.809 1.00 87.06 364 SER A C 1
ATOM 2855 O O . SER A 1 364 ? 18.334 -5.961 20.866 1.00 87.06 364 SER A O 1
ATOM 2857 N N . SER A 1 365 ? 16.264 -6.542 20.229 1.00 87.00 365 SER A N 1
ATOM 2858 C CA . SER A 1 365 ? 16.650 -7.835 19.652 1.00 87.00 365 SER A CA 1
ATOM 2859 C C . SER A 1 365 ? 17.581 -7.658 18.456 1.00 87.00 365 SER A C 1
ATOM 2861 O O . SER A 1 365 ? 18.572 -8.375 18.343 1.00 87.00 365 SER A O 1
ATOM 2863 N N . ILE A 1 366 ? 17.304 -6.680 17.586 1.00 82.69 366 ILE A N 1
ATOM 2864 C CA . ILE A 1 366 ? 18.182 -6.337 16.464 1.00 82.69 366 ILE A CA 1
ATOM 2865 C C . ILE A 1 366 ? 19.531 -5.854 16.992 1.00 82.69 366 ILE A C 1
ATOM 2867 O O . ILE A 1 366 ? 20.551 -6.351 16.531 1.00 82.69 366 ILE A O 1
ATOM 2871 N N . ALA A 1 367 ? 19.565 -4.955 17.978 1.00 80.94 367 ALA A N 1
ATOM 2872 C CA . ALA A 1 367 ? 20.818 -4.474 18.558 1.00 80.94 367 ALA A CA 1
ATOM 2873 C C . ALA A 1 367 ? 21.671 -5.628 19.117 1.00 80.94 367 ALA A C 1
ATOM 2875 O O . ALA A 1 367 ? 22.848 -5.736 18.780 1.00 80.94 367 ALA A O 1
ATOM 2876 N N . VAL A 1 368 ? 21.071 -6.543 19.889 1.00 84.00 368 VAL A N 1
ATOM 2877 C CA . VAL A 1 368 ? 21.763 -7.731 20.419 1.00 84.00 368 VAL A CA 1
ATOM 2878 C C . VAL A 1 368 ? 22.232 -8.658 19.295 1.00 84.00 368 VAL A C 1
ATOM 2880 O O . VAL A 1 368 ? 23.377 -9.104 19.310 1.00 84.00 368 VAL A O 1
ATOM 2883 N N . ALA A 1 369 ? 21.390 -8.922 18.292 1.00 80.88 369 ALA A N 1
ATOM 2884 C CA . ALA A 1 369 ? 21.748 -9.774 17.160 1.00 80.88 369 ALA A CA 1
ATOM 2885 C C . ALA A 1 369 ? 22.886 -9.175 16.318 1.00 80.88 369 ALA A C 1
ATOM 2887 O O . ALA A 1 369 ? 23.768 -9.901 15.863 1.00 80.88 369 ALA A O 1
ATOM 2888 N N . LEU A 1 370 ? 22.885 -7.856 16.126 1.00 75.81 370 LEU A N 1
ATOM 2889 C CA . LEU A 1 370 ? 23.930 -7.126 15.416 1.00 75.81 370 LEU A CA 1
ATOM 2890 C C . LEU A 1 370 ? 25.262 -7.155 16.178 1.00 75.81 370 LEU A C 1
ATOM 2892 O O . LEU A 1 370 ? 26.293 -7.431 15.569 1.00 75.81 370 LEU A O 1
ATOM 2896 N N . ILE A 1 371 ? 25.238 -6.949 17.501 1.00 78.62 371 ILE A N 1
ATOM 2897 C CA . ILE A 1 371 ? 26.424 -7.078 18.364 1.00 78.62 371 ILE A CA 1
ATOM 2898 C C . ILE A 1 371 ? 26.958 -8.514 18.318 1.00 78.62 371 ILE A C 1
ATOM 2900 O O . ILE A 1 371 ? 28.146 -8.719 18.090 1.00 78.62 371 ILE A O 1
ATOM 2904 N N . SER A 1 372 ? 26.084 -9.511 18.476 1.00 78.38 372 SER A N 1
ATOM 2905 C CA . SER A 1 372 ? 26.463 -10.927 18.434 1.00 78.38 372 SER A CA 1
ATOM 2906 C C . SER A 1 372 ? 27.131 -11.299 17.109 1.00 78.38 372 SER A C 1
ATOM 2908 O O . SER A 1 372 ? 28.189 -11.927 17.120 1.00 78.38 372 SER A O 1
ATOM 2910 N N . LYS A 1 373 ? 26.574 -10.848 15.976 1.00 69.81 373 LYS A N 1
ATOM 2911 C CA . LYS A 1 373 ? 27.166 -11.083 14.653 1.00 69.81 373 LYS A CA 1
ATOM 2912 C C . LYS A 1 373 ? 28.526 -10.406 14.497 1.00 69.81 373 LYS A C 1
ATOM 2914 O O . LYS A 1 373 ? 29.458 -11.072 14.058 1.00 69.81 373 LYS A O 1
ATOM 2919 N N . ALA A 1 374 ? 28.665 -9.147 14.915 1.00 68.50 374 ALA A N 1
ATOM 2920 C CA . ALA A 1 374 ? 29.936 -8.426 14.838 1.00 68.50 374 ALA A CA 1
ATOM 2921 C C . ALA A 1 374 ? 31.040 -9.046 15.708 1.00 68.50 374 ALA A C 1
ATOM 2923 O O . ALA A 1 374 ? 32.189 -9.098 15.285 1.00 68.50 374 ALA A O 1
ATOM 2924 N N . VAL A 1 375 ? 30.703 -9.555 16.897 1.00 67.25 375 VAL A N 1
ATOM 2925 C CA . VAL A 1 375 ? 31.665 -10.272 17.749 1.00 67.25 375 VAL A CA 1
ATOM 2926 C C . VAL A 1 375 ? 32.028 -11.625 17.135 1.00 67.25 375 VAL A C 1
ATOM 2928 O O . VAL A 1 375 ? 33.200 -11.984 17.106 1.00 67.25 375 VAL A O 1
ATOM 2931 N N . SER A 1 376 ? 31.057 -12.360 16.584 1.00 61.50 376 SER A N 1
ATOM 2932 C CA . SER A 1 376 ? 31.320 -13.666 15.961 1.00 61.50 376 SER A CA 1
ATOM 2933 C C . SER A 1 376 ? 32.187 -13.580 14.699 1.00 61.50 376 SER A C 1
ATOM 2935 O O . SER A 1 376 ? 32.984 -14.480 14.457 1.00 61.50 376 SER A O 1
ATOM 2937 N N . SER A 1 377 ? 32.094 -12.486 13.931 1.00 55.75 377 SER A N 1
ATOM 2938 C CA . SER A 1 377 ? 32.946 -12.250 12.758 1.00 55.75 377 SER A CA 1
ATOM 2939 C C . SER A 1 377 ? 34.383 -11.846 13.101 1.00 55.75 377 SER A C 1
ATOM 2941 O O . SER A 1 377 ? 35.219 -11.845 12.213 1.00 55.75 377 SER A O 1
ATOM 2943 N N . ILE A 1 378 ? 34.680 -11.485 14.357 1.00 51.41 378 ILE A N 1
ATOM 2944 C CA . ILE A 1 378 ? 36.046 -11.155 14.811 1.00 51.41 378 ILE A CA 1
ATOM 2945 C C . ILE A 1 378 ? 36.851 -12.428 15.146 1.00 51.41 378 ILE A C 1
ATOM 2947 O O . ILE A 1 378 ? 38.066 -12.366 15.299 1.00 51.41 378 ILE A O 1
ATOM 2951 N N . VAL A 1 379 ? 36.199 -13.593 15.244 1.00 41.81 379 VAL A N 1
ATOM 2952 C CA . VAL A 1 379 ? 36.847 -14.851 15.662 1.00 41.81 379 VAL A CA 1
ATOM 2953 C C . VAL A 1 379 ? 37.490 -15.627 14.493 1.00 41.81 379 VAL A C 1
ATOM 2955 O O . VAL A 1 379 ? 38.083 -16.674 14.735 1.00 41.81 379 VAL A O 1
ATOM 2958 N N . PHE A 1 380 ? 37.460 -15.117 13.254 1.00 38.56 380 PHE A N 1
ATOM 2959 C CA . PHE A 1 380 ? 38.188 -15.716 12.123 1.00 38.56 380 PHE A CA 1
ATOM 2960 C C . PHE A 1 380 ? 38.852 -14.679 11.225 1.00 38.56 380 PHE A C 1
ATOM 2962 O O . PHE A 1 380 ? 38.120 -13.827 10.672 1.00 38.56 380 PHE A O 1
#

pLDDT: mean 83.98, std 10.97, range [38.56, 97.0]

Sequence (380 aa):
GFVLPFWIVIGTFAASMLVNLVANPILHTVGVLHTWEPGMSAIPTQIGNSFDFWLSFTIGSAILVALMGFWMVGKTLFQLRGKKGRGDTTEIPKDRGDIPIPVALGIWGVSTAGFVVLVAFLVPEFPWWITAAFGFIWTPIYSYIGARMIGLTGSPQGVSFPYLREGSFYLSGYQGAGIWFAPIPIFQWGFEAAAFKQLELTKTRFGSIIKLSAVTIVIMFVCSFIFWSFIWKLGPIPSSAYPYVQKFWPFHATMQAFWAKSTLPDAAGNALVSQIIRWDYIGTGFLGSALVLGLLALFKAPLAVFYGFVGGIGYWPHFVILNMVGALLGRYYFEHRFGEGRWRAYTPILLAGYSCGMGLVGMSSIAVALISKAVSSIVF

Foldseek 3Di:
DQQFDLLLLLLLLVQQCCVPVPVVVVCVVVCLLVQDDPPDDPLSSLVSCCLSFLVQLLLLLLVLLVVVVVVVVVVVVVVVVPDPDPPPCPPQPPQQQDDPPVVVVVVLVVVLVVLLVQLCVQPVQQDSVLLVCLRPPQQVVLQVLQLVCCVVGVGSQQRPSPCPLLVCLLVRLAAALRSLVRPRRNDHCSVVNVVVVVCSVVVHHPVVVVVVVVVCVVVCVVVVVVVVVLVVVLDDPPDPLNVCRVPCVVSVVVVSVLSSLSRHPDPVSVVSCPSRNDPVSSNCSNVVLVVVVVVCVVVVHDCSSSSSNSSSRSDHNVVSVVVSVNSCCSPPPVCVVPNVVRSNVCSVVVVVVVVVVCVVVVVVVVVVSSVVSVVVVVVD

Mean predicted aligned error: 8.54 Å

Organism: NCBI:txid408172

Solvent-accessible surface area (backbone atoms only — not comparable to full-atom values): 20334 Å² total; per-residue (Å²): 57,63,69,53,54,59,48,27,44,50,16,21,36,51,28,14,46,43,44,66,72,46,48,46,58,52,37,37,76,73,57,55,36,64,73,58,58,96,85,61,52,74,66,62,39,51,53,31,41,28,46,55,42,48,50,19,22,48,51,15,34,35,51,48,53,48,53,51,49,52,50,53,50,53,52,47,55,59,58,45,75,78,46,83,73,82,75,79,73,71,74,72,67,87,84,37,63,74,74,56,67,71,59,51,52,47,53,48,50,54,53,44,49,49,36,34,52,50,36,36,68,78,33,66,84,45,68,51,66,58,42,41,42,30,34,73,50,44,18,56,55,49,14,50,55,25,30,52,33,30,74,75,57,78,38,52,87,86,67,78,66,66,60,51,70,59,49,51,48,52,72,64,72,42,69,46,53,61,71,79,75,45,71,66,45,76,50,71,56,18,64,54,58,53,49,54,52,47,31,62,75,68,70,48,42,50,64,55,52,55,53,48,51,54,52,48,50,56,52,51,52,58,51,43,56,54,51,51,57,49,55,64,68,78,47,71,85,70,33,87,94,37,58,66,52,53,64,47,45,61,57,53,50,50,56,51,48,55,58,36,31,44,20,33,82,50,70,66,27,45,49,53,43,58,68,35,53,35,68,70,40,20,50,49,16,28,52,51,46,50,47,53,46,50,52,35,55,74,72,68,48,64,68,48,27,51,55,15,24,65,68,8,60,90,45,59,56,82,74,34,52,62,30,40,54,32,29,48,45,35,61,69,49,43,23,68,73,59,35,58,73,57,36,65,64,42,36,58,53,51,49,52,53,50,52,51,48,50,49,52,54,48,52,52,51,48,52,52,51,52,52,52,50,58,57,60,59,70,76,110